Protein AF-0000000076645626 (afdb_homodimer)

Secondary structure (DSSP, 8-state):
---B---TT-EEEETT---TTSHHHHHHHHHHTTT-EEEEEE--GGGHHHHHHHHHHHHHHTSEEEEEE--TTSHHHHHHHHHHHHHHTT-S---EEEE-------SSHHHHHHHHIIIIIHHHHHHHHHGGGPPTT-EEEEE--THHHH--TT-HHHHHHHHHHHHHHHHHHHHHHHHH--EEEEEEE-SB-STTSPTT-HHHHHHHHHTT-SS-SS-B-HHHHHHHHHHHTSGGGTT--S-EEEESTTS--/---B---TT-EEEETT---TTSHHHHHHHHHHTTT-EEEEEE--GGGHHHHHHHHHHHHHTTSEEEEEE--TTSHHHHHHHHHHHHHHTT-S---EEEE-------SSHHHHHHHHIIIIIHHHHHHHHHGGGPPTT-EEEEE--THHHH--TT-HHHHHHHHHHHHHHHHHHHHHHHHH--EEEEEEE-SB-STTSPTT-HHHHHHHHHTT-SS-SS-B-HHHHHHHHHHHTSGGGTT--S-EEEESTTS--

Structure (mmCIF, N/CA/C/O backbone):
data_AF-0000000076645626-model_v1
#
loop_
_entity.id
_entity.type
_entity.pdbx_description
1 polymer 'Related to 3-oxoacyl-'
#
loop_
_atom_site.group_PDB
_atom_site.id
_atom_site.type_symbol
_atom_site.label_atom_id
_atom_site.label_alt_id
_atom_site.label_comp_id
_atom_site.label_asym_id
_atom_site.label_entity_id
_atom_site.label_seq_id
_atom_site.pdbx_PDB_ins_code
_atom_site.Cartn_x
_atom_site.Cartn_y
_atom_site.Cartn_z
_atom_site.occupancy
_atom_site.B_iso_or_equiv
_atom_site.auth_seq_id
_atom_site.auth_comp_id
_atom_site.auth_asym_id
_atom_site.auth_atom_id
_atom_site.pdbx_PDB_model_num
ATOM 1 N N . MET A 1 1 ? 6.273 -15.328 16.328 1 83.69 1 MET A N 1
ATOM 2 C CA . MET A 1 1 ? 5.227 -14.328 16.547 1 83.69 1 MET A CA 1
ATOM 3 C C . MET A 1 1 ? 5 -13.492 15.305 1 83.69 1 MET A C 1
ATOM 5 O O . MET A 1 1 ? 5.953 -13.141 14.602 1 83.69 1 MET A O 1
ATOM 9 N N . PRO A 1 2 ? 3.756 -13.273 14.969 1 90.06 2 PRO A N 1
ATOM 10 C CA . PRO A 1 2 ? 3.523 -12.492 13.75 1 90.06 2 PRO A CA 1
ATOM 11 C C . PRO A 1 2 ? 4.129 -11.094 13.828 1 90.06 2 PRO A C 1
ATOM 13 O O . PRO A 1 2 ? 4.336 -10.555 14.922 1 90.06 2 PRO A O 1
ATOM 16 N N . ASP A 1 3 ? 4.449 -10.664 12.664 1 92.62 3 ASP A N 1
ATOM 17 C CA . ASP A 1 3 ? 4.895 -9.273 12.594 1 92.62 3 ASP A CA 1
ATOM 18 C C . ASP A 1 3 ? 3.832 -8.328 13.148 1 92.62 3 ASP A C 1
ATOM 20 O O . ASP A 1 3 ? 2.639 -8.633 13.109 1 92.62 3 ASP A O 1
ATOM 24 N N . THR A 1 4 ? 4.293 -7.18 13.711 1 95.31 4 THR A N 1
ATOM 25 C CA . THR A 1 4 ? 3.367 -6.191 14.25 1 95.31 4 THR A CA 1
ATOM 26 C C . THR A 1 4 ? 3.455 -4.883 13.469 1 95.31 4 THR A C 1
ATOM 28 O O . THR A 1 4 ? 4.367 -4.695 12.664 1 95.31 4 THR A O 1
ATOM 31 N N . LEU A 1 5 ? 2.518 -4.086 13.703 1 96.94 5 LEU A N 1
ATOM 32 C CA . LEU A 1 5 ? 2.498 -2.752 13.109 1 96.94 5 LEU A CA 1
ATOM 33 C C . LEU A 1 5 ? 2.891 -1.694 14.133 1 96.94 5 LEU A C 1
ATOM 35 O O . LEU A 1 5 ? 2.4 -0.564 14.086 1 96.94 5 LEU A O 1
ATOM 39 N N . THR A 1 6 ? 3.732 -2.031 15.047 1 97.38 6 THR A N 1
ATOM 40 C CA . THR A 1 6 ? 4.102 -1.156 16.156 1 97.38 6 THR A CA 1
ATOM 41 C C . THR A 1 6 ? 4.809 0.096 15.641 1 97.38 6 THR A C 1
ATOM 43 O O . THR A 1 6 ? 5.602 0.026 14.695 1 97.38 6 THR A O 1
ATOM 46 N N . LEU A 1 7 ? 4.484 1.178 16.297 1 98 7 LEU A N 1
ATOM 47 C CA . LEU A 1 7 ? 5.137 2.461 16.047 1 98 7 LEU A CA 1
ATOM 48 C C . LEU A 1 7 ? 5.688 3.045 17.344 1 98 7 LEU A C 1
ATOM 50 O O . LEU A 1 7 ? 5.773 4.266 17.5 1 98 7 LEU A O 1
ATOM 54 N N . GLN A 1 8 ? 5.941 2.123 18.219 1 96.88 8 GLN A N 1
ATOM 55 C CA . GLN A 1 8 ? 6.527 2.559 19.484 1 96.88 8 GLN A CA 1
ATOM 56 C C . GLN A 1 8 ? 7.824 3.326 19.25 1 96.88 8 GLN A C 1
ATOM 58 O O . GLN A 1 8 ? 8.703 2.869 18.516 1 96.88 8 GLN A O 1
ATOM 63 N N . GLY A 1 9 ? 7.91 4.512 19.812 1 97.06 9 GLY A N 1
ATOM 64 C CA . GLY A 1 9 ? 9.102 5.336 19.688 1 97.06 9 GLY A CA 1
ATOM 65 C C . GLY A 1 9 ? 9.086 6.238 18.484 1 97.06 9 GLY A C 1
ATOM 66 O O . GLY A 1 9 ? 9.992 7.062 18.297 1 97.06 9 GLY A O 1
ATOM 67 N N . LYS A 1 10 ? 8.078 6.082 17.641 1 98.5 10 LYS A N 1
ATOM 68 C CA . LYS A 1 10 ? 7.992 6.918 16.438 1 98.5 10 LYS A CA 1
ATOM 69 C C . LYS A 1 10 ? 7.211 8.195 16.719 1 98.5 10 LYS A C 1
ATOM 71 O O . LYS A 1 10 ? 6.23 8.188 17.469 1 98.5 10 LYS A O 1
ATOM 76 N N . VAL A 1 11 ? 7.617 9.297 16.125 1 98.88 11 VAL A N 1
ATOM 77 C CA . VAL A 1 11 ? 6.953 10.594 16.219 1 98.88 11 VAL A CA 1
ATOM 78 C C . VAL A 1 11 ? 6.34 10.969 14.883 1 98.88 11 VAL A C 1
ATOM 80 O O . VAL A 1 11 ? 7.004 10.898 13.844 1 98.88 11 VAL A O 1
ATOM 83 N N . ALA A 1 12 ? 5.086 11.344 14.93 1 98.88 12 ALA A N 1
ATOM 84 C CA . ALA A 1 12 ? 4.359 11.664 13.703 1 98.88 12 ALA A CA 1
ATOM 85 C C . ALA A 1 12 ? 3.695 13.039 13.797 1 98.88 12 ALA A C 1
ATOM 87 O O . ALA A 1 12 ? 3.162 13.406 14.844 1 98.88 12 ALA A O 1
ATOM 88 N N . ILE A 1 13 ? 3.754 13.781 12.695 1 98.88 13 ILE A N 1
ATOM 89 C CA . ILE A 1 13 ? 2.936 14.977 12.508 1 98.88 13 ILE A CA 1
ATOM 90 C C . ILE A 1 13 ? 1.816 14.68 11.508 1 98.88 13 ILE A C 1
ATOM 92 O O . ILE A 1 13 ? 2.078 14.266 10.383 1 98.88 13 ILE A O 1
ATOM 96 N N . VAL A 1 14 ? 0.63 14.859 11.93 1 98.62 14 VAL A N 1
ATOM 97 C CA . VAL A 1 14 ? -0.523 14.805 11.039 1 98.62 14 VAL A CA 1
ATOM 98 C C . VAL A 1 14 ? -1.164 16.188 10.938 1 98.62 14 VAL A C 1
ATOM 100 O O . VAL A 1 14 ? -1.848 16.641 11.859 1 98.62 14 VAL A O 1
ATOM 103 N N . THR A 1 15 ? -0.959 16.859 9.812 1 97 15 THR A N 1
ATOM 104 C CA . THR A 1 15 ? -1.539 18.188 9.648 1 97 15 THR A CA 1
ATOM 105 C C . THR A 1 15 ? -3.041 18.094 9.398 1 97 15 THR A C 1
ATOM 107 O O . THR A 1 15 ? -3.543 17.047 8.984 1 97 15 THR A O 1
ATOM 110 N N . GLY A 1 16 ? -3.736 19.172 9.719 1 93.44 16 GLY A N 1
ATOM 111 C CA . GLY A 1 16 ? -5.172 19.188 9.492 1 93.44 16 GLY A CA 1
ATOM 112 C C . GLY A 1 16 ? -5.906 18.078 10.219 1 93.44 16 GLY A C 1
ATOM 113 O O . GLY A 1 16 ? -6.855 17.5 9.68 1 93.44 16 GLY A O 1
ATOM 114 N N . SER A 1 17 ? -5.551 17.766 11.445 1 95.81 17 SER A N 1
ATOM 115 C CA . SER A 1 17 ? -6.078 16.609 12.148 1 95.81 17 SER A CA 1
ATOM 116 C C . SER A 1 17 ? -6.875 17.016 13.383 1 95.81 17 SER A C 1
ATOM 118 O O . SER A 1 17 ? -7.109 16.203 14.273 1 95.81 17 SER A O 1
ATOM 120 N N . GLY A 1 18 ? -7.328 18.234 13.367 1 93.75 18 GLY A N 1
ATOM 121 C CA . GLY A 1 18 ? -7.934 18.781 14.57 1 93.75 18 GLY A CA 1
ATOM 122 C C . GLY A 1 18 ? -9.438 18.578 14.625 1 93.75 18 GLY A C 1
ATOM 123 O O . GLY A 1 18 ? -10.109 19.125 15.5 1 93.75 18 GLY A O 1
ATOM 124 N N . ARG A 1 19 ? -9.961 17.781 13.648 1 92.31 19 ARG A N 1
ATOM 125 C CA . ARG A 1 19 ? -11.391 17.5 13.648 1 92.31 19 ARG A CA 1
ATOM 126 C C . ARG A 1 19 ? -11.664 16.016 13.867 1 92.31 19 ARG A C 1
ATOM 128 O O . ARG A 1 19 ? -11.188 15.18 13.109 1 92.31 19 ARG A O 1
ATOM 135 N N . GLU A 1 20 ? -12.477 15.672 14.812 1 92.5 20 GLU A N 1
ATOM 136 C CA . GLU A 1 20 ? -12.695 14.305 15.281 1 92.5 20 GLU A CA 1
ATOM 137 C C . GLU A 1 20 ? -13.203 13.414 14.148 1 92.5 20 GLU A C 1
ATOM 139 O O . GLU A 1 20 ? -12.852 12.234 14.07 1 92.5 20 GLU A O 1
ATOM 144 N N . ASN A 1 21 ? -13.969 13.969 13.25 1 90.44 21 ASN A N 1
ATOM 145 C CA . ASN A 1 21 ? -14.578 13.164 12.195 1 90.44 21 ASN A CA 1
ATOM 146 C C . ASN A 1 21 ? -13.914 13.414 10.844 1 90.44 21 ASN A C 1
ATOM 148 O O . ASN A 1 21 ? -14.547 13.242 9.797 1 90.44 21 ASN A O 1
ATOM 152 N N . GLY A 1 22 ? -12.68 13.766 10.891 1 93.5 22 GLY A N 1
ATOM 153 C CA . GLY A 1 22 ? -11.953 14.023 9.656 1 93.5 22 GLY A CA 1
ATOM 154 C C . GLY A 1 22 ? -10.945 12.938 9.32 1 93.5 22 GLY A C 1
ATOM 155 O O . GLY A 1 22 ? -10.586 12.133 10.172 1 93.5 22 GLY A O 1
ATOM 156 N N . ILE A 1 23 ? -10.523 12.977 8.102 1 95.19 23 ILE A N 1
ATOM 157 C CA . ILE A 1 23 ? -9.516 12.039 7.625 1 95.19 23 ILE A CA 1
ATOM 158 C C . ILE A 1 23 ? -8.25 12.172 8.469 1 95.19 23 ILE A C 1
ATOM 160 O O . ILE A 1 23 ? -7.664 11.164 8.883 1 95.19 23 ILE A O 1
ATOM 164 N N . GLY A 1 24 ? -7.84 13.406 8.781 1 96.69 24 GLY A N 1
ATOM 165 C CA . GLY A 1 24 ? -6.648 13.633 9.586 1 96.69 24 GLY A CA 1
ATOM 166 C C . GLY A 1 24 ? -6.711 12.961 10.945 1 96.69 24 GLY A C 1
ATOM 167 O O . GLY A 1 24 ? -5.742 12.336 11.383 1 96.69 24 GLY A O 1
ATOM 168 N N . ALA A 1 25 ? -7.836 13.078 11.578 1 96.69 25 ALA A N 1
ATOM 169 C CA . ALA A 1 25 ? -8.016 12.438 12.883 1 96.69 25 ALA A CA 1
ATOM 170 C C . ALA A 1 25 ? -7.965 10.922 12.766 1 96.69 25 ALA A C 1
ATOM 172 O O . ALA A 1 25 ? -7.422 10.242 13.641 1 96.69 25 ALA A O 1
ATOM 173 N N . GLY A 1 26 ? -8.555 10.383 11.688 1 97.38 26 GLY A N 1
ATOM 174 C CA . GLY A 1 26 ? -8.492 8.953 11.445 1 97.38 26 GLY A CA 1
ATOM 175 C C . GLY A 1 26 ? -7.07 8.438 11.281 1 97.38 26 GLY A C 1
ATOM 176 O O . GLY A 1 26 ? -6.723 7.387 11.82 1 97.38 26 GLY A O 1
ATOM 177 N N . ILE A 1 27 ? -6.281 9.18 10.586 1 98.44 27 ILE A N 1
ATOM 178 C CA . ILE A 1 27 ? -4.879 8.82 10.406 1 98.44 27 ILE A CA 1
ATOM 179 C C . ILE A 1 27 ? -4.152 8.891 11.742 1 98.44 27 ILE A C 1
ATOM 181 O O . ILE A 1 27 ? -3.449 7.949 12.125 1 98.44 27 ILE A O 1
ATOM 185 N N . ALA A 1 28 ? -4.375 9.984 12.461 1 98.56 28 ALA A N 1
ATOM 186 C CA . ALA A 1 28 ? -3.736 10.172 13.758 1 98.56 28 ALA A CA 1
ATOM 187 C C . ALA A 1 28 ? -4.09 9.031 14.711 1 98.56 28 ALA A C 1
ATOM 189 O O . ALA A 1 28 ? -3.223 8.516 15.422 1 98.56 28 ALA A O 1
ATOM 190 N N . LEU A 1 29 ? -5.301 8.609 14.68 1 98.31 29 LEU A N 1
ATOM 191 C CA . LEU A 1 29 ? -5.77 7.547 15.562 1 98.31 29 LEU A CA 1
ATOM 192 C C . LEU A 1 29 ? -5.102 6.223 15.219 1 98.31 29 LEU A C 1
ATOM 194 O O . LEU A 1 29 ? -4.672 5.488 16.109 1 98.31 29 LEU A O 1
ATOM 198 N N . ALA A 1 30 ? -5.012 5.883 13.945 1 98.38 30 ALA A N 1
ATOM 199 C CA . ALA A 1 30 ? -4.379 4.641 13.516 1 98.38 30 ALA A CA 1
ATOM 200 C C . ALA A 1 30 ? -2.924 4.582 13.977 1 98.38 30 ALA A C 1
ATOM 202 O O . ALA A 1 30 ? -2.447 3.529 14.406 1 98.38 30 ALA A O 1
ATOM 203 N N . LEU A 1 31 ? -2.236 5.711 13.922 1 98.62 31 LEU A N 1
ATOM 204 C CA . LEU A 1 31 ? -0.834 5.762 14.328 1 98.62 31 LEU A CA 1
ATOM 205 C C . LEU A 1 31 ? -0.699 5.664 15.844 1 98.62 31 LEU A C 1
ATOM 207 O O . LEU A 1 31 ? 0.123 4.895 16.344 1 98.62 31 LEU A O 1
ATOM 211 N N . ALA A 1 32 ? -1.573 6.344 16.562 1 98.5 32 ALA A N 1
ATOM 212 C CA . ALA A 1 32 ? -1.502 6.387 18.016 1 98.5 32 ALA A CA 1
ATOM 213 C C . ALA A 1 32 ? -1.848 5.027 18.625 1 98.5 32 ALA A C 1
ATOM 215 O O . ALA A 1 32 ? -1.217 4.594 19.594 1 98.5 32 ALA A O 1
ATOM 216 N N . ARG A 1 33 ? -2.838 4.383 18.062 1 97.75 33 ARG A N 1
ATOM 217 C CA . ARG A 1 33 ? -3.256 3.104 18.625 1 97.75 33 ARG A CA 1
ATOM 218 C C . ARG A 1 33 ? -2.16 2.055 18.469 1 97.75 33 ARG A C 1
ATOM 220 O O . ARG A 1 33 ? -2.201 1.008 19.109 1 97.75 33 ARG A O 1
ATOM 227 N N . ASN A 1 34 ? -1.202 2.387 17.656 1 98.44 34 ASN A N 1
ATOM 228 C CA . ASN A 1 34 ? -0.073 1.478 17.484 1 98.44 34 ASN A CA 1
ATOM 229 C C . ASN A 1 34 ? 1.194 2.033 18.125 1 98.44 34 ASN A C 1
ATOM 231 O O . ASN A 1 34 ? 2.303 1.604 17.797 1 98.44 34 ASN A O 1
ATOM 235 N N . GLY A 1 35 ? 1.068 3.113 18.969 1 97.94 35 GLY A N 1
ATOM 236 C CA . GLY A 1 35 ? 2.127 3.484 19.891 1 97.94 35 GLY A CA 1
ATOM 237 C C . GLY A 1 35 ? 2.85 4.758 19.484 1 97.94 35 GLY A C 1
ATOM 238 O O . GLY A 1 35 ? 3.758 5.211 20.188 1 97.94 35 GLY A O 1
ATOM 239 N N . ALA A 1 36 ? 2.471 5.402 18.438 1 98.56 36 ALA A N 1
ATOM 240 C CA . ALA A 1 36 ? 3.17 6.602 17.984 1 98.56 36 ALA A CA 1
ATOM 241 C C . ALA A 1 36 ? 2.854 7.797 18.875 1 98.56 36 ALA A C 1
ATOM 243 O O . ALA A 1 36 ? 1.79 7.852 19.5 1 98.56 36 ALA A O 1
ATOM 244 N N . SER A 1 37 ? 3.816 8.703 18.969 1 98.81 37 SER A N 1
ATOM 245 C CA . SER A 1 37 ? 3.566 10.055 19.453 1 98.81 37 SER A CA 1
ATOM 246 C C . SER A 1 37 ? 3.1 10.969 18.312 1 98.81 37 SER A C 1
ATOM 248 O O . SER A 1 37 ? 3.857 11.25 17.391 1 98.81 37 SER A O 1
ATOM 250 N N . VAL A 1 38 ? 1.864 11.461 18.484 1 98.88 38 VAL A N 1
ATOM 251 C CA . VAL A 1 38 ? 1.26 12.117 17.328 1 98.88 38 VAL A CA 1
ATOM 252 C C . VAL A 1 38 ? 0.957 13.57 17.656 1 98.88 38 VAL A C 1
ATOM 254 O O . VAL A 1 38 ? 0.383 13.875 18.703 1 98.88 38 VAL A O 1
ATOM 257 N N . VAL A 1 39 ? 1.356 14.469 16.766 1 98.81 39 VAL A N 1
ATOM 258 C CA . VAL A 1 39 ? 0.922 15.859 16.812 1 98.81 39 VAL A CA 1
ATOM 259 C C . VAL A 1 39 ? -0.379 16.016 16.031 1 98.81 39 VAL A C 1
ATOM 261 O O . VAL A 1 39 ? -0.451 15.672 14.852 1 98.81 39 VAL A O 1
ATOM 264 N N . VAL A 1 40 ? -1.343 16.562 16.734 1 98.31 40 VAL A N 1
ATOM 265 C CA . VAL A 1 40 ? -2.594 17 16.125 1 98.31 40 VAL A CA 1
ATOM 266 C C . VAL A 1 40 ? -2.508 18.484 15.789 1 98.31 40 VAL A C 1
ATOM 268 O O . VAL A 1 40 ? -2.344 19.328 16.688 1 98.31 40 VAL A O 1
ATOM 271 N N . ASN A 1 41 ? -2.611 18.797 14.57 1 97.75 41 ASN A N 1
ATOM 272 C CA . ASN A 1 41 ? -2.471 20.172 14.117 1 97.75 41 ASN A CA 1
ATOM 273 C C . ASN A 1 41 ? -3.824 20.797 13.797 1 97.75 41 ASN A C 1
ATOM 275 O O . ASN A 1 41 ? -4.68 20.156 13.188 1 97.75 41 ASN A O 1
ATOM 279 N N . TYR A 1 42 ? -4.004 22 14.195 1 94.75 42 TYR A N 1
ATOM 280 C CA . TYR A 1 42 ? -5.191 22.797 13.898 1 94.75 42 TYR A CA 1
ATOM 281 C C . TYR A 1 42 ? -4.824 24.266 13.68 1 94.75 42 TYR A C 1
ATOM 283 O O . TYR A 1 42 ? -3.697 24.672 13.969 1 94.75 42 TYR A O 1
ATOM 291 N N . VAL A 1 43 ? -5.742 25.031 13.133 1 91.56 43 VAL A N 1
ATOM 292 C CA . VAL A 1 43 ? -5.324 26.344 12.68 1 91.56 43 VAL A CA 1
ATOM 293 C C . VAL A 1 43 ? -6.09 27.422 13.438 1 91.56 43 VAL A C 1
ATOM 295 O O . VAL A 1 43 ? -5.574 28.531 13.656 1 91.56 43 VAL A O 1
ATOM 298 N N . SER A 1 44 ? -7.273 27.188 13.836 1 90.94 44 SER A N 1
ATOM 299 C CA . SER A 1 44 ? -8.094 28.25 14.398 1 90.94 44 SER A CA 1
ATOM 300 C C . SER A 1 44 ? -8.352 28.031 15.883 1 90.94 44 SER A C 1
ATOM 302 O O . SER A 1 44 ? -8.414 26.891 16.344 1 90.94 44 SER A O 1
ATOM 304 N N . ASP A 1 45 ? -8.648 29.078 16.531 1 92.94 45 ASP A N 1
ATOM 305 C CA . ASP A 1 45 ? -8.992 29 17.953 1 92.94 45 ASP A CA 1
ATOM 306 C C . ASP A 1 45 ? -10.305 28.234 18.156 1 92.94 45 ASP A C 1
ATOM 308 O O . ASP A 1 45 ? -10.469 27.531 19.156 1 92.94 45 ASP A O 1
ATOM 312 N N . SER A 1 46 ? -11.109 28.422 17.172 1 91.19 46 SER A N 1
ATOM 313 C CA . SER A 1 46 ? -12.422 27.812 17.281 1 91.19 46 SER A CA 1
ATOM 314 C C . SER A 1 46 ? -12.328 26.281 17.203 1 91.19 46 SER A C 1
ATOM 316 O O . SER A 1 46 ? -13.266 25.578 17.594 1 91.19 46 SER A O 1
ATOM 318 N N . SER A 1 47 ? -11.172 25.828 16.75 1 91.56 47 SER A N 1
ATOM 319 C CA . SER A 1 47 ? -11.016 24.375 16.609 1 91.56 47 SER A CA 1
ATOM 320 C C . SER A 1 47 ? -10.156 23.797 17.719 1 91.56 47 SER A C 1
ATOM 322 O O . SER A 1 47 ? -9.898 22.594 17.75 1 91.56 47 SER A O 1
ATOM 324 N N . LYS A 1 48 ? -9.773 24.656 18.656 1 96 48 LYS A N 1
ATOM 325 C CA . LYS A 1 48 ? -8.867 24.219 19.719 1 96 48 LYS A CA 1
ATOM 326 C C . LYS A 1 48 ? -9.484 23.094 20.547 1 96 48 LYS A C 1
ATOM 328 O O . LYS A 1 48 ? -8.836 22.078 20.797 1 96 48 LYS A O 1
ATOM 333 N N . HIS A 1 49 ? -10.727 23.281 20.953 1 96.69 49 HIS A N 1
ATOM 334 C CA . HIS A 1 49 ? -11.375 22.281 21.781 1 96.69 49 HIS A CA 1
ATOM 335 C C . HIS A 1 49 ? -11.523 20.953 21.047 1 96.69 49 HIS A C 1
ATOM 337 O O . HIS A 1 49 ? -11.352 19.891 21.641 1 96.69 49 HIS A O 1
ATOM 343 N N . ARG A 1 50 ? -11.797 21 19.781 1 95.5 50 ARG A N 1
ATOM 344 C CA . ARG A 1 50 ? -11.922 19.797 18.969 1 95.5 50 ARG A CA 1
ATOM 345 C C . ARG A 1 50 ? -10.578 19.094 18.844 1 95.5 50 ARG A C 1
ATOM 347 O O . ARG A 1 50 ? -10.508 17.859 18.922 1 95.5 50 ARG A O 1
ATOM 354 N N . ALA A 1 51 ? -9.523 19.859 18.688 1 97.44 51 ALA A N 1
ATOM 355 C CA . ALA A 1 51 ? -8.188 19.281 18.609 1 97.44 51 ALA A CA 1
ATOM 356 C C . ALA A 1 51 ? -7.82 18.578 19.922 1 97.44 51 ALA A C 1
ATOM 358 O O . ALA A 1 51 ? -7.223 17.5 19.891 1 97.44 51 ALA A O 1
ATOM 359 N N . GLU A 1 52 ? -8.227 19.125 20.969 1 98.12 52 GLU A N 1
ATOM 360 C CA . GLU A 1 52 ? -7.973 18.5 22.266 1 98.12 52 GLU A CA 1
ATOM 361 C C . GLU A 1 52 ? -8.773 17.219 22.422 1 98.12 52 GLU A C 1
ATOM 363 O O . GLU A 1 52 ? -8.297 16.25 23.031 1 98.12 52 GLU A O 1
ATOM 368 N N . ASN A 1 53 ? -9.969 17.25 21.922 1 98.06 53 ASN A N 1
ATOM 369 C CA . ASN A 1 53 ? -10.758 16.031 21.938 1 98.06 53 ASN A CA 1
ATOM 370 C C . ASN A 1 53 ? -10.078 14.914 21.141 1 98.06 53 ASN A C 1
ATOM 372 O O . ASN A 1 53 ? -10.07 13.758 21.562 1 98.06 53 ASN A O 1
ATOM 376 N N . VAL A 1 54 ? -9.492 15.258 20.016 1 97.88 54 VAL A N 1
ATOM 377 C CA . VAL A 1 54 ? -8.758 14.281 19.219 1 97.88 54 VAL A CA 1
ATOM 378 C C . VAL A 1 54 ? -7.574 13.742 20.016 1 97.88 54 VAL A C 1
ATOM 380 O O . VAL A 1 54 ? -7.352 12.531 20.078 1 97.88 54 VAL A O 1
ATOM 383 N N . CYS A 1 55 ? -6.902 14.609 20.719 1 98.56 55 CYS A N 1
ATOM 384 C CA . CYS A 1 55 ? -5.766 14.18 21.516 1 98.56 55 CYS A CA 1
ATOM 385 C C . CYS A 1 55 ? -6.203 13.203 22.609 1 98.56 55 CYS A C 1
ATOM 387 O O . CYS A 1 55 ? -5.523 12.203 22.859 1 98.56 55 CYS A O 1
ATOM 389 N N . THR A 1 56 ? -7.27 13.492 23.203 1 98.38 56 THR A N 1
ATOM 390 C CA . THR A 1 56 ? -7.789 12.602 24.234 1 98.38 56 THR A CA 1
ATOM 391 C C . THR A 1 56 ? -8.078 11.219 23.656 1 98.38 56 THR A C 1
ATOM 393 O O . THR A 1 56 ? -7.703 10.203 24.25 1 98.38 56 THR A O 1
ATOM 396 N N . MET A 1 57 ? -8.695 11.219 22.5 1 97.69 57 MET A N 1
ATOM 397 C CA . MET A 1 57 ? -8.992 9.969 21.812 1 97.69 57 MET A CA 1
ATOM 398 C C . MET A 1 57 ? -7.707 9.195 21.516 1 97.69 57 MET A C 1
ATOM 400 O O . MET A 1 57 ? -7.656 7.977 21.703 1 97.69 57 MET A O 1
ATOM 404 N N . LEU A 1 58 ? -6.707 9.875 21.141 1 98.25 58 LEU A N 1
ATOM 405 C CA . LEU A 1 58 ? -5.441 9.25 20.781 1 98.25 58 LEU A CA 1
ATOM 406 C C . LEU A 1 58 ? -4.762 8.664 22.016 1 98.25 58 LEU A C 1
ATOM 408 O O . LEU A 1 58 ? -4.227 7.551 21.969 1 98.25 58 LEU A O 1
ATOM 412 N N . ARG A 1 59 ? -4.773 9.375 23.078 1 97.62 59 ARG A N 1
ATOM 413 C CA . ARG A 1 59 ? -4.156 8.914 24.312 1 97.62 59 ARG A CA 1
ATOM 414 C C . ARG A 1 59 ? -4.895 7.699 24.875 1 97.62 59 ARG A C 1
ATOM 416 O O . ARG A 1 59 ? -4.27 6.75 25.359 1 97.62 59 ARG A O 1
ATOM 423 N N . GLU A 1 60 ? -6.18 7.695 24.734 1 96.94 60 GLU A N 1
ATOM 424 C CA . GLU A 1 60 ? -6.984 6.562 25.188 1 96.94 60 GLU A CA 1
ATOM 425 C C . GLU A 1 60 ? -6.711 5.32 24.344 1 96.94 60 GLU A C 1
ATOM 427 O O . GLU A 1 60 ? -6.848 4.195 24.828 1 96.94 60 GLU A O 1
ATOM 432 N N . ALA A 1 61 ? -6.297 5.555 23.141 1 95.31 61 ALA A N 1
ATOM 433 C CA . ALA A 1 61 ? -6.035 4.441 22.234 1 95.31 61 ALA A CA 1
ATOM 434 C C . ALA A 1 61 ? -4.656 3.84 22.484 1 95.31 61 ALA A C 1
ATOM 436 O O . ALA A 1 61 ? -4.324 2.783 21.938 1 95.31 61 ALA A O 1
ATOM 437 N N . GLY A 1 62 ? -3.787 4.527 23.234 1 92.44 62 GLY A N 1
ATOM 438 C CA . GLY A 1 62 ? -2.525 3.914 23.625 1 92.44 62 GLY A CA 1
ATOM 439 C C . GLY A 1 62 ? -1.314 4.715 23.172 1 92.44 62 GLY A C 1
ATOM 440 O O . GLY A 1 62 ? -0.176 4.32 23.438 1 92.44 62 GLY A O 1
ATOM 441 N N . GLY A 1 63 ? -1.574 5.836 22.531 1 95.25 63 GLY A N 1
ATOM 442 C CA . GLY A 1 63 ? -0.46 6.656 22.078 1 95.25 63 GLY A CA 1
ATOM 443 C C . GLY A 1 63 ? -0.26 7.902 22.922 1 95.25 63 GLY A C 1
ATOM 444 O O . GLY A 1 63 ? -0.845 8.031 24 1 95.25 63 GLY A O 1
ATOM 445 N N . LYS A 1 64 ? 0.687 8.734 22.516 1 98 64 LYS A N 1
ATOM 446 C CA . LYS A 1 64 ? 0.861 10.102 23 1 98 64 LYS A CA 1
ATOM 447 C C . LYS A 1 64 ? 0.372 11.117 21.969 1 98 64 LYS A C 1
ATOM 449 O O . LYS A 1 64 ? 0.399 10.852 20.766 1 98 64 LYS A O 1
ATOM 454 N N . ALA A 1 65 ? -0.136 12.211 22.531 1 98.69 65 ALA A N 1
ATOM 455 C CA . ALA A 1 65 ? -0.667 13.203 21.594 1 98.69 65 ALA A CA 1
ATOM 456 C C . ALA A 1 65 ? -0.58 14.609 22.188 1 98.69 65 ALA A C 1
ATOM 458 O O . ALA A 1 65 ? -0.825 14.812 23.375 1 98.69 65 ALA A O 1
ATOM 459 N N . ILE A 1 66 ? -0.215 15.562 21.391 1 98.56 66 ILE A N 1
ATOM 460 C CA . ILE A 1 66 ? -0.293 16.969 21.734 1 98.56 66 ILE A CA 1
ATOM 461 C C . ILE A 1 66 ? -0.933 17.75 20.578 1 98.56 66 ILE A C 1
ATOM 463 O O . ILE A 1 66 ? -0.797 17.375 19.422 1 98.56 66 ILE A O 1
ATOM 467 N N . ALA A 1 67 ? -1.646 18.75 20.938 1 98.56 67 ALA A N 1
ATOM 468 C CA . ALA A 1 67 ? -2.26 19.625 19.953 1 98.56 67 ALA A CA 1
ATOM 469 C C . ALA A 1 67 ? -1.413 20.891 19.75 1 98.56 67 ALA A C 1
ATOM 471 O O . ALA A 1 67 ? -0.995 21.531 20.703 1 98.56 67 ALA A O 1
ATOM 472 N N . ILE A 1 68 ? -1.111 21.203 18.484 1 98.38 68 ILE A N 1
ATOM 473 C CA . ILE A 1 68 ? -0.341 22.406 18.172 1 98.38 68 ILE A CA 1
ATOM 474 C C . ILE A 1 68 ? -1.094 23.25 17.156 1 98.38 68 ILE A C 1
ATOM 476 O O . ILE A 1 68 ? -1.486 22.766 16.094 1 98.38 68 ILE A O 1
ATOM 480 N N . GLN A 1 69 ? -1.305 24.469 17.484 1 97.69 69 GLN A N 1
ATOM 481 C CA . GLN A 1 69 ? -1.915 25.438 16.578 1 97.69 69 GLN A CA 1
ATOM 482 C C . GLN A 1 69 ? -0.869 26.078 15.656 1 97.69 69 GLN A C 1
ATOM 484 O O . GLN A 1 69 ? 0.049 26.75 16.141 1 97.69 69 GLN A O 1
ATOM 489 N N . ALA A 1 70 ? -1.006 25.828 14.391 1 96.19 70 ALA A N 1
ATOM 490 C CA . ALA A 1 70 ? -0.095 26.422 13.406 1 96.19 70 ALA A CA 1
ATOM 491 C C . ALA A 1 70 ? -0.706 26.391 12.008 1 96.19 70 ALA A C 1
ATOM 493 O O . ALA A 1 70 ? -1.391 25.438 11.641 1 96.19 70 ALA A O 1
ATOM 494 N N . SER A 1 71 ? -0.479 27.406 11.281 1 92.44 71 SER A N 1
ATOM 495 C CA . SER A 1 71 ? -0.821 27.422 9.867 1 92.44 71 SER A CA 1
ATOM 496 C C . SER A 1 71 ? 0.357 26.969 9.008 1 92.44 71 SER A C 1
ATOM 498 O O . SER A 1 71 ? 1.382 27.656 8.945 1 92.44 71 SER A O 1
ATOM 500 N N . VAL A 1 72 ? 0.183 25.953 8.289 1 91.44 72 VAL A N 1
ATOM 501 C CA . VAL A 1 72 ? 1.322 25.375 7.586 1 91.44 72 VAL A CA 1
ATOM 502 C C . VAL A 1 72 ? 1.512 26.062 6.242 1 91.44 72 VAL A C 1
ATOM 504 O O . VAL A 1 72 ? 2.467 25.781 5.516 1 91.44 72 VAL A O 1
ATOM 507 N N . ASP A 1 73 ? 0.59 26.984 5.906 1 88.5 73 ASP A N 1
ATOM 508 C CA . ASP A 1 73 ? 0.686 27.672 4.617 1 88.5 73 ASP A CA 1
ATOM 509 C C . ASP A 1 73 ? 1.655 28.844 4.688 1 88.5 73 ASP A C 1
ATOM 511 O O . ASP A 1 73 ? 1.723 29.656 3.762 1 88.5 73 ASP A O 1
ATOM 515 N N . THR A 1 74 ? 2.381 29 5.824 1 91.25 74 THR A N 1
ATOM 516 C CA . THR A 1 74 ? 3.479 29.953 5.961 1 91.25 74 THR A CA 1
ATOM 517 C C . THR A 1 74 ? 4.746 29.25 6.441 1 91.25 74 THR A C 1
ATOM 519 O O . THR A 1 74 ? 4.672 28.219 7.121 1 91.25 74 THR A O 1
ATOM 522 N N . THR A 1 75 ? 5.887 29.859 6.102 1 93.94 75 THR A N 1
ATOM 523 C CA . THR A 1 75 ? 7.16 29.297 6.543 1 93.94 75 THR A CA 1
ATOM 524 C C . THR A 1 75 ? 7.27 29.328 8.062 1 93.94 75 THR A C 1
ATOM 526 O O . THR A 1 75 ? 7.742 28.375 8.688 1 93.94 75 THR A O 1
ATOM 529 N N . GLU A 1 76 ? 6.77 30.391 8.609 1 96.5 76 GLU A N 1
ATOM 530 C CA . GLU A 1 76 ? 6.82 30.531 10.062 1 96.5 76 GLU A CA 1
ATOM 531 C C . GLU A 1 76 ? 5.961 29.484 10.758 1 96.5 76 GLU A C 1
ATOM 533 O O . GLU A 1 76 ? 6.379 28.906 11.766 1 96.5 76 GLU A O 1
ATOM 538 N N . GLY A 1 77 ? 4.77 29.328 10.258 1 96.81 77 GLY A N 1
ATOM 539 C CA . GLY A 1 77 ? 3.875 28.344 10.844 1 96.81 77 GLY A CA 1
ATOM 540 C C . GLY A 1 77 ? 4.398 26.922 10.75 1 96.81 77 GLY A C 1
ATOM 541 O O . GLY A 1 77 ? 4.316 26.156 11.703 1 96.81 77 GLY A O 1
ATOM 542 N N . ALA A 1 78 ? 4.957 26.594 9.609 1 96.19 78 ALA A N 1
ATOM 543 C CA . ALA A 1 78 ? 5.527 25.266 9.406 1 96.19 78 ALA A CA 1
ATOM 544 C C . ALA A 1 78 ? 6.711 25.031 10.344 1 96.19 78 ALA A C 1
ATOM 546 O O . ALA A 1 78 ? 6.801 23.984 10.984 1 96.19 78 ALA A O 1
ATOM 547 N N . LYS A 1 79 ? 7.57 26.016 10.398 1 97.62 79 LYS A N 1
ATOM 548 C CA . LYS A 1 79 ? 8.727 25.906 11.289 1 97.62 79 LYS A CA 1
ATOM 549 C C . LYS A 1 79 ? 8.281 25.766 12.742 1 97.62 79 LYS A C 1
ATOM 551 O O . LYS A 1 79 ? 8.844 24.969 13.5 1 97.62 79 LYS A O 1
ATOM 556 N N . TYR A 1 80 ? 7.34 26.547 13.078 1 98.5 80 TYR A N 1
ATOM 557 C CA . TYR A 1 80 ? 6.812 26.531 14.438 1 98.5 80 TYR A CA 1
ATOM 558 C C . TYR A 1 80 ? 6.258 25.156 14.781 1 98.5 80 TYR A C 1
ATOM 560 O O . TYR A 1 80 ? 6.523 24.625 15.859 1 98.5 80 TYR A O 1
ATOM 568 N N . LEU A 1 81 ? 5.48 24.562 13.891 1 98.31 81 LEU A N 1
ATOM 569 C CA . LEU A 1 81 ? 4.898 23.25 14.102 1 98.31 81 LEU A CA 1
ATOM 570 C C . LEU A 1 81 ? 5.984 22.203 14.352 1 98.31 81 LEU A C 1
ATOM 572 O O . LEU A 1 81 ? 5.879 21.406 15.281 1 98.31 81 LEU A O 1
ATOM 576 N N . VAL A 1 82 ? 7.078 22.25 13.586 1 98.5 82 VAL A N 1
ATOM 577 C CA . VAL A 1 82 ? 8.18 21.297 13.711 1 98.5 82 VAL A CA 1
ATOM 578 C C . VAL A 1 82 ? 8.898 21.5 15.039 1 98.5 82 VAL A C 1
ATOM 580 O O . VAL A 1 82 ? 9.125 20.562 15.789 1 98.5 82 VAL A O 1
ATOM 583 N N . ASP A 1 83 ? 9.172 22.75 15.359 1 98.62 83 ASP A N 1
ATOM 584 C CA . ASP A 1 83 ? 9.883 23.062 16.594 1 98.62 83 ASP A CA 1
ATOM 585 C C . ASP A 1 83 ? 9.086 22.625 17.812 1 98.62 83 ASP A C 1
ATOM 587 O O . ASP A 1 83 ? 9.641 22.016 18.734 1 98.62 83 ASP A O 1
ATOM 591 N N . LYS A 1 84 ? 7.832 22.906 17.797 1 98.69 84 LYS A N 1
ATOM 592 C CA . LYS A 1 84 ? 6.992 22.578 18.938 1 98.69 84 LYS A CA 1
ATOM 593 C C . LYS A 1 84 ? 6.797 21.062 19.062 1 98.69 84 LYS A C 1
ATOM 595 O O . LYS A 1 84 ? 6.633 20.547 20.172 1 98.69 84 LYS A O 1
ATOM 600 N N . THR A 1 85 ? 6.785 20.375 17.922 1 98.69 85 THR A N 1
ATOM 601 C CA . THR A 1 85 ? 6.746 18.922 17.953 1 98.69 85 THR A CA 1
ATOM 602 C C . THR A 1 85 ? 7.957 18.375 18.703 1 98.69 85 THR A C 1
ATOM 604 O O . THR A 1 85 ? 7.809 17.562 19.625 1 98.69 85 THR A O 1
ATOM 607 N N . LEU A 1 86 ? 9.141 18.812 18.328 1 98.69 86 LEU A N 1
ATOM 608 C CA . LEU A 1 86 ? 10.375 18.328 18.938 1 98.69 86 LEU A CA 1
ATOM 609 C C . LEU A 1 86 ? 10.406 18.672 20.422 1 98.69 86 LEU A C 1
ATOM 611 O O . LEU A 1 86 ? 10.758 17.812 21.25 1 98.69 86 LEU A O 1
ATOM 615 N N . GLU A 1 87 ? 9.984 19.875 20.75 1 98.56 87 GLU A N 1
ATOM 616 C CA . GLU A 1 87 ? 9.93 20.312 22.141 1 98.56 87 GLU A CA 1
ATOM 617 C C . GLU A 1 87 ? 8.906 19.5 22.938 1 98.56 87 GLU A C 1
ATOM 619 O O . GLU A 1 87 ? 9.195 19.016 24.031 1 98.56 87 GLU A O 1
ATOM 624 N N . GLY A 1 88 ? 7.77 19.328 22.391 1 98.44 88 GLY A N 1
ATOM 625 C CA . GLY A 1 88 ? 6.648 18.703 23.078 1 98.44 88 GLY A CA 1
ATOM 626 C C . GLY A 1 88 ? 6.891 17.25 23.422 1 98.44 88 GLY A C 1
ATOM 627 O O . GLY A 1 88 ? 6.449 16.781 24.484 1 98.44 88 GLY A O 1
ATOM 628 N N . PHE A 1 89 ? 7.539 16.562 22.578 1 98.38 89 PHE A N 1
ATOM 629 C CA . PHE A 1 89 ? 7.801 15.156 22.828 1 98.38 89 PHE A CA 1
ATOM 630 C C . PHE A 1 89 ? 9.227 14.945 23.312 1 98.38 89 PHE A C 1
ATOM 632 O O . PHE A 1 89 ? 9.672 13.805 23.484 1 98.38 89 PHE A O 1
ATOM 639 N N . ALA A 1 90 ? 9.953 16.031 23.516 1 98.06 90 ALA A N 1
ATOM 640 C CA . ALA A 1 90 ? 11.336 15.977 23.984 1 98.06 90 ALA A CA 1
ATOM 641 C C . ALA A 1 90 ? 12.164 15.008 23.156 1 98.06 90 ALA A C 1
ATOM 643 O O . ALA A 1 90 ? 12.812 14.109 23.703 1 98.06 90 ALA A O 1
ATOM 644 N N . THR A 1 91 ? 12.141 15.227 21.891 1 98 91 THR A N 1
ATOM 645 C CA . THR A 1 91 ? 12.852 14.375 20.953 1 98 91 THR A CA 1
ATOM 646 C C . THR A 1 91 ? 13.555 15.219 19.891 1 98 91 THR A C 1
ATOM 648 O O . THR A 1 91 ? 13.359 16.438 19.828 1 98 91 THR A O 1
ATOM 651 N N . ASP A 1 92 ? 14.414 14.594 19.094 1 98.06 92 ASP A N 1
ATOM 652 C CA . ASP A 1 92 ? 15.133 15.305 18.031 1 98.06 92 ASP A CA 1
ATOM 653 C C . ASP A 1 92 ? 14.742 14.781 16.656 1 98.06 92 ASP A C 1
ATOM 655 O O . ASP A 1 92 ? 15.344 15.156 15.648 1 98.06 92 ASP A O 1
ATOM 659 N N . HIS A 1 93 ? 13.773 13.852 16.672 1 98.44 93 HIS A N 1
ATOM 660 C CA . HIS A 1 93 ? 13.445 13.258 15.383 1 98.44 93 HIS A CA 1
ATOM 661 C C . HIS A 1 93 ? 11.938 13.289 15.141 1 98.44 93 HIS A C 1
ATOM 663 O O . HIS A 1 93 ? 11.148 13.383 16.078 1 98.44 93 HIS A O 1
ATOM 669 N N . ILE A 1 94 ? 11.555 13.305 13.945 1 98.75 94 ILE A N 1
ATOM 670 C CA . ILE A 1 94 ? 10.211 13.109 13.406 1 98.75 94 ILE A CA 1
ATOM 671 C C . ILE A 1 94 ? 10.234 11.992 12.367 1 98.75 94 ILE A C 1
ATOM 673 O O . ILE A 1 94 ? 10.922 12.102 11.344 1 98.75 94 ILE A O 1
ATOM 677 N N . ASP A 1 95 ? 9.492 10.961 12.531 1 98.88 95 ASP A N 1
ATOM 678 C CA . ASP A 1 95 ? 9.594 9.75 11.719 1 98.88 95 ASP A CA 1
ATOM 679 C C . ASP A 1 95 ? 8.578 9.758 10.586 1 98.88 95 ASP A C 1
ATOM 681 O O . ASP A 1 95 ? 8.812 9.172 9.523 1 98.88 95 ASP A O 1
ATOM 685 N N . ILE A 1 96 ? 7.438 10.414 10.875 1 98.94 96 ILE A N 1
ATOM 686 C CA . ILE A 1 96 ? 6.312 10.336 9.945 1 98.94 96 ILE A CA 1
ATOM 687 C C . ILE A 1 96 ? 5.703 11.719 9.758 1 98.94 96 ILE A C 1
ATOM 689 O O . ILE A 1 96 ? 5.453 12.438 10.734 1 98.94 96 ILE A O 1
ATOM 693 N N . LEU A 1 97 ? 5.516 12.133 8.539 1 98.81 97 LEU A N 1
ATOM 694 C CA . LEU A 1 97 ? 4.703 13.281 8.164 1 98.81 97 LEU A CA 1
ATOM 695 C C . LEU A 1 97 ? 3.527 12.859 7.293 1 98.81 97 LEU A C 1
ATOM 697 O O . LEU A 1 97 ? 3.721 12.352 6.188 1 98.81 97 LEU A O 1
ATOM 701 N N . ALA A 1 98 ? 2.371 12.938 7.805 1 98.5 98 ALA A N 1
ATOM 702 C CA . ALA A 1 98 ? 1.157 12.859 6.996 1 98.5 98 ALA A CA 1
ATOM 703 C C . ALA A 1 98 ? 0.595 14.242 6.707 1 98.5 98 ALA A C 1
ATOM 705 O O . ALA A 1 98 ? 0.018 14.883 7.59 1 98.5 98 ALA A O 1
ATOM 706 N N . PHE A 1 99 ? 0.7 14.672 5.508 1 91.69 99 PHE A N 1
ATOM 707 C CA . PHE A 1 99 ? 0.287 16.016 5.121 1 91.69 99 PHE A CA 1
ATOM 708 C C . PHE A 1 99 ? -1.126 16 4.551 1 91.69 99 PHE A C 1
ATOM 710 O O . PHE A 1 99 ? -1.377 15.391 3.514 1 91.69 99 PHE A O 1
ATOM 717 N N . PHE A 1 100 ? -1.891 16.625 5.219 1 84.69 100 PHE A N 1
ATOM 718 C CA . PHE A 1 100 ? -3.307 16.719 4.887 1 84.69 100 PHE A CA 1
ATOM 719 C C . PHE A 1 100 ? -3.838 18.125 5.152 1 84.69 100 PHE A C 1
ATOM 721 O O . PHE A 1 100 ? -3.619 18.688 6.227 1 84.69 100 PHE A O 1
ATOM 728 N N . CYS A 1 101 ? -4.461 18.781 4.09 1 76.38 101 CYS A N 1
ATOM 729 C CA . CYS A 1 101 ? -5.105 20.078 4.27 1 76.38 101 CYS A CA 1
ATOM 730 C C . CYS A 1 101 ? -6.523 20.062 3.713 1 76.38 101 CYS A C 1
ATOM 732 O O . CYS A 1 101 ? -6.719 19.984 2.5 1 76.38 101 CYS A O 1
ATOM 734 N N . PRO A 1 102 ? -7.57 20.031 4.48 1 64.81 102 PRO A N 1
ATOM 735 C CA . PRO A 1 102 ? -8.969 19.875 4.066 1 64.81 102 PRO A CA 1
ATOM 736 C C . PRO A 1 102 ? -9.539 21.125 3.426 1 64.81 102 PRO A C 1
ATOM 738 O O . PRO A 1 102 ? -10.734 21.406 3.547 1 64.81 102 PRO A O 1
ATOM 741 N N . ILE A 1 103 ? -8.945 21.859 2.533 1 65.06 103 ILE A N 1
ATOM 742 C CA . ILE A 1 103 ? -9.609 23.047 2.021 1 65.06 103 ILE A CA 1
ATOM 743 C C . ILE A 1 103 ? -10.195 22.766 0.643 1 65.06 103 ILE A C 1
ATOM 745 O O . ILE A 1 103 ? -9.508 22.25 -0.239 1 65.06 103 ILE A O 1
ATOM 749 N N . THR A 1 104 ? -11.586 22.797 0.49 1 58.25 104 THR A N 1
ATOM 750 C CA . THR A 1 104 ? -12.219 22.578 -0.804 1 58.25 104 THR A CA 1
ATOM 751 C C . THR A 1 104 ? -12.844 23.875 -1.326 1 58.25 104 THR A C 1
ATOM 753 O O . THR A 1 104 ? -13.492 23.875 -2.377 1 58.25 104 THR A O 1
ATOM 756 N N . ASP A 1 105 ? -12.461 25.078 -0.876 1 55.72 105 ASP A N 1
ATOM 757 C CA . ASP A 1 105 ? -13.328 26.203 -1.246 1 55.72 105 ASP A CA 1
ATOM 758 C C . ASP A 1 105 ? -13.031 26.672 -2.666 1 55.72 105 ASP A C 1
ATOM 760 O O . ASP A 1 105 ? -11.875 26.734 -3.082 1 55.72 105 ASP A O 1
ATOM 764 N N . GLU A 1 106 ? -13.891 26.422 -3.77 1 52.97 106 GLU A N 1
ATOM 765 C CA . GLU A 1 106 ? -13.688 26.797 -5.164 1 52.97 106 GLU A CA 1
ATOM 766 C C . GLU A 1 106 ? -13.711 28.312 -5.328 1 52.97 106 GLU A C 1
ATOM 768 O O . GLU A 1 106 ? -13.32 28.828 -6.375 1 52.97 106 GLU A O 1
ATOM 773 N N . LEU A 1 107 ? -14.664 29.156 -4.855 1 55.31 107 LEU A N 1
ATOM 774 C CA . LEU A 1 107 ? -15.492 30 -5.715 1 55.31 107 LEU A CA 1
ATOM 775 C C . LEU A 1 107 ? -14.703 31.203 -6.23 1 55.31 107 LEU A C 1
ATOM 777 O O . LEU A 1 107 ? -14.984 31.719 -7.316 1 55.31 107 LEU A O 1
ATOM 781 N N . ASN A 1 108 ? -13.945 31.875 -5.516 1 57.62 108 ASN A N 1
ATOM 782 C CA . ASN A 1 108 ? -13.406 33.125 -6.043 1 57.62 108 ASN A CA 1
ATOM 783 C C . ASN A 1 108 ? -11.883 33.062 -6.184 1 57.62 108 ASN A C 1
ATOM 785 O O . ASN A 1 108 ? -11.25 32.156 -5.656 1 57.62 108 ASN A O 1
ATOM 789 N N . VAL A 1 109 ? -11.336 33.75 -7.207 1 57.66 109 VAL A N 1
ATOM 790 C CA . VAL A 1 109 ? -9.922 33.781 -7.57 1 57.66 109 VAL A CA 1
ATOM 791 C C . VAL A 1 109 ? -9.062 33.812 -6.309 1 57.66 109 VAL A C 1
ATOM 793 O O . VAL A 1 109 ? -8.008 33.156 -6.27 1 57.66 109 VAL A O 1
ATOM 796 N N . LYS A 1 110 ? -9.508 34.594 -5.469 1 66.12 110 LYS A N 1
ATOM 797 C CA . LYS A 1 110 ? -8.766 34.625 -4.211 1 66.12 110 LYS A CA 1
ATOM 798 C C . LYS A 1 110 ? -8.758 33.281 -3.521 1 66.12 110 LYS A C 1
ATOM 800 O O . LYS A 1 110 ? -7.762 32.906 -2.912 1 66.12 110 LYS A O 1
ATOM 805 N N . GLN A 1 111 ? -9.633 32.5 -3.85 1 71.69 111 GLN A N 1
ATOM 806 C CA . GLN A 1 111 ? -9.75 31.172 -3.232 1 71.69 111 GLN A CA 1
ATOM 807 C C . GLN A 1 111 ? -8.844 30.156 -3.924 1 71.69 111 GLN A C 1
ATOM 809 O O . GLN A 1 111 ? -8.312 29.25 -3.279 1 71.69 111 GLN A O 1
ATOM 814 N N . LEU A 1 112 ? -8.555 30.609 -5.152 1 70.06 112 LEU A N 1
ATOM 815 C CA . LEU A 1 112 ? -7.66 29.734 -5.91 1 70.06 112 LEU A CA 1
ATOM 816 C C . LEU A 1 112 ? -6.25 29.781 -5.34 1 70.06 112 LEU A C 1
ATOM 818 O O . LEU A 1 112 ? -5.621 28.734 -5.148 1 70.06 112 LEU A O 1
ATOM 822 N N . THR A 1 113 ? -5.805 30.906 -5.09 1 75.75 113 THR A N 1
ATOM 823 C CA . THR A 1 113 ? -4.461 31.094 -4.555 1 75.75 113 THR A CA 1
ATOM 824 C C . THR A 1 113 ? -4.336 30.438 -3.18 1 75.75 113 THR A C 1
ATOM 826 O O . THR A 1 113 ? -3.311 29.828 -2.871 1 75.75 113 THR A O 1
ATOM 829 N N . LYS A 1 114 ? -5.332 30.484 -2.512 1 82.44 114 LYS A N 1
ATOM 830 C CA . LYS A 1 114 ? -5.305 29.938 -1.157 1 82.44 114 LYS A CA 1
ATOM 831 C C . LYS A 1 114 ? -5.227 28.406 -1.179 1 82.44 114 LYS A C 1
ATOM 833 O O . LYS A 1 114 ? -4.52 27.812 -0.37 1 82.44 114 LYS A O 1
ATOM 838 N N . VAL A 1 115 ? -5.918 27.859 -2.133 1 82.56 115 VAL A N 1
ATOM 839 C CA . VAL A 1 115 ? -5.934 26.406 -2.26 1 82.56 115 VAL A CA 1
ATOM 840 C C . VAL A 1 115 ? -4.527 25.891 -2.576 1 82.56 115 VAL A C 1
ATOM 842 O O . VAL A 1 115 ? -4.043 24.953 -1.944 1 82.56 115 VAL A O 1
ATOM 845 N N . PHE A 1 116 ? -3.834 26.594 -3.457 1 83.31 116 PHE A N 1
ATOM 846 C CA . PHE A 1 116 ? -2.486 26.172 -3.836 1 83.31 116 PHE A CA 1
ATOM 847 C C . PHE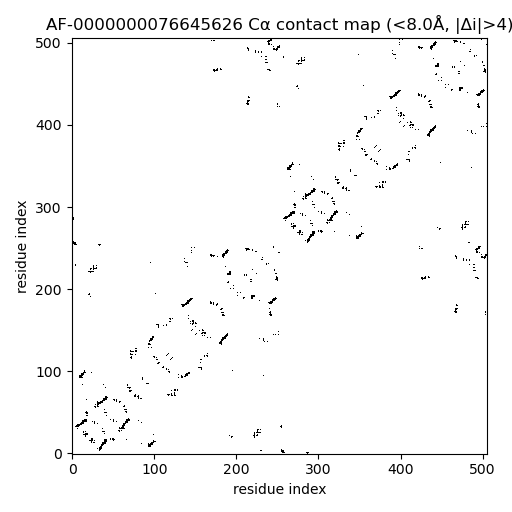 A 1 116 ? -1.492 26.484 -2.725 1 83.31 116 PHE A C 1
ATOM 849 O O . PHE A 1 116 ? -0.544 25.734 -2.5 1 83.31 116 PHE A O 1
ATOM 856 N N . GLN A 1 117 ? -1.725 27.578 -2.125 1 84.94 117 GLN A N 1
ATOM 857 C CA . GLN A 1 117 ? -0.867 27.938 -1.002 1 84.94 117 GLN A CA 1
ATOM 858 C C . GLN A 1 117 ? -0.927 26.891 0.098 1 84.94 117 GLN A C 1
ATOM 860 O O . GLN A 1 117 ? 0.106 26.484 0.636 1 84.94 117 GLN A O 1
ATOM 865 N N . LEU A 1 118 ? -2.031 26.438 0.357 1 86.38 118 LEU A N 1
ATOM 866 C CA . LEU A 1 118 ? -2.227 25.484 1.444 1 86.38 118 LEU A CA 1
ATOM 867 C C . LEU A 1 118 ? -1.798 24.078 1.022 1 86.38 118 LEU A C 1
ATOM 869 O O . LEU A 1 118 ? -0.964 23.453 1.683 1 86.38 118 LEU A O 1
ATOM 873 N N . ASN A 1 119 ? -2.234 23.656 -0.159 1 87.06 119 ASN A N 1
ATOM 874 C CA . ASN A 1 119 ? -2.037 22.25 -0.539 1 87.06 119 ASN A CA 1
ATOM 875 C C . ASN A 1 119 ? -0.645 22.016 -1.117 1 87.06 119 ASN A C 1
ATOM 877 O O . ASN A 1 119 ? -0.082 20.938 -0.975 1 87.06 119 ASN A O 1
ATOM 881 N N . VAL A 1 120 ? -0.13 23.031 -1.727 1 88.06 120 VAL A N 1
ATOM 882 C CA . VAL A 1 120 ? 1.125 22.812 -2.438 1 88.06 120 VAL A CA 1
ATOM 883 C C . VAL A 1 120 ? 2.271 23.469 -1.679 1 88.06 120 VAL A C 1
ATOM 885 O O . VAL A 1 120 ? 3.205 22.797 -1.238 1 88.06 120 VAL A O 1
ATOM 888 N N . LEU A 1 121 ? 2.15 24.75 -1.441 1 87.94 121 LEU A N 1
ATOM 889 C CA . LEU A 1 121 ? 3.232 25.438 -0.75 1 87.94 121 LEU A CA 1
ATOM 890 C C . LEU A 1 121 ? 3.354 24.953 0.691 1 87.94 121 LEU A C 1
ATOM 892 O O . LEU A 1 121 ? 4.461 24.844 1.221 1 87.94 121 LEU A O 1
ATOM 896 N N . GLY A 1 122 ? 2.217 24.734 1.28 1 92.88 122 GLY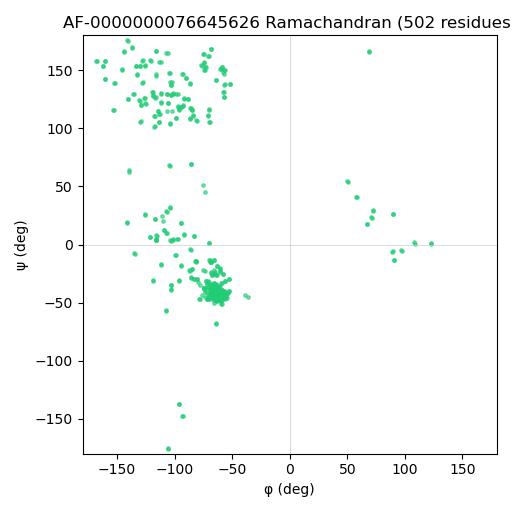 A N 1
ATOM 897 C CA . GLY A 1 122 ? 2.252 24.172 2.621 1 92.88 122 GLY A CA 1
ATOM 898 C C . GLY A 1 122 ? 3.02 22.859 2.701 1 92.88 122 GLY A C 1
ATOM 899 O O . GLY A 1 122 ? 3.771 22.641 3.65 1 92.88 122 GLY A O 1
ATOM 900 N N . ALA A 1 123 ? 2.83 22.062 1.717 1 93.56 123 ALA A N 1
ATOM 901 C CA . ALA A 1 123 ? 3.564 20.812 1.66 1 93.56 123 ALA A CA 1
ATOM 902 C C . ALA A 1 123 ? 5.066 21.047 1.543 1 93.56 123 ALA A C 1
ATOM 904 O O . ALA A 1 123 ? 5.863 20.391 2.217 1 93.56 123 ALA A O 1
ATOM 905 N N . PHE A 1 124 ? 5.477 22 0.747 1 90.38 124 PHE A N 1
ATOM 906 C CA . PHE A 1 124 ? 6.883 22.344 0.591 1 90.38 124 PHE A CA 1
ATOM 907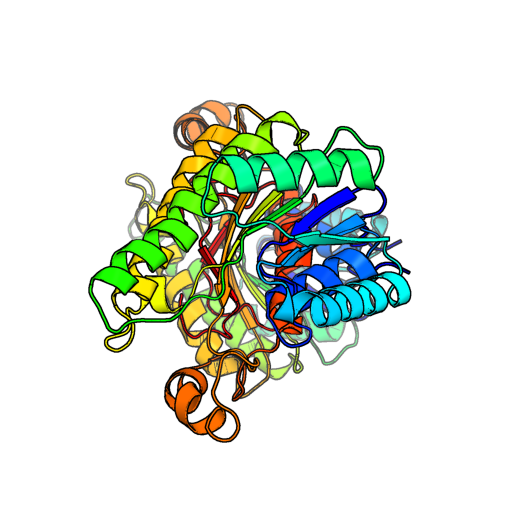 C C . PHE A 1 124 ? 7.48 22.781 1.923 1 90.38 124 PHE A C 1
ATOM 909 O O . PHE A 1 124 ? 8.57 22.344 2.297 1 90.38 124 PHE A O 1
ATOM 916 N N . TYR A 1 125 ? 6.762 23.672 2.549 1 94.19 125 TYR A N 1
ATOM 917 C CA . TYR A 1 125 ? 7.273 24.188 3.811 1 94.19 125 TYR A CA 1
ATOM 918 C C . TYR A 1 125 ? 7.43 23.078 4.84 1 94.19 125 TYR A C 1
ATOM 920 O O . TYR A 1 125 ? 8.469 22.969 5.492 1 94.19 125 TYR A O 1
ATOM 928 N N . MET A 1 126 ? 6.43 22.234 4.938 1 96.44 126 MET A N 1
ATOM 929 C CA . MET A 1 126 ? 6.48 21.156 5.926 1 96.44 126 MET A CA 1
ATOM 930 C C . MET A 1 126 ? 7.625 20.188 5.625 1 96.44 126 MET A C 1
ATOM 932 O O . MET A 1 126 ? 8.406 19.859 6.516 1 96.44 126 MET A O 1
ATOM 936 N N . VAL A 1 127 ? 7.719 19.766 4.391 1 95.38 127 VAL A N 1
ATOM 937 C CA . VAL A 1 127 ? 8.773 18.828 4.016 1 95.38 127 VAL A CA 1
ATOM 938 C C . VAL A 1 127 ? 10.141 19.469 4.262 1 95.38 127 VAL A C 1
ATOM 940 O O . VAL A 1 127 ? 11.039 18.844 4.82 1 95.38 127 VAL A O 1
ATOM 943 N N . HIS A 1 128 ? 10.281 20.719 3.914 1 94.06 128 HIS A N 1
ATOM 944 C CA . HIS A 1 128 ? 11.531 21.422 4.098 1 94.06 128 HIS A CA 1
ATOM 945 C C . HIS A 1 128 ? 11.992 21.375 5.551 1 94.06 128 HIS A C 1
ATOM 947 O O . HIS A 1 128 ? 13.156 21.062 5.828 1 94.06 128 HIS A O 1
ATOM 953 N N . TYR A 1 129 ? 11.109 21.594 6.457 1 95.81 129 TYR A N 1
ATOM 954 C CA . TYR A 1 129 ? 11.508 21.734 7.852 1 95.81 129 TYR A CA 1
ATOM 955 C C . TYR A 1 129 ? 11.586 20.359 8.523 1 95.81 129 TYR A C 1
ATOM 957 O O . TYR A 1 129 ? 12.391 20.156 9.438 1 95.81 129 TYR A O 1
ATOM 965 N N . VAL A 1 130 ? 10.789 19.375 8.055 1 97.81 130 VAL A N 1
ATOM 966 C CA . VAL A 1 130 ? 10.719 18.094 8.734 1 97.81 130 VAL A CA 1
ATOM 967 C C . VAL A 1 130 ? 11.93 17.234 8.352 1 97.81 130 VAL A C 1
ATOM 969 O O . VAL A 1 130 ? 12.445 16.484 9.18 1 97.81 130 VAL A O 1
ATOM 972 N N . ILE A 1 131 ? 12.453 17.344 7.145 1 96.62 131 ILE A N 1
ATOM 973 C CA . ILE A 1 131 ? 13.438 16.406 6.625 1 96.62 131 ILE A CA 1
ATOM 974 C C . ILE A 1 131 ? 14.758 16.562 7.387 1 96.62 131 ILE A C 1
ATOM 976 O O . ILE A 1 131 ? 15.547 15.633 7.48 1 96.62 131 ILE A O 1
ATOM 980 N N . GLY A 1 132 ? 15.008 17.75 7.984 1 96.56 132 GLY A N 1
ATOM 981 C CA . GLY A 1 132 ? 16.203 17.953 8.789 1 96.56 132 GLY A CA 1
ATOM 982 C C . GLY A 1 132 ? 16.188 17.156 10.078 1 96.56 132 GLY A C 1
ATOM 983 O O . GLY A 1 132 ? 17.234 16.984 10.719 1 96.56 132 GLY A O 1
ATOM 984 N N . HIS A 1 133 ? 15.023 16.672 10.414 1 98.38 133 HIS A N 1
ATOM 985 C CA . HIS A 1 133 ? 14.867 15.938 11.664 1 98.38 133 HIS A CA 1
ATOM 986 C C . HIS A 1 133 ? 14.359 14.523 11.414 1 98.38 133 HIS A C 1
ATOM 988 O O . HIS A 1 133 ? 14.008 13.812 12.359 1 98.38 133 HIS A O 1
ATOM 994 N N . MET A 1 134 ? 14.258 14.102 10.211 1 98.56 134 MET A N 1
ATOM 995 C CA . MET A 1 134 ? 13.727 12.789 9.867 1 98.56 134 MET A CA 1
ATOM 996 C C . MET A 1 134 ? 14.852 11.781 9.648 1 98.56 134 MET A C 1
ATOM 998 O O . MET A 1 134 ? 15.711 11.984 8.789 1 98.56 134 MET A O 1
ATOM 1002 N N . PRO A 1 135 ? 14.891 10.766 10.406 1 98.25 135 PRO A N 1
ATOM 1003 C CA . PRO A 1 135 ? 15.938 9.75 10.219 1 98.25 135 PRO A CA 1
ATOM 1004 C C . PRO A 1 135 ? 15.688 8.859 9.008 1 98.25 135 PRO A C 1
ATOM 1006 O O . PRO A 1 135 ? 14.586 8.852 8.453 1 98.25 135 PRO A O 1
ATOM 1009 N N . PRO A 1 136 ? 16.812 8.133 8.609 1 97.44 136 PRO A N 1
ATOM 1010 C CA . PRO A 1 136 ? 16.531 7.082 7.621 1 97.44 136 PRO A CA 1
ATOM 1011 C C . PRO A 1 136 ? 15.406 6.148 8.055 1 97.44 136 PRO A C 1
ATOM 1013 O O . PRO A 1 136 ? 15.336 5.766 9.227 1 97.44 136 PRO A O 1
ATOM 1016 N N . GLY A 1 137 ? 14.586 5.844 7.094 1 97.38 137 GLY A N 1
ATOM 1017 C CA . GLY A 1 137 ? 13.375 5.102 7.418 1 97.38 137 GLY A CA 1
ATOM 1018 C C . GLY A 1 137 ? 12.156 5.992 7.582 1 97.38 137 GLY A C 1
ATOM 1019 O O . GLY A 1 137 ? 11.047 5.5 7.758 1 97.38 137 GLY A O 1
ATOM 1020 N N . GLY A 1 138 ? 12.367 7.332 7.52 1 98.5 138 GLY A N 1
ATOM 1021 C CA . GLY A 1 138 ? 11.258 8.273 7.586 1 98.5 138 GLY A CA 1
ATOM 1022 C C . GLY A 1 138 ? 10.242 8.078 6.484 1 98.5 138 GLY A C 1
ATOM 1023 O O . GLY A 1 138 ? 10.57 7.578 5.406 1 98.5 138 GLY A O 1
ATOM 1024 N N . ARG A 1 139 ? 9.016 8.438 6.738 1 98.81 139 ARG A N 1
ATOM 1025 C CA . ARG A 1 139 ? 7.887 8.25 5.832 1 98.81 139 ARG A CA 1
ATOM 1026 C C . ARG A 1 139 ? 7.094 9.547 5.672 1 98.81 139 ARG A C 1
ATOM 1028 O O . ARG A 1 139 ? 6.68 10.148 6.664 1 98.81 139 ARG A O 1
ATOM 1035 N N . ILE A 1 140 ? 6.945 9.977 4.473 1 98.62 140 ILE A N 1
ATOM 1036 C CA . ILE A 1 140 ? 6.074 11.102 4.152 1 98.62 140 ILE A CA 1
ATOM 1037 C C . ILE A 1 140 ? 4.871 10.609 3.35 1 98.62 140 ILE A C 1
ATOM 1039 O O . ILE A 1 140 ? 5.031 9.945 2.32 1 98.62 140 ILE A O 1
ATOM 1043 N N . ILE A 1 141 ? 3.701 10.852 3.836 1 98.81 141 ILE A N 1
ATOM 1044 C CA . ILE A 1 141 ? 2.449 10.523 3.16 1 98.81 141 ILE A CA 1
ATOM 1045 C C . ILE A 1 141 ? 1.703 11.805 2.809 1 98.81 141 ILE A C 1
ATOM 1047 O O . ILE A 1 141 ? 1.274 12.547 3.699 1 98.81 141 ILE A O 1
ATOM 1051 N N . ASN A 1 142 ? 1.52 12.125 1.551 1 97.31 142 ASN A N 1
ATOM 1052 C CA . ASN A 1 142 ? 0.675 13.219 1.086 1 97.31 142 ASN A CA 1
ATOM 1053 C C . ASN A 1 142 ? -0.749 12.75 0.803 1 97.31 142 ASN A C 1
ATOM 1055 O O . ASN A 1 142 ? -0.955 11.812 0.03 1 97.31 142 ASN A O 1
ATOM 1059 N N . ILE A 1 143 ? -1.688 13.375 1.394 1 96.5 143 ILE A N 1
ATOM 1060 C CA . ILE A 1 143 ? -3.074 12.992 1.154 1 96.5 143 ILE A CA 1
ATOM 1061 C C . ILE A 1 143 ? -3.607 13.727 -0.075 1 96.5 143 ILE A C 1
ATOM 1063 O O . ILE A 1 143 ? -3.852 14.93 -0.029 1 96.5 143 ILE A O 1
ATOM 1067 N N . SER A 1 144 ? -3.773 12.992 -1.087 1 94.88 144 SER A N 1
ATOM 1068 C CA . SER A 1 144 ? -4.285 13.461 -2.373 1 94.88 144 SER A CA 1
ATOM 1069 C C . SER A 1 144 ? -5.793 13.266 -2.469 1 94.88 144 SER A C 1
ATOM 1071 O O . SER A 1 144 ? -6.516 13.508 -1.499 1 94.88 144 SER A O 1
ATOM 1073 N N . SER A 1 145 ? -6.27 13.008 -3.637 1 91.62 145 SER A N 1
ATOM 1074 C CA . SER A 1 145 ? -7.688 12.836 -3.918 1 91.62 145 SER A CA 1
ATOM 1075 C C . SER A 1 145 ? -7.91 12.125 -5.25 1 91.62 145 SER A C 1
ATOM 1077 O O . SER A 1 145 ? -7.051 12.18 -6.137 1 91.62 145 SER A O 1
ATOM 1079 N N . THR A 1 146 ? -9.07 11.453 -5.324 1 93.25 146 THR A N 1
ATOM 1080 C CA . THR A 1 146 ? -9.469 10.938 -6.629 1 93.25 146 THR A CA 1
ATOM 1081 C C . THR A 1 146 ? -9.578 12.07 -7.645 1 93.25 146 THR A C 1
ATOM 1083 O O . THR A 1 146 ? -9.406 11.859 -8.844 1 93.25 146 THR A O 1
ATOM 1086 N N . ASN A 1 147 ? -9.812 13.234 -7.188 1 88 147 ASN A N 1
ATOM 1087 C CA . ASN A 1 147 ? -9.961 14.391 -8.062 1 88 147 ASN A CA 1
ATOM 1088 C C . ASN A 1 147 ? -8.656 14.711 -8.789 1 88 147 ASN A C 1
ATOM 1090 O O . ASN A 1 147 ? -8.672 15.359 -9.844 1 88 147 ASN A O 1
ATOM 1094 N N . ALA A 1 148 ? -7.555 14.328 -8.227 1 88.75 148 ALA A N 1
ATOM 1095 C CA . ALA A 1 148 ? -6.27 14.594 -8.867 1 88.75 148 ALA A CA 1
ATOM 1096 C C . ALA A 1 148 ? -6.164 13.859 -10.203 1 88.75 148 ALA A C 1
ATOM 1098 O O . ALA A 1 148 ? -5.43 14.289 -11.094 1 88.75 148 ALA A O 1
ATOM 1099 N N . LYS A 1 149 ? -6.898 12.727 -10.344 1 86.94 149 LYS A N 1
ATOM 1100 C CA . LYS A 1 149 ? -6.852 11.914 -11.555 1 86.94 149 LYS A CA 1
ATOM 1101 C C . LYS A 1 149 ? -8.078 12.148 -12.422 1 86.94 149 LYS A C 1
ATOM 1103 O O . LYS A 1 149 ? -7.98 12.188 -13.648 1 86.94 149 LYS A O 1
ATOM 1108 N N . ARG A 1 150 ? -9.211 12.375 -11.797 1 85.12 150 ARG A N 1
ATOM 1109 C CA . ARG A 1 150 ? -10.469 12.43 -12.531 1 85.12 150 ARG A CA 1
ATOM 1110 C C . ARG A 1 150 ? -10.82 13.867 -12.898 1 85.12 150 ARG A C 1
ATOM 1112 O O . ARG A 1 150 ? -11.656 14.109 -13.766 1 85.12 150 ARG A O 1
ATOM 1119 N N . GLY A 1 151 ? -10.211 14.797 -12.234 1 75.44 151 GLY A N 1
ATOM 1120 C CA . GLY A 1 151 ? -10.719 16.156 -12.297 1 75.44 151 GLY A CA 1
ATOM 1121 C C . GLY A 1 151 ? -12.055 16.328 -11.594 1 75.44 151 GLY A C 1
ATOM 1122 O O . GLY A 1 151 ? -12.602 15.367 -11.047 1 75.44 151 GLY A O 1
ATOM 1123 N N . ASN A 1 152 ? -12.484 17.469 -11.336 1 72.06 152 ASN A N 1
ATOM 1124 C CA . ASN A 1 152 ? -13.789 17.828 -10.781 1 72.06 152 ASN A CA 1
ATOM 1125 C C . ASN A 1 152 ? -14.211 19.234 -11.211 1 72.06 152 ASN A C 1
ATOM 1127 O O . ASN A 1 152 ? -13.547 20.219 -10.867 1 72.06 152 ASN A O 1
ATOM 1131 N N . VAL A 1 153 ? -15.273 19.25 -11.961 1 71 153 VAL A N 1
ATOM 1132 C CA . VAL A 1 153 ? -15.711 20.484 -12.578 1 71 153 VAL A CA 1
ATOM 1133 C C . VAL A 1 153 ? -16.125 21.484 -11.5 1 71 153 VAL A C 1
ATOM 1135 O O . VAL A 1 153 ? -16.016 22.703 -11.688 1 71 153 VAL A O 1
ATOM 1138 N N . ALA A 1 154 ? -16.484 20.984 -10.32 1 70.62 154 ALA A N 1
ATOM 1139 C CA . ALA A 1 154 ? -16.953 21.859 -9.25 1 70.62 154 ALA A CA 1
ATOM 1140 C C . ALA A 1 154 ? -15.781 22.406 -8.43 1 70.62 154 ALA A C 1
ATOM 1142 O O . ALA A 1 154 ? -15.906 23.422 -7.762 1 70.62 154 ALA A O 1
ATOM 1143 N N . VAL A 1 155 ? -14.703 21.719 -8.477 1 76.12 155 VAL A N 1
ATOM 1144 C CA . VAL A 1 155 ? -13.57 22.094 -7.629 1 76.12 155 VAL A CA 1
ATOM 1145 C C . VAL A 1 155 ? -12.273 21.953 -8.414 1 76.12 155 VAL A C 1
ATOM 1147 O O . VAL A 1 155 ? -11.344 21.266 -7.977 1 76.12 155 VAL A O 1
ATOM 1150 N N . SER A 1 156 ? -12.164 22.766 -9.5 1 75.5 156 SER A N 1
ATOM 1151 C CA . SER A 1 156 ? -11.055 22.609 -10.43 1 75.5 156 SER A CA 1
ATOM 1152 C C . SER A 1 156 ? -9.727 22.938 -9.773 1 75.5 156 SER A C 1
ATOM 1154 O O . SER A 1 156 ? -8.734 22.234 -9.984 1 75.5 156 SER A O 1
ATOM 1156 N N . ALA A 1 157 ? -9.766 23.969 -8.961 1 77 157 ALA A N 1
ATOM 1157 C CA . ALA A 1 157 ? -8.516 24.359 -8.312 1 77 157 ALA A CA 1
ATOM 1158 C C . ALA A 1 157 ? -8.062 23.312 -7.305 1 77 157 ALA A C 1
ATOM 1160 O O . ALA A 1 157 ? -6.867 23.016 -7.211 1 77 157 ALA A O 1
ATOM 1161 N N . TYR A 1 158 ? -8.93 22.812 -6.66 1 83.81 158 TYR A N 1
ATOM 1162 C CA . TYR A 1 158 ? -8.625 21.75 -5.703 1 83.81 158 TYR A CA 1
ATOM 1163 C C . TYR A 1 158 ? -8.039 20.531 -6.406 1 83.81 158 TYR A C 1
ATOM 1165 O O . TYR A 1 158 ? -6.984 20.031 -6.02 1 83.81 158 TYR A O 1
ATOM 1173 N N . ALA A 1 159 ? -8.68 20.172 -7.441 1 84.44 159 ALA A N 1
ATOM 1174 C CA . ALA A 1 159 ? -8.219 19.016 -8.211 1 84.44 159 ALA A CA 1
ATOM 1175 C C . ALA A 1 159 ? -6.812 19.234 -8.75 1 84.44 159 ALA A C 1
ATOM 1177 O O . ALA A 1 159 ? -5.953 18.359 -8.633 1 84.44 159 ALA A O 1
ATOM 1178 N N . ALA A 1 160 ? -6.641 20.406 -9.25 1 81.25 160 ALA A N 1
ATOM 1179 C CA . ALA A 1 160 ? -5.328 20.734 -9.797 1 81.25 160 ALA A CA 1
ATOM 1180 C C . ALA A 1 160 ? -4.266 20.75 -8.711 1 81.25 160 ALA A C 1
ATOM 1182 O O . ALA A 1 160 ? -3.131 20.328 -8.93 1 81.25 160 ALA A O 1
ATOM 1183 N N . SER A 1 161 ? -4.59 21.234 -7.578 1 86.56 161 SER A N 1
ATOM 1184 C CA . SER A 1 161 ? -3.633 21.312 -6.48 1 86.56 161 SER A CA 1
ATOM 1185 C C . SER A 1 161 ? -3.234 19.922 -6.008 1 86.56 161 SER A C 1
ATOM 1187 O O . SER A 1 161 ? -2.072 19.672 -5.68 1 86.56 161 SER A O 1
ATOM 1189 N N . LYS A 1 162 ? -4.188 19.016 -5.992 1 90.5 162 LYS A N 1
ATOM 1190 C CA . LYS A 1 162 ? -3.883 17.656 -5.574 1 90.5 162 LYS A CA 1
ATOM 1191 C C . LYS A 1 162 ? -3.055 16.922 -6.633 1 90.5 162 LYS A C 1
ATOM 1193 O O . LYS A 1 162 ? -2.193 16.109 -6.301 1 90.5 162 LYS A O 1
ATOM 1198 N N . ALA A 1 163 ? -3.322 17.266 -7.844 1 88.25 163 ALA A N 1
ATOM 1199 C CA . ALA A 1 163 ? -2.479 16.719 -8.898 1 88.25 163 ALA A CA 1
ATOM 1200 C C . ALA A 1 163 ? -1.042 17.219 -8.773 1 88.25 163 ALA A C 1
ATOM 1202 O O . ALA A 1 163 ? -0.092 16.469 -8.969 1 88.25 163 ALA A O 1
ATOM 1203 N N . ALA A 1 164 ? -0.915 18.484 -8.461 1 88.56 164 ALA A N 1
ATOM 1204 C CA . ALA A 1 164 ? 0.409 19.047 -8.219 1 88.56 164 ALA A CA 1
ATOM 1205 C C . ALA A 1 164 ? 1.102 18.344 -7.051 1 88.56 164 ALA A C 1
ATOM 1207 O O . ALA A 1 164 ? 2.299 18.062 -7.117 1 88.56 164 ALA A O 1
ATOM 1208 N N . LEU A 1 165 ? 0.368 18.062 -6.066 1 91.81 165 LEU A N 1
ATOM 1209 C CA . LEU A 1 165 ? 0.899 17.375 -4.902 1 91.81 165 LEU A CA 1
ATOM 1210 C C . LEU A 1 165 ? 1.388 15.977 -5.277 1 91.81 165 LEU A C 1
ATOM 1212 O O . LEU A 1 165 ? 2.432 15.523 -4.797 1 91.81 165 LEU A O 1
ATOM 1216 N N . ASP A 1 166 ? 0.663 15.273 -6.137 1 93.56 166 ASP A N 1
ATOM 1217 C CA . ASP A 1 166 ? 1.074 13.953 -6.605 1 93.56 166 ASP A CA 1
ATOM 1218 C C . ASP A 1 166 ? 2.391 14.023 -7.375 1 93.56 166 ASP A C 1
ATOM 1220 O O . ASP A 1 166 ? 3.25 13.148 -7.23 1 93.56 166 ASP A O 1
ATOM 1224 N N . ASN A 1 167 ? 2.496 15.062 -8.18 1 90.44 167 ASN A N 1
ATOM 1225 C CA . ASN A 1 167 ? 3.754 15.242 -8.898 1 90.44 167 ASN A CA 1
ATOM 1226 C C . ASN A 1 167 ? 4.914 15.492 -7.941 1 90.44 167 ASN A C 1
ATOM 1228 O O . ASN A 1 167 ? 6 14.938 -8.117 1 90.44 167 ASN A O 1
ATOM 1232 N N . LEU A 1 168 ? 4.676 16.281 -6.914 1 91 168 LEU A N 1
ATOM 1233 C CA . LEU A 1 168 ? 5.695 16.562 -5.906 1 91 168 LEU A CA 1
ATOM 1234 C C . LEU A 1 168 ? 6.086 15.273 -5.176 1 91 168 LEU A C 1
ATOM 1236 O O . LEU A 1 168 ? 7.254 15.086 -4.832 1 91 168 LEU A O 1
ATOM 1240 N N . THR A 1 169 ? 5.105 14.438 -4.949 1 95.44 169 THR A N 1
ATOM 1241 C CA . THR A 1 169 ? 5.367 13.156 -4.312 1 95.44 169 THR A CA 1
ATOM 1242 C C . THR A 1 169 ? 6.41 12.367 -5.098 1 95.44 169 THR A C 1
ATOM 1244 O O . THR A 1 169 ? 7.387 11.875 -4.523 1 95.44 169 THR A O 1
ATOM 1247 N N . TRP A 1 170 ? 6.234 12.328 -6.371 1 94.25 170 TRP A N 1
ATOM 1248 C CA . TRP A 1 170 ? 7.16 11.633 -7.258 1 94.25 170 TRP A CA 1
ATOM 1249 C C . TRP A 1 170 ? 8.547 12.266 -7.199 1 94.25 170 TRP A C 1
ATOM 1251 O O . TRP A 1 170 ? 9.555 11.562 -7.07 1 94.25 170 TRP A O 1
ATOM 1261 N N . THR A 1 171 ? 8.625 13.555 -7.219 1 91.31 171 THR A N 1
ATOM 1262 C CA . THR A 1 171 ? 9.875 14.305 -7.223 1 91.31 171 THR A CA 1
ATOM 1263 C C . THR A 1 171 ? 10.609 14.133 -5.895 1 91.31 171 THR A C 1
ATOM 1265 O O . THR A 1 171 ? 11.797 13.789 -5.879 1 91.31 171 THR A O 1
ATOM 1268 N N . TRP A 1 172 ? 9.898 14.25 -4.82 1 95 172 TRP A N 1
ATOM 1269 C CA . TRP A 1 172 ? 10.516 14.172 -3.502 1 95 172 TRP A CA 1
ATOM 1270 C C . TRP A 1 172 ? 10.992 12.75 -3.211 1 95 172 TRP A C 1
ATOM 1272 O O . TRP A 1 172 ? 12 12.547 -2.533 1 95 172 TRP A O 1
ATOM 1282 N N . ALA A 1 173 ? 10.227 11.742 -3.701 1 97 173 ALA A N 1
ATOM 1283 C CA . ALA A 1 173 ? 10.695 10.367 -3.568 1 97 173 ALA A CA 1
ATOM 1284 C C . ALA A 1 173 ? 12.109 10.211 -4.125 1 97 173 ALA A C 1
ATOM 1286 O O . ALA A 1 173 ? 12.938 9.508 -3.549 1 97 173 ALA A O 1
ATOM 1287 N N . GLY A 1 174 ? 12.398 10.844 -5.203 1 94.81 174 GLY A N 1
ATOM 1288 C CA . GLY A 1 174 ? 13.719 10.789 -5.812 1 94.81 174 GLY A CA 1
ATOM 1289 C C . GLY A 1 174 ? 14.758 11.602 -5.059 1 94.81 174 GLY A C 1
ATOM 1290 O O . GLY A 1 174 ? 15.898 11.172 -4.914 1 94.81 174 GLY A O 1
ATOM 1291 N N . GLU A 1 175 ? 14.344 12.75 -4.535 1 93.94 175 GLU A N 1
ATOM 1292 C CA . GLU A 1 175 ? 15.266 13.648 -3.852 1 93.94 175 GLU A CA 1
ATOM 1293 C C . GLU A 1 175 ? 15.68 13.086 -2.492 1 93.94 175 GLU A C 1
ATOM 1295 O O . GLU A 1 175 ? 16.828 13.258 -2.062 1 93.94 175 GLU A O 1
ATOM 1300 N N . LEU A 1 176 ? 14.758 12.359 -1.911 1 95.94 176 LEU A N 1
ATOM 1301 C CA . LEU A 1 176 ? 14.953 12.055 -0.499 1 95.94 176 LEU A CA 1
ATOM 1302 C C . LEU A 1 176 ? 15.242 10.57 -0.299 1 95.94 176 LEU A C 1
ATOM 1304 O O . LEU A 1 176 ? 15.711 10.156 0.767 1 95.94 176 LEU A O 1
ATOM 1308 N N . GLY A 1 177 ? 14.938 9.789 -1.266 1 97.25 177 GLY A N 1
ATOM 1309 C CA . GLY A 1 177 ? 15.133 8.359 -1.129 1 97.25 177 GLY A CA 1
ATOM 1310 C C . GLY A 1 177 ? 16.594 7.965 -0.961 1 97.25 177 GLY A C 1
ATOM 1311 O O . GLY A 1 177 ? 17.031 7.641 0.145 1 97.25 177 GLY A O 1
ATOM 1312 N N . ARG A 1 178 ? 17.375 8.133 -1.946 1 94.88 178 ARG A N 1
ATOM 1313 C CA . ARG A 1 178 ? 18.766 7.715 -1.932 1 94.88 178 ARG A CA 1
ATOM 1314 C C . ARG A 1 178 ? 19.578 8.555 -0.952 1 94.88 178 ARG A C 1
ATOM 1316 O O . ARG A 1 178 ? 20.469 8.039 -0.271 1 94.88 178 ARG A O 1
ATOM 1323 N N . SER A 1 179 ? 19.25 9.812 -0.819 1 94.94 179 SER A N 1
ATOM 1324 C CA . SER A 1 179 ? 20.062 10.734 -0.041 1 94.94 179 SER A CA 1
ATOM 1325 C C . SER A 1 179 ? 19.781 10.594 1.452 1 94.94 179 SER A C 1
ATOM 1327 O O . SER A 1 179 ? 20.688 10.758 2.275 1 94.94 179 SER A O 1
ATOM 1329 N N . LYS A 1 180 ? 18.547 10.195 1.797 1 96.56 180 LYS A N 1
ATOM 1330 C CA . LYS A 1 180 ? 18.203 10.258 3.217 1 96.56 180 LYS A CA 1
ATOM 1331 C C . LYS A 1 180 ? 17.5 8.984 3.672 1 96.56 180 LYS A C 1
ATOM 1333 O O . LYS A 1 180 ? 17.266 8.797 4.867 1 96.56 180 LYS A O 1
ATOM 1338 N N . GLY A 1 181 ? 17.156 8.094 2.721 1 97.62 181 GLY A N 1
ATOM 1339 C CA . GLY A 1 181 ? 16.438 6.883 3.082 1 97.62 181 GLY A CA 1
ATOM 1340 C C . GLY A 1 181 ? 15 7.133 3.461 1 97.62 181 GLY A C 1
ATOM 1341 O O . GLY A 1 181 ? 14.453 6.453 4.332 1 97.62 181 GLY A O 1
ATOM 1342 N N . ILE A 1 182 ? 14.367 8.172 2.896 1 98.12 182 ILE A N 1
ATOM 1343 C CA . ILE A 1 182 ? 12.984 8.555 3.189 1 98.12 182 ILE A CA 1
ATOM 1344 C C . ILE A 1 182 ? 12.086 8.188 2.014 1 98.12 182 ILE A C 1
ATOM 1346 O O . ILE A 1 182 ? 12.445 8.406 0.854 1 98.12 182 ILE A O 1
ATOM 1350 N N . THR A 1 183 ? 10.953 7.473 2.281 1 98.56 183 THR A N 1
ATOM 1351 C CA . THR A 1 183 ? 9.984 7.25 1.213 1 98.56 183 THR A CA 1
ATOM 1352 C C . THR A 1 183 ? 8.906 8.328 1.224 1 98.56 183 THR A C 1
ATOM 1354 O O . THR A 1 183 ? 8.602 8.898 2.273 1 98.56 183 THR A O 1
ATOM 1357 N N . VAL A 1 184 ? 8.391 8.695 0.048 1 98.38 184 VAL A N 1
ATOM 1358 C CA . VAL A 1 184 ? 7.309 9.664 -0.143 1 98.38 184 VAL A CA 1
ATOM 1359 C C . VAL A 1 184 ? 6.227 9.055 -1.031 1 98.38 184 VAL A C 1
ATOM 1361 O O . VAL A 1 184 ? 6.5 8.625 -2.156 1 98.38 184 VAL A O 1
ATOM 1364 N N . ASN A 1 185 ? 4.98 8.93 -0.517 1 98.5 185 ASN A N 1
ATOM 1365 C CA . ASN A 1 185 ? 3.861 8.398 -1.286 1 98.5 185 ASN A CA 1
ATOM 1366 C C . ASN A 1 185 ? 2.615 9.266 -1.134 1 98.5 185 ASN A C 1
ATOM 1368 O O . ASN A 1 185 ? 2.477 9.992 -0.146 1 98.5 185 ASN A O 1
ATOM 1372 N N . SER A 1 186 ? 1.769 9.203 -2.148 1 97.25 186 SER A N 1
ATOM 1373 C CA . SER A 1 186 ? 0.45 9.828 -2.092 1 97.25 186 SER A CA 1
ATOM 1374 C C . SER A 1 186 ? -0.637 8.797 -1.809 1 97.25 186 SER A C 1
ATOM 1376 O O . SER A 1 186 ? -0.639 7.715 -2.393 1 97.25 186 SER A O 1
ATOM 1378 N N . VAL A 1 187 ? -1.464 9.07 -0.863 1 97.88 187 VAL A N 1
ATOM 1379 C CA . VAL A 1 187 ? -2.707 8.344 -0.632 1 97.88 187 VAL A CA 1
ATOM 1380 C C . VAL A 1 187 ? -3.891 9.164 -1.14 1 97.88 187 VAL A C 1
ATOM 1382 O O . VAL A 1 187 ? -4.023 10.344 -0.802 1 97.88 187 VAL A O 1
ATOM 1385 N N . ALA A 1 188 ? -4.75 8.555 -1.959 1 96.94 188 ALA A N 1
ATOM 1386 C CA . ALA A 1 188 ? -5.828 9.305 -2.598 1 96.94 188 ALA A CA 1
ATOM 1387 C C . ALA A 1 188 ? -7.191 8.789 -2.156 1 96.94 188 ALA A C 1
ATOM 1389 O O . ALA A 1 188 ? -7.711 7.824 -2.721 1 96.94 188 ALA A O 1
ATOM 1390 N N . PRO A 1 189 ? -7.812 9.508 -1.252 1 96.06 189 PRO A N 1
ATOM 1391 C CA . PRO A 1 189 ? -9.18 9.148 -0.866 1 96.06 189 PRO A CA 1
ATOM 1392 C C . PRO A 1 189 ? -10.211 9.5 -1.939 1 96.06 189 PRO A C 1
ATOM 1394 O O . PRO A 1 189 ? -9.938 10.328 -2.807 1 96.06 189 PRO A O 1
ATOM 1397 N N . GLY A 1 190 ? -11.266 8.758 -1.939 1 93.62 190 GLY A N 1
ATOM 1398 C CA . GLY A 1 190 ? -12.484 9.133 -2.643 1 93.62 190 GLY A CA 1
ATOM 1399 C C . GLY A 1 190 ? -13.508 9.812 -1.75 1 93.62 190 GLY A C 1
ATOM 1400 O O . GLY A 1 190 ? -13.164 10.719 -0.984 1 93.62 190 GLY A O 1
ATOM 1401 N N . PRO A 1 191 ? -14.719 9.438 -1.911 1 90.81 191 PRO A N 1
ATOM 1402 C CA . PRO A 1 191 ? -15.703 9.969 -0.968 1 90.81 191 PRO A CA 1
ATOM 1403 C C . PRO A 1 191 ? -15.547 9.398 0.437 1 90.81 191 PRO A C 1
ATOM 1405 O O . PRO A 1 191 ? -15.625 8.18 0.621 1 90.81 191 PRO A O 1
ATOM 1408 N N . VAL A 1 192 ? -15.242 10.219 1.331 1 92.88 192 VAL A N 1
ATOM 1409 C CA . VAL A 1 192 ? -15.141 9.82 2.73 1 92.88 192 VAL A CA 1
ATOM 1410 C C . VAL A 1 192 ? -16.156 10.594 3.564 1 92.88 192 VAL A C 1
ATOM 1412 O O . VAL A 1 192 ? -16.281 11.812 3.443 1 92.88 192 VAL A O 1
ATOM 1415 N N . ARG A 1 193 ? -16.875 9.852 4.285 1 90.62 193 ARG A N 1
ATOM 1416 C CA . ARG A 1 193 ? -17.875 10.508 5.133 1 90.62 193 ARG A CA 1
ATOM 1417 C C . ARG A 1 193 ? -17.203 11.281 6.262 1 90.62 193 ARG A C 1
ATOM 1419 O O . ARG A 1 193 ? -16.641 10.68 7.184 1 90.62 193 ARG A O 1
ATOM 1426 N N . THR A 1 194 ? -17.172 12.57 6.145 1 87.81 194 THR A N 1
ATOM 1427 C CA . THR A 1 194 ? -16.594 13.477 7.125 1 87.81 194 THR A CA 1
ATOM 1428 C C . THR A 1 194 ? -17.453 14.734 7.273 1 87.81 194 THR A C 1
ATOM 1430 O O . THR A 1 194 ? -18.438 14.906 6.562 1 87.81 194 THR A O 1
ATOM 1433 N N . ASP A 1 195 ? -17.078 15.578 8.195 1 79.44 195 ASP A N 1
ATOM 1434 C CA . ASP A 1 195 ? -17.75 16.859 8.406 1 79.44 195 ASP A CA 1
ATOM 1435 C C . ASP A 1 195 ? -17.469 17.812 7.25 1 79.44 195 ASP A C 1
ATOM 1437 O O . ASP A 1 195 ? -17.969 18.953 7.242 1 79.44 195 ASP A O 1
ATOM 1441 N N . PHE A 1 196 ? -16.734 17.312 6.309 1 75.31 196 PHE A N 1
ATOM 1442 C CA . PHE A 1 196 ? -16.469 18.094 5.113 1 75.31 196 PHE A CA 1
ATOM 1443 C C . PHE A 1 196 ? -17.766 18.359 4.344 1 75.31 196 PHE A C 1
ATOM 1445 O O . PHE A 1 196 ? -17.922 19.422 3.748 1 75.31 196 PHE A O 1
ATOM 1452 N N . TYR A 1 197 ? -18.609 17.375 4.371 1 78.56 197 TYR A N 1
ATOM 1453 C CA . TYR A 1 197 ? -19.875 17.484 3.66 1 78.56 197 TYR A CA 1
ATOM 1454 C C . TYR A 1 197 ? -20.938 18.156 4.527 1 78.56 197 TYR A C 1
ATOM 1456 O O . TYR A 1 197 ? -21 17.906 5.734 1 78.56 197 TYR A O 1
ATOM 1464 N N . PRO A 1 198 ? -21.688 19.047 3.871 1 80.31 198 PRO A N 1
ATOM 1465 C CA . PRO A 1 198 ? -22.781 19.641 4.641 1 80.31 198 PRO A CA 1
ATOM 1466 C C . PRO A 1 198 ? -23.734 18.594 5.215 1 80.31 198 PRO A C 1
ATOM 1468 O O . PRO A 1 198 ? -24.109 17.641 4.52 1 80.31 198 PRO A O 1
ATOM 1471 N N . LYS A 1 199 ? -24.094 18.875 6.469 1 85.5 199 LYS A N 1
ATOM 1472 C CA . LYS A 1 199 ? -24.953 17.938 7.176 1 85.5 199 LYS A CA 1
ATOM 1473 C C . LYS A 1 199 ? -26.266 17.719 6.43 1 85.5 199 LYS A C 1
ATOM 1475 O O . LYS A 1 199 ? -26.922 18.688 6.023 1 85.5 199 LYS A O 1
ATOM 1480 N N . GLY A 1 200 ? -26.578 16.5 6.277 1 85.81 200 GLY A N 1
ATOM 1481 C CA . GLY A 1 200 ? -27.844 16.156 5.637 1 85.81 200 GLY A CA 1
ATOM 1482 C C . GLY A 1 200 ? -27.719 16 4.133 1 85.81 200 GLY A C 1
ATOM 1483 O O . GLY A 1 200 ? -28.641 15.492 3.48 1 85.81 200 GLY A O 1
ATOM 1484 N N . GLN A 1 201 ? -26.578 16.469 3.582 1 87.25 201 GLN A N 1
ATOM 1485 C CA . GLN A 1 201 ? -26.422 16.406 2.133 1 87.25 201 GLN A CA 1
ATOM 1486 C C . GLN A 1 201 ? -25.281 15.461 1.747 1 87.25 201 GLN A C 1
ATOM 1488 O O . GLN A 1 201 ? -24.891 15.406 0.583 1 87.25 201 GLN A O 1
ATOM 1493 N N . GLU A 1 202 ? -24.766 14.781 2.693 1 87.5 202 GLU A N 1
ATOM 1494 C CA . GLU A 1 202 ? -23.562 13.969 2.488 1 87.5 202 GLU A CA 1
ATOM 1495 C C . GLU A 1 202 ? -23.797 12.906 1.42 1 87.5 202 GLU A C 1
ATOM 1497 O O . GLU A 1 202 ? -23.031 12.797 0.464 1 87.5 202 GLU A O 1
ATOM 1502 N N . ASP A 1 203 ? -24.891 12.188 1.504 1 90.19 203 ASP A N 1
ATOM 1503 C CA . ASP A 1 203 ? -25.172 11.062 0.615 1 90.19 203 ASP A CA 1
ATOM 1504 C C . ASP A 1 203 ? -25.344 11.531 -0.827 1 90.19 203 ASP A C 1
ATOM 1506 O O . ASP A 1 203 ? -24.828 10.906 -1.758 1 90.19 203 ASP A O 1
ATOM 1510 N N . GLU A 1 204 ? -26.094 12.594 -0.921 1 89.31 204 GLU A N 1
ATOM 1511 C CA . GLU A 1 204 ? -26.344 13.125 -2.256 1 89.31 204 GLU A CA 1
ATOM 1512 C C . GLU A 1 204 ? -25.047 13.594 -2.924 1 89.31 204 GLU A C 1
ATOM 1514 O O . GLU A 1 204 ? -24.812 13.305 -4.098 1 89.31 204 GLU A O 1
ATOM 1519 N N . LEU A 1 205 ? -24.219 14.258 -2.174 1 85.31 205 LEU A N 1
ATOM 1520 C CA . LEU A 1 205 ? -23 14.844 -2.719 1 85.31 205 LEU A CA 1
ATOM 1521 C C . LEU A 1 205 ? -21.969 13.766 -3.004 1 85.31 205 LEU A C 1
ATOM 1523 O O . LEU A 1 205 ? -21.094 13.945 -3.863 1 85.31 205 LEU A O 1
ATOM 1527 N N . MET A 1 206 ? -22.094 12.68 -2.346 1 91 206 MET A N 1
ATOM 1528 C CA . MET A 1 206 ? -21.109 11.617 -2.523 1 91 206 MET A CA 1
ATOM 1529 C C . MET A 1 206 ? -21.625 10.555 -3.49 1 91 206 MET A C 1
ATOM 1531 O O . MET A 1 206 ? -20.891 9.648 -3.879 1 91 206 MET A O 1
ATOM 1535 N N . LYS A 1 207 ? -22.922 10.68 -3.842 1 92.12 207 LYS A N 1
ATOM 1536 C CA . LYS A 1 207 ? -23.609 9.609 -4.559 1 92.12 207 LYS A CA 1
ATOM 1537 C C . LYS A 1 207 ? -22.859 9.242 -5.84 1 92.12 207 LYS A C 1
ATOM 1539 O O . LYS A 1 207 ? -22.641 8.062 -6.125 1 92.12 207 LYS A O 1
ATOM 1544 N N . PHE A 1 208 ? -22.422 10.203 -6.586 1 88.75 208 PHE A N 1
ATOM 1545 C CA . PHE A 1 208 ? -21.781 9.953 -7.871 1 88.75 208 PHE A CA 1
ATOM 1546 C C . PHE A 1 208 ? -20.547 9.094 -7.699 1 88.75 208 PHE A C 1
ATOM 1548 O O . PHE A 1 208 ? -20.344 8.133 -8.453 1 88.75 208 PHE A O 1
ATOM 1555 N N . GLU A 1 209 ? -19.734 9.398 -6.754 1 90.44 209 GLU A N 1
ATOM 1556 C CA . GLU A 1 209 ? -18.5 8.648 -6.547 1 90.44 209 GLU A CA 1
ATOM 1557 C C . GLU A 1 209 ? -18.781 7.285 -5.914 1 90.44 209 GLU A C 1
ATOM 1559 O O . GLU A 1 209 ? -18.125 6.293 -6.242 1 90.44 209 GLU A O 1
ATOM 1564 N N . VAL A 1 210 ? -19.734 7.305 -5.012 1 94.25 210 VAL A N 1
ATOM 1565 C CA . VAL A 1 210 ? -20.094 6.039 -4.371 1 94.25 210 VAL A CA 1
ATOM 1566 C C . VAL A 1 210 ? -20.578 5.047 -5.426 1 94.25 210 VAL A C 1
ATOM 1568 O O . VAL A 1 210 ? -20.266 3.857 -5.359 1 94.25 210 VAL A O 1
ATOM 1571 N N . ASP A 1 211 ? -21.281 5.559 -6.41 1 93.88 211 ASP A N 1
ATOM 1572 C CA . ASP A 1 211 ? -21.859 4.707 -7.445 1 93.88 211 ASP A CA 1
ATOM 1573 C C . ASP A 1 211 ? -20.766 3.992 -8.234 1 93.88 211 ASP A C 1
ATOM 1575 O O . ASP A 1 211 ? -21.016 2.941 -8.836 1 93.88 211 ASP A O 1
ATOM 1579 N N . ILE A 1 212 ? -19.547 4.52 -8.148 1 92.75 212 ILE A N 1
ATOM 1580 C CA . ILE A 1 212 ? -18.516 3.912 -8.992 1 92.75 212 ILE A CA 1
ATOM 1581 C C . ILE A 1 212 ? -17.438 3.295 -8.125 1 92.75 212 ILE A C 1
ATOM 1583 O O . ILE A 1 212 ? -16.391 2.865 -8.625 1 92.75 212 ILE A O 1
ATOM 1587 N N . THR A 1 213 ? -17.641 3.332 -6.848 1 94.69 213 THR A N 1
ATOM 1588 C CA . THR A 1 213 ? -16.719 2.537 -6.035 1 94.69 213 THR A CA 1
ATOM 1589 C C . THR A 1 213 ? -16.766 1.072 -6.461 1 94.69 213 THR A C 1
ATOM 1591 O O . THR A 1 213 ? -17.828 0.54 -6.781 1 94.69 213 THR A O 1
ATOM 1594 N N . ARG A 1 214 ? -15.68 0.38 -6.355 1 94.19 214 ARG A N 1
ATOM 1595 C CA . ARG A 1 214 ? -15.562 -1.015 -6.77 1 94.19 214 ARG A CA 1
ATOM 1596 C C . ARG A 1 214 ? -15.586 -1.946 -5.559 1 94.19 214 ARG A C 1
ATOM 1598 O O . ARG A 1 214 ? -16.203 -3.01 -5.602 1 94.19 214 ARG A O 1
ATOM 1605 N N . ALA A 1 215 ? -14.977 -1.575 -4.512 1 95.25 215 ALA A N 1
ATOM 1606 C CA . ALA A 1 215 ? -14.789 -2.428 -3.342 1 95.25 215 ALA A CA 1
ATOM 1607 C C . ALA A 1 215 ? -16.109 -2.727 -2.658 1 95.25 215 ALA A C 1
ATOM 1609 O O . ALA A 1 215 ? -16.359 -3.859 -2.234 1 95.25 215 ALA A O 1
ATOM 1610 N N . ALA A 1 216 ? -16.984 -1.736 -2.523 1 95.5 216 ALA A N 1
ATOM 1611 C CA . ALA A 1 216 ? -18.266 -1.834 -1.824 1 95.5 216 ALA A CA 1
ATOM 1612 C C . ALA A 1 216 ? -19.141 -0.62 -2.115 1 95.5 216 ALA A C 1
ATOM 1614 O O . ALA A 1 216 ? -18.641 0.458 -2.434 1 95.5 216 ALA A O 1
ATOM 1615 N N . ASP A 1 217 ? -20.438 -0.794 -1.925 1 95.25 217 ASP A N 1
ATOM 1616 C CA . ASP A 1 217 ? -21.391 0.281 -2.156 1 95.25 217 ASP A CA 1
ATOM 1617 C C . ASP A 1 217 ? -21.531 1.168 -0.921 1 95.25 217 ASP A C 1
ATOM 1619 O O . ASP A 1 217 ? -22.578 1.174 -0.268 1 95.25 217 ASP A O 1
ATOM 1623 N N . ARG A 1 218 ? -20.453 1.893 -0.673 1 95.75 218 ARG A N 1
ATOM 1624 C CA . ARG A 1 218 ? -20.406 2.82 0.453 1 95.75 218 ARG A CA 1
ATOM 1625 C C . ARG A 1 218 ? -19.297 3.854 0.259 1 95.75 218 ARG A C 1
ATOM 1627 O O . ARG A 1 218 ? -18.375 3.643 -0.532 1 95.75 218 ARG A O 1
ATOM 1634 N N . PRO A 1 219 ? -19.438 5.012 0.97 1 96.12 219 PRO A N 1
ATOM 1635 C CA . PRO A 1 219 ? -18.266 5.871 1.055 1 96.12 219 PRO A CA 1
ATOM 1636 C C . PRO A 1 219 ? -17.156 5.277 1.938 1 96.12 219 PRO A C 1
ATOM 1638 O O . PRO A 1 219 ? -17.406 4.328 2.682 1 96.12 219 PRO A O 1
ATOM 1641 N N . GLY A 1 220 ? -15.992 5.785 1.773 1 96.62 220 GLY A N 1
ATOM 1642 C CA . GLY A 1 220 ? -14.938 5.461 2.729 1 96.62 220 GLY A CA 1
ATOM 1643 C C . GLY A 1 220 ? -15.18 6.055 4.102 1 96.62 220 GLY A C 1
ATOM 1644 O O . GLY A 1 220 ? -16.078 6.883 4.277 1 96.62 220 GLY A O 1
ATOM 1645 N N . THR A 1 221 ? -14.359 5.574 5.09 1 96.62 221 THR A N 1
ATOM 1646 C CA . THR A 1 221 ? -14.352 6.125 6.438 1 96.62 221 THR A CA 1
ATOM 1647 C C . THR A 1 221 ? -12.961 6.645 6.797 1 96.62 221 THR A C 1
ATOM 1649 O O . THR A 1 221 ? -11.969 6.246 6.184 1 96.62 221 THR A O 1
ATOM 1652 N N . PRO A 1 222 ? -12.898 7.523 7.75 1 96.38 222 PRO A N 1
ATOM 1653 C CA . PRO A 1 222 ? -11.57 7.93 8.234 1 96.38 222 PRO A CA 1
ATOM 1654 C C . PRO A 1 222 ? -10.703 6.742 8.633 1 96.38 222 PRO A C 1
ATOM 1656 O O . PRO A 1 222 ? -9.484 6.766 8.422 1 96.38 222 PRO A O 1
ATOM 1659 N N . GLU A 1 223 ? -11.32 5.691 9.078 1 97.44 223 GLU A N 1
ATOM 1660 C CA . GLU A 1 223 ? -10.602 4.484 9.469 1 97.44 223 GLU A CA 1
ATOM 1661 C C . GLU A 1 223 ? -9.992 3.783 8.258 1 97.44 223 GLU A C 1
ATOM 1663 O O . GLU A 1 223 ? -8.883 3.258 8.328 1 97.44 223 GLU A O 1
ATOM 1668 N N . ASP A 1 224 ? -10.719 3.793 7.16 1 98.25 224 ASP A N 1
ATOM 1669 C CA . ASP A 1 224 ? -10.18 3.203 5.938 1 98.25 224 ASP A CA 1
ATOM 1670 C C . ASP A 1 224 ? -8.875 3.885 5.527 1 98.25 224 ASP A C 1
ATOM 1672 O O . ASP A 1 224 ? -7.906 3.215 5.168 1 98.25 224 ASP A O 1
ATOM 1676 N N . ILE A 1 225 ? -8.898 5.199 5.625 1 98.12 225 ILE A N 1
ATOM 1677 C CA . ILE A 1 225 ? -7.73 5.977 5.223 1 98.12 225 ILE A CA 1
ATOM 1678 C C . ILE A 1 225 ? -6.609 5.789 6.238 1 98.12 225 ILE A C 1
ATOM 1680 O O . ILE A 1 225 ? -5.461 5.531 5.863 1 98.12 225 ILE A O 1
ATOM 1684 N N . GLY A 1 226 ? -6.98 5.902 7.52 1 98.5 226 GLY A N 1
ATOM 1685 C CA . GLY A 1 226 ? -5.992 5.742 8.57 1 98.5 226 GLY A CA 1
ATOM 1686 C C . GLY A 1 226 ? -5.289 4.395 8.531 1 98.5 226 GLY A C 1
ATOM 1687 O O . GLY A 1 226 ? -4.07 4.32 8.703 1 98.5 226 GLY A O 1
ATOM 1688 N N . ASP A 1 227 ? -6.035 3.34 8.266 1 98.5 227 ASP A N 1
ATOM 1689 C CA . ASP A 1 227 ? -5.473 1.993 8.203 1 98.5 227 ASP A CA 1
ATOM 1690 C C . ASP A 1 227 ? -4.504 1.854 7.031 1 98.5 227 ASP A C 1
ATOM 1692 O O . ASP A 1 227 ? -3.453 1.221 7.16 1 98.5 227 ASP A O 1
ATOM 1696 N N . ALA A 1 228 ? -4.855 2.402 5.926 1 98.5 228 ALA A N 1
ATOM 1697 C CA . ALA A 1 228 ? -3.971 2.357 4.766 1 98.5 228 ALA A CA 1
ATOM 1698 C C . ALA A 1 228 ? -2.668 3.104 5.043 1 98.5 228 ALA A C 1
ATOM 1700 O O . ALA A 1 228 ? -1.584 2.613 4.711 1 98.5 228 ALA A O 1
ATOM 1701 N N . VAL A 1 229 ? -2.797 4.273 5.641 1 98.69 229 VAL A N 1
ATOM 1702 C CA . VAL A 1 229 ? -1.612 5.062 5.969 1 98.69 229 VAL A CA 1
ATOM 1703 C C . VAL A 1 229 ? -0.736 4.289 6.953 1 98.69 229 VAL A C 1
ATOM 1705 O O . VAL A 1 229 ? 0.489 4.262 6.812 1 98.69 229 VAL A O 1
ATOM 1708 N N . LEU A 1 230 ? -1.362 3.664 7.953 1 98.75 230 LEU A N 1
ATOM 1709 C CA . LEU A 1 230 ? -0.634 2.85 8.922 1 98.75 230 LEU A CA 1
ATOM 1710 C C . LEU A 1 230 ? 0.208 1.791 8.219 1 98.75 230 LEU A C 1
ATOM 1712 O O . LEU A 1 230 ? 1.368 1.577 8.578 1 98.75 230 LEU A O 1
ATOM 1716 N N . LEU A 1 231 ? -0.292 1.144 7.195 1 98.5 231 LEU A N 1
ATOM 1717 C CA . LEU A 1 231 ? 0.446 0.137 6.441 1 98.5 231 LEU A CA 1
ATOM 1718 C C . LEU A 1 231 ? 1.616 0.769 5.695 1 98.5 231 LEU A C 1
ATOM 1720 O O . LEU A 1 231 ? 2.721 0.222 5.688 1 98.5 231 LEU A O 1
ATOM 1724 N N . LEU A 1 232 ? 1.424 1.935 5.176 1 98.44 232 LEU A N 1
ATOM 1725 C CA . LEU A 1 232 ? 2.393 2.549 4.273 1 98.44 232 LEU A CA 1
ATOM 1726 C C . LEU A 1 232 ? 3.531 3.195 5.059 1 98.44 232 LEU A C 1
ATOM 1728 O O . LEU A 1 232 ? 4.57 3.529 4.484 1 98.44 232 LEU A O 1
ATOM 1732 N N . VAL A 1 233 ? 3.35 3.385 6.391 1 98.56 233 VAL A N 1
ATOM 1733 C CA . VAL A 1 233 ? 4.422 4.023 7.141 1 98.56 233 VAL A CA 1
ATOM 1734 C C . VAL A 1 233 ? 5.273 2.959 7.836 1 98.56 233 VAL A C 1
ATOM 1736 O O . VAL A 1 233 ? 6.195 3.283 8.586 1 98.56 233 VAL A O 1
ATOM 1739 N N . GLN A 1 234 ? 4.98 1.68 7.57 1 98.19 234 GLN A N 1
ATOM 1740 C CA . GLN A 1 234 ? 5.75 0.581 8.148 1 98.19 234 GLN A CA 1
ATOM 1741 C C . GLN A 1 234 ? 7.086 0.406 7.426 1 98.19 234 GLN A C 1
ATOM 1743 O O . GLN A 1 234 ? 7.203 0.729 6.242 1 98.19 234 GLN A O 1
ATOM 1748 N N . GLU A 1 235 ? 8.016 -0.145 8.156 1 97.06 235 GLU A N 1
ATOM 1749 C CA . GLU A 1 235 ? 9.297 -0.518 7.559 1 97.06 235 GLU A CA 1
ATOM 1750 C C . GLU A 1 235 ? 9.102 -1.464 6.375 1 97.06 235 GLU A C 1
ATOM 1752 O O . GLU A 1 235 ? 9.844 -1.402 5.395 1 97.06 235 GLU A O 1
ATOM 1757 N N . LYS A 1 236 ? 8.125 -2.26 6.383 1 97.25 236 LYS A N 1
ATOM 1758 C CA . LYS A 1 236 ? 7.852 -3.266 5.359 1 97.25 236 LYS A CA 1
ATOM 1759 C C . LYS A 1 236 ? 7.41 -2.611 4.051 1 97.25 236 LYS A C 1
ATOM 1761 O O . LYS A 1 236 ? 7.383 -3.262 3.004 1 97.25 236 LYS A O 1
ATOM 1766 N N . SER A 1 237 ? 7.086 -1.351 4.094 1 97.94 237 SER A N 1
ATOM 1767 C CA . SER A 1 237 ? 6.746 -0.619 2.875 1 97.94 237 SER A CA 1
ATOM 1768 C C . SER A 1 237 ? 7.961 0.107 2.311 1 97.94 237 SER A C 1
ATOM 1770 O O . SER A 1 237 ? 7.828 0.975 1.445 1 97.94 237 SER A O 1
ATOM 1772 N N . ARG A 1 238 ? 9.172 -0.228 2.65 1 97.44 238 ARG A N 1
ATOM 1773 C CA . ARG A 1 238 ? 10.414 0.485 2.385 1 97.44 238 ARG A CA 1
ATOM 1774 C C . ARG A 1 238 ? 10.656 0.625 0.885 1 97.44 238 ARG A C 1
ATOM 1776 O O . ARG A 1 238 ? 11.359 1.54 0.448 1 97.44 238 ARG A O 1
ATOM 1783 N N . TRP A 1 239 ? 10.078 -0.233 0.09 1 98 239 TRP A N 1
ATOM 1784 C CA . TRP A 1 239 ? 10.383 -0.254 -1.336 1 98 239 TRP A CA 1
ATOM 1785 C C . TRP A 1 239 ? 9.227 0.312 -2.154 1 98 239 TRP A C 1
ATOM 1787 O O . TRP A 1 239 ? 9.203 0.176 -3.379 1 98 239 TRP A O 1
ATOM 1797 N N . ILE A 1 240 ? 8.242 0.919 -1.401 1 98.25 240 ILE A N 1
ATOM 1798 C CA . ILE A 1 240 ? 7.133 1.657 -1.997 1 98.25 240 ILE A CA 1
ATOM 1799 C C . ILE A 1 240 ? 7.371 3.158 -1.847 1 98.25 240 ILE A C 1
ATOM 1801 O O . ILE A 1 240 ? 7.242 3.707 -0.75 1 98.25 240 ILE A O 1
ATOM 1805 N N . THR A 1 241 ? 7.77 3.818 -2.943 1 98.31 241 THR A N 1
ATOM 1806 C CA . THR A 1 241 ? 7.977 5.262 -2.91 1 98.31 241 THR A CA 1
ATOM 1807 C C . THR A 1 241 ? 7.59 5.895 -4.242 1 98.31 241 THR A C 1
ATOM 1809 O O . THR A 1 241 ? 7.574 5.223 -5.273 1 98.31 241 THR A O 1
ATOM 1812 N N . GLY A 1 242 ? 7.156 7.102 -4.199 1 97.12 242 GLY A N 1
ATOM 1813 C CA . GLY A 1 242 ? 6.758 7.836 -5.387 1 97.12 242 GLY A CA 1
ATOM 1814 C C . GLY A 1 242 ? 5.453 7.34 -5.984 1 97.12 242 GLY A C 1
ATOM 1815 O O . GLY A 1 242 ? 5.211 7.5 -7.184 1 97.12 242 GLY A O 1
ATOM 1816 N N . GLN A 1 243 ? 4.602 6.664 -5.16 1 97.19 243 GLN A N 1
ATOM 1817 C CA . GLN A 1 243 ? 3.391 6.047 -5.691 1 97.19 243 GLN A CA 1
ATOM 1818 C C . GLN A 1 243 ? 2.16 6.895 -5.383 1 97.19 243 GLN A C 1
ATOM 1820 O O . GLN A 1 243 ? 2.074 7.512 -4.32 1 97.19 243 GLN A O 1
ATOM 1825 N N . TYR A 1 244 ? 1.256 7 -6.359 1 95.88 244 TYR A N 1
ATOM 1826 C CA . TYR A 1 244 ? -0.145 7.324 -6.117 1 95.88 244 TYR A CA 1
ATOM 1827 C C . TYR A 1 244 ? -0.941 6.078 -5.75 1 95.88 244 TYR A C 1
ATOM 1829 O O . TYR A 1 244 ? -1.109 5.176 -6.574 1 95.88 244 TYR A O 1
ATOM 1837 N N . ILE A 1 245 ? -1.389 5.984 -4.539 1 97.06 245 ILE A N 1
ATOM 1838 C CA . ILE A 1 245 ? -2.16 4.832 -4.086 1 97.06 245 ILE A CA 1
ATOM 1839 C C . ILE A 1 245 ? -3.592 5.262 -3.771 1 97.06 245 ILE A C 1
ATOM 1841 O O . ILE A 1 245 ? -3.832 5.973 -2.793 1 97.06 245 ILE A O 1
ATOM 1845 N N . GLY A 1 246 ? -4.531 4.777 -4.594 1 97.31 246 GLY A N 1
ATOM 1846 C CA . GLY A 1 246 ? -5.938 5.035 -4.328 1 97.31 246 GLY A CA 1
ATOM 1847 C C . GLY A 1 246 ? -6.469 4.281 -3.123 1 97.31 246 GLY A C 1
ATOM 1848 O O . GLY A 1 246 ? -6.477 3.049 -3.113 1 97.31 246 GLY A O 1
ATOM 1849 N N . VAL A 1 247 ? -6.77 4.977 -2.096 1 97.94 247 VAL A N 1
ATOM 1850 C CA . VAL A 1 247 ? -7.566 4.461 -0.986 1 97.94 247 VAL A CA 1
ATOM 1851 C C . VAL A 1 247 ? -8.984 5.02 -1.062 1 97.94 247 VAL A C 1
ATOM 1853 O O . VAL A 1 247 ? -9.359 5.883 -0.27 1 97.94 247 VAL A O 1
ATOM 1856 N N . ASN A 1 248 ? -9.648 4.543 -2.113 1 97.62 248 ASN A N 1
ATOM 1857 C CA . ASN A 1 248 ? -10.906 5.164 -2.523 1 97.62 248 ASN A CA 1
ATOM 1858 C C . ASN A 1 248 ? -11.922 4.125 -2.984 1 97.62 248 ASN A C 1
ATOM 1860 O O . ASN A 1 248 ? -12.789 4.418 -3.805 1 97.62 248 ASN A O 1
ATOM 1864 N N . GLY A 1 249 ? -11.664 2.895 -2.559 1 96.88 249 GLY A N 1
ATOM 1865 C CA . GLY A 1 249 ? -12.57 1.814 -2.916 1 96.88 249 GLY A CA 1
ATOM 1866 C C . GLY A 1 249 ? -12.57 1.504 -4.402 1 96.88 249 GLY A C 1
ATOM 1867 O O . GLY A 1 249 ? -13.547 0.953 -4.922 1 96.88 249 GLY A O 1
ATOM 1868 N N . GLY A 1 250 ? -11.609 1.913 -5.094 1 96.06 250 GLY A N 1
ATOM 1869 C CA . GLY A 1 250 ? -11.492 1.591 -6.508 1 96.06 250 GLY A CA 1
ATOM 1870 C C . GLY A 1 250 ? -12.164 2.609 -7.41 1 96.06 250 GLY A C 1
ATOM 1871 O O . GLY A 1 250 ? -12.586 2.279 -8.516 1 96.06 250 GLY A O 1
ATOM 1872 N N . VAL A 1 251 ? -12.297 3.848 -6.965 1 94 251 VAL A N 1
ATOM 1873 C CA . VAL A 1 251 ? -12.875 4.914 -7.781 1 94 251 VAL A CA 1
ATOM 1874 C C . VAL A 1 251 ? -11.906 5.277 -8.906 1 94 251 VAL A C 1
ATOM 1876 O O . VAL A 1 251 ? -12.328 5.539 -10.031 1 94 251 VAL A O 1
ATOM 1879 N N . THR A 1 252 ? -10.625 5.371 -8.531 1 90.38 252 THR A N 1
ATOM 1880 C CA . THR A 1 252 ? -9.594 5.648 -9.523 1 90.38 252 THR A CA 1
ATOM 1881 C C . THR A 1 252 ? -8.477 4.609 -9.445 1 90.38 252 THR A C 1
ATOM 1883 O O . THR A 1 252 ? -8.328 3.918 -8.438 1 90.38 252 THR A O 1
ATOM 1886 N N . TYR A 1 253 ? -7.773 4.531 -10.547 1 84.38 253 TYR A N 1
ATOM 1887 C CA . TYR A 1 253 ? -6.621 3.646 -10.688 1 84.38 253 TYR A CA 1
ATOM 1888 C C . TYR A 1 253 ? -5.324 4.445 -10.742 1 84.38 253 TYR A C 1
ATOM 1890 O O . TYR A 1 253 ? -5.312 5.594 -11.195 1 84.38 253 TYR A O 1
ATOM 1898 N N . MET B 1 1 ? -2.334 -3.467 22.719 1 83.94 1 MET B N 1
ATOM 1899 C CA . MET B 1 1 ? -1.348 -4.199 21.938 1 83.94 1 MET B CA 1
ATOM 1900 C C . MET B 1 1 ? -1.39 -3.768 20.469 1 83.94 1 MET B C 1
ATOM 1902 O O . MET B 1 1 ? -2.465 -3.523 19.922 1 83.94 1 MET B O 1
ATOM 1906 N N . PRO B 1 2 ? -0.234 -3.572 19.906 1 90.06 2 PRO B N 1
ATOM 1907 C CA . PRO B 1 2 ? -0.261 -3.123 18.516 1 90.06 2 PRO B CA 1
ATOM 1908 C C . PRO B 1 2 ? -0.951 -4.121 17.578 1 90.06 2 PRO B C 1
ATOM 1910 O O . PRO B 1 2 ? -1.019 -5.312 17.891 1 90.06 2 PRO B O 1
ATOM 1913 N N . ASP B 1 3 ? -1.485 -3.529 16.578 1 92.69 3 ASP B N 1
ATOM 1914 C CA . ASP B 1 3 ? -2.035 -4.398 15.539 1 92.69 3 ASP B CA 1
ATOM 1915 C C . ASP B 1 3 ? -0.972 -5.352 15 1 92.69 3 ASP B C 1
ATOM 1917 O O . ASP B 1 3 ? 0.221 -5.039 15.031 1 92.69 3 ASP B O 1
ATOM 1921 N N . THR B 1 4 ? -1.423 -6.551 14.547 1 95.25 4 THR B N 1
ATOM 1922 C CA . THR B 1 4 ? -0.495 -7.527 13.992 1 95.25 4 THR B CA 1
ATOM 1923 C C . THR B 1 4 ? -0.797 -7.781 12.516 1 95.25 4 THR B C 1
ATOM 1925 O O . THR B 1 4 ? -1.834 -7.352 12.008 1 95.25 4 THR B O 1
ATOM 1928 N N . LEU B 1 5 ? 0.104 -8.398 11.906 1 96.94 5 LEU B N 1
ATOM 1929 C CA . LEU B 1 5 ? -0.066 -8.797 10.516 1 96.94 5 LEU B CA 1
ATOM 1930 C C . LEU B 1 5 ? -0.369 -10.289 10.414 1 96.94 5 LEU B C 1
ATOM 1932 O O . LEU B 1 5 ? 0.027 -10.945 9.445 1 96.94 5 LEU B O 1
ATOM 1936 N N . THR B 1 6 ? -1.031 -10.836 11.375 1 97.38 6 THR B N 1
ATOM 1937 C CA . THR B 1 6 ? -1.286 -12.266 11.461 1 97.38 6 THR B CA 1
ATOM 1938 C C . THR B 1 6 ? -2.154 -12.734 10.297 1 97.38 6 THR B C 1
ATOM 1940 O O . THR B 1 6 ? -3.078 -12.023 9.883 1 97.38 6 THR B O 1
ATOM 1943 N N . LEU B 1 7 ? -1.814 -13.906 9.828 1 98 7 LEU B N 1
ATOM 1944 C CA . LEU B 1 7 ? -2.59 -14.586 8.805 1 98 7 LEU B CA 1
ATOM 1945 C C . LEU B 1 7 ? -2.977 -15.992 9.258 1 98 7 LEU B C 1
ATOM 1947 O O . LEU B 1 7 ? -3.127 -16.891 8.43 1 98 7 LEU B O 1
ATOM 1951 N N . GLN B 1 8 ? -3.031 -16.094 10.555 1 96.88 8 GLN B N 1
ATOM 1952 C CA . GLN B 1 8 ? -3.451 -17.375 11.102 1 96.88 8 GLN B CA 1
ATOM 1953 C C . GLN B 1 8 ? -4.82 -17.781 10.57 1 96.88 8 GLN B C 1
ATOM 1955 O O . GLN B 1 8 ? -5.762 -16.984 10.586 1 96.88 8 GLN B O 1
ATOM 1960 N N . GLY B 1 9 ? -4.898 -18.969 10.031 1 97.12 9 GLY B N 1
ATOM 1961 C CA . GLY B 1 9 ? -6.148 -19.5 9.516 1 97.12 9 GLY B CA 1
ATOM 1962 C C . GLY B 1 9 ? -6.383 -19.156 8.055 1 97.12 9 GLY B C 1
ATOM 1963 O O . GLY B 1 9 ? -7.355 -19.625 7.453 1 97.12 9 GLY B O 1
ATOM 1964 N N . LYS B 1 10 ? -5.508 -18.344 7.488 1 98.5 10 LYS B N 1
ATOM 1965 C CA . LYS B 1 10 ? -5.668 -17.953 6.09 1 98.5 10 LYS B CA 1
ATOM 1966 C C . LYS B 1 10 ? -4.949 -18.938 5.168 1 98.5 10 LYS B C 1
ATOM 1968 O O . LYS B 1 10 ? -3.867 -19.422 5.496 1 98.5 10 LYS B O 1
ATOM 1973 N N . VAL B 1 11 ? -5.523 -19.219 4.02 1 98.88 11 VAL B N 1
ATOM 1974 C CA . VAL B 1 11 ? -4.949 -20.078 2.994 1 98.88 11 VAL B CA 1
ATOM 1975 C C . VAL B 1 11 ? -4.578 -19.25 1.767 1 98.88 11 VAL B C 1
ATOM 1977 O O . VAL B 1 11 ? -5.387 -18.469 1.277 1 98.88 11 VAL B O 1
ATOM 1980 N N . ALA B 1 12 ? -3.365 -19.438 1.313 1 98.88 12 ALA B N 1
ATOM 1981 C CA . ALA B 1 12 ? -2.863 -18.656 0.188 1 98.88 12 ALA B CA 1
ATOM 1982 C C . ALA B 1 12 ? -2.293 -19.562 -0.901 1 98.88 12 ALA B C 1
ATOM 1984 O O . ALA B 1 12 ? -1.629 -20.562 -0.604 1 98.88 12 ALA B O 1
ATOM 1985 N N . ILE B 1 13 ? -2.574 -19.219 -2.152 1 98.88 13 ILE B N 1
ATOM 1986 C CA . ILE B 1 13 ? -1.882 -19.781 -3.305 1 98.88 13 ILE B CA 1
ATOM 1987 C C . ILE B 1 13 ? -0.914 -18.75 -3.881 1 98.88 13 ILE B C 1
ATOM 1989 O O . ILE B 1 13 ? -1.315 -17.641 -4.23 1 98.88 13 ILE B O 1
ATOM 1993 N N . VAL B 1 14 ? 0.3 -19.094 -3.934 1 98.62 14 VAL B N 1
ATOM 1994 C CA . VAL B 1 14 ? 1.303 -18.297 -4.633 1 98.62 14 VAL B CA 1
ATOM 1995 C C . VAL B 1 14 ? 1.818 -19.062 -5.848 1 98.62 14 VAL B C 1
ATOM 1997 O O . VAL B 1 14 ? 2.6 -20.016 -5.711 1 98.62 14 VAL B O 1
ATOM 2000 N N . THR B 1 15 ? 1.403 -18.656 -7.031 1 97 15 THR B N 1
ATOM 2001 C CA . THR B 1 15 ? 1.855 -19.344 -8.234 1 97 15 THR B CA 1
ATOM 2002 C C . THR B 1 15 ? 3.305 -18.984 -8.555 1 97 15 THR B C 1
ATOM 2004 O O . THR B 1 15 ? 3.811 -17.953 -8.086 1 97 15 THR B O 1
ATOM 2007 N N . GLY B 1 16 ? 3.961 -19.859 -9.289 1 93.5 16 GLY B N 1
ATOM 2008 C CA . GLY B 1 16 ? 5.34 -19.594 -9.664 1 93.5 16 GLY B CA 1
ATOM 2009 C C . GLY B 1 16 ? 6.254 -19.375 -8.477 1 93.5 16 GLY B C 1
ATOM 2010 O O . GLY B 1 16 ? 7.148 -18.531 -8.523 1 93.5 16 GLY B O 1
ATOM 2011 N N . SER B 1 17 ? 6.117 -20.141 -7.426 1 95.88 17 SER B N 1
ATOM 2012 C CA . SER B 1 17 ? 6.828 -19.891 -6.176 1 95.88 17 SER B CA 1
ATOM 2013 C C . SER B 1 17 ? 7.777 -21.047 -5.844 1 95.88 17 SER B C 1
ATOM 2015 O O . SER B 1 17 ? 8.203 -21.188 -4.695 1 95.88 17 SER B O 1
ATOM 2017 N N . GLY B 1 18 ? 8.125 -21.781 -6.852 1 93.75 18 GLY B N 1
ATOM 2018 C CA . GLY B 1 18 ? 8.867 -23 -6.605 1 93.75 18 GLY B CA 1
ATOM 2019 C C . GLY B 1 18 ? 10.375 -22.812 -6.656 1 93.75 18 GLY B C 1
ATOM 2020 O O . GLY B 1 18 ? 11.133 -23.781 -6.652 1 93.75 18 GLY B O 1
ATOM 2021 N N . ARG B 1 19 ? 10.805 -21.516 -6.738 1 92.5 19 ARG B N 1
ATOM 2022 C CA . ARG B 1 19 ? 12.234 -21.234 -6.75 1 92.5 19 ARG B CA 1
ATOM 2023 C C . ARG B 1 19 ? 12.641 -20.422 -5.527 1 92.5 19 ARG B C 1
ATOM 2025 O O . ARG B 1 19 ? 12.117 -19.328 -5.289 1 92.5 19 ARG B O 1
ATOM 2032 N N . GLU B 1 20 ? 13.609 -20.875 -4.777 1 92.75 20 GLU B N 1
ATOM 2033 C CA . GLU B 1 20 ? 13.992 -20.344 -3.477 1 92.75 20 GLU B CA 1
ATOM 2034 C C . GLU B 1 20 ? 14.375 -18.859 -3.58 1 92.75 20 GLU B C 1
ATOM 2036 O O . GLU B 1 20 ? 14.109 -18.078 -2.668 1 92.75 20 GLU B O 1
ATOM 2041 N N . ASN B 1 21 ? 14.953 -18.484 -4.695 1 90.5 21 ASN B N 1
ATOM 2042 C CA . ASN B 1 21 ? 15.445 -17.109 -4.828 1 90.5 21 ASN B CA 1
ATOM 2043 C C . ASN B 1 21 ? 14.562 -16.281 -5.758 1 90.5 21 ASN B C 1
ATOM 2045 O O . ASN B 1 21 ? 15.031 -15.32 -6.363 1 90.5 21 ASN B O 1
ATOM 2049 N N . GLY B 1 22 ? 13.336 -16.641 -5.82 1 93.56 22 GLY B N 1
ATOM 2050 C CA . GLY B 1 22 ? 12.406 -15.914 -6.676 1 93.56 22 GLY B CA 1
ATOM 2051 C C . GLY B 1 22 ? 11.445 -15.031 -5.906 1 93.56 22 GLY B C 1
ATOM 2052 O O . GLY B 1 22 ? 11.289 -15.188 -4.691 1 93.56 22 GLY B O 1
ATOM 2053 N N . ILE B 1 23 ? 10.844 -14.164 -6.641 1 95.19 23 ILE B N 1
ATOM 2054 C CA . ILE B 1 23 ? 9.852 -13.266 -6.066 1 95.19 23 ILE B CA 1
ATOM 2055 C C . ILE B 1 23 ? 8.719 -14.078 -5.441 1 95.19 23 ILE B C 1
ATOM 2057 O O . ILE B 1 23 ? 8.289 -13.797 -4.324 1 95.19 23 ILE B O 1
ATOM 2061 N N . GLY B 1 24 ? 8.266 -15.141 -6.121 1 96.69 24 GLY B N 1
ATOM 2062 C CA . GLY B 1 24 ? 7.203 -15.984 -5.602 1 96.69 24 GLY B CA 1
ATOM 2063 C C . GLY B 1 24 ? 7.523 -16.594 -4.25 1 96.69 24 GLY B C 1
ATOM 2064 O O . GLY B 1 24 ? 6.684 -16.594 -3.348 1 96.69 24 GLY B O 1
ATOM 2065 N N . ALA B 1 25 ? 8.727 -17.062 -4.109 1 96.69 25 ALA B N 1
ATOM 2066 C CA . ALA B 1 25 ? 9.156 -17.641 -2.836 1 96.69 25 ALA B CA 1
ATOM 2067 C C . ALA B 1 25 ? 9.188 -16.578 -1.742 1 96.69 25 ALA B C 1
ATOM 2069 O O . ALA B 1 25 ? 8.836 -16.844 -0.592 1 96.69 25 ALA B O 1
ATOM 2070 N N . GLY B 1 26 ? 9.648 -15.367 -2.1 1 97.38 26 GLY B N 1
ATOM 2071 C CA . GLY B 1 26 ? 9.648 -14.266 -1.149 1 97.38 26 GLY B CA 1
ATOM 2072 C C . GLY B 1 26 ? 8.266 -13.914 -0.639 1 97.38 26 GLY B C 1
ATOM 2073 O O . GLY B 1 26 ? 8.078 -13.672 0.557 1 97.38 26 GLY B O 1
ATOM 2074 N N . ILE B 1 27 ? 7.328 -13.914 -1.522 1 98.44 27 ILE B N 1
ATOM 2075 C CA . ILE B 1 27 ? 5.945 -13.648 -1.148 1 98.44 27 ILE B CA 1
ATOM 2076 C C . ILE B 1 27 ? 5.43 -14.766 -0.246 1 98.44 27 ILE B C 1
ATOM 2078 O O . ILE B 1 27 ? 4.867 -14.5 0.819 1 98.44 27 ILE B O 1
ATOM 2082 N N . ALA B 1 28 ? 5.672 -16 -0.665 1 98.56 28 ALA B N 1
ATOM 2083 C CA . ALA B 1 28 ? 5.23 -17.156 0.11 1 98.56 28 ALA B CA 1
ATOM 2084 C C . ALA B 1 28 ? 5.809 -17.125 1.522 1 98.56 28 ALA B C 1
ATOM 2086 O O . ALA B 1 28 ? 5.102 -17.406 2.494 1 98.56 28 ALA B O 1
ATOM 2087 N N . LEU B 1 29 ? 7.031 -16.75 1.634 1 98.31 29 LEU B N 1
ATOM 2088 C CA . LEU B 1 29 ? 7.703 -16.703 2.926 1 98.31 29 LEU B CA 1
ATOM 2089 C C . LEU B 1 29 ? 7.09 -15.633 3.822 1 98.31 29 LEU B C 1
ATOM 2091 O O . LEU B 1 29 ? 6.859 -15.867 5.012 1 98.31 29 LEU B O 1
ATOM 2095 N N . ALA B 1 30 ? 6.832 -14.453 3.291 1 98.38 30 ALA B N 1
ATOM 2096 C CA . ALA B 1 30 ? 6.227 -13.367 4.062 1 98.38 30 ALA B CA 1
ATOM 2097 C C . ALA B 1 30 ? 4.871 -13.789 4.625 1 98.38 30 ALA B C 1
ATOM 2099 O O . ALA B 1 30 ? 4.543 -13.477 5.77 1 98.38 30 ALA B O 1
ATOM 2100 N N . LEU B 1 31 ? 4.105 -14.531 3.844 1 98.62 31 LEU B N 1
ATOM 2101 C CA . LEU B 1 31 ? 2.785 -14.969 4.273 1 98.62 31 LEU B CA 1
ATOM 2102 C C . LEU B 1 31 ? 2.895 -16.078 5.324 1 98.62 31 LEU B C 1
ATOM 2104 O O . LEU B 1 31 ? 2.219 -16.031 6.355 1 98.62 31 LEU B O 1
ATOM 2108 N N . ALA B 1 32 ? 3.812 -16.984 5.121 1 98.5 32 ALA B N 1
ATOM 2109 C CA . ALA B 1 32 ? 3.967 -18.141 6.016 1 98.5 32 ALA B CA 1
ATOM 2110 C C . ALA B 1 32 ? 4.5 -17.703 7.379 1 98.5 32 ALA B C 1
ATOM 2112 O O . ALA B 1 32 ? 4.059 -18.203 8.414 1 98.5 32 ALA B O 1
ATOM 2113 N N . ARG B 1 33 ? 5.438 -16.781 7.359 1 97.75 33 ARG B N 1
ATOM 2114 C CA . ARG B 1 33 ? 6.031 -16.359 8.625 1 97.75 33 ARG B CA 1
ATOM 2115 C C . ARG B 1 33 ? 5.004 -15.648 9.5 1 97.75 33 ARG B C 1
ATOM 2117 O O . ARG B 1 33 ? 5.223 -15.469 10.695 1 97.75 33 ARG B O 1
ATOM 2124 N N . ASN B 1 34 ? 3.908 -15.312 8.883 1 98.44 34 ASN B N 1
ATOM 2125 C CA . ASN B 1 34 ? 2.836 -14.688 9.648 1 98.44 34 ASN B CA 1
ATOM 2126 C C . ASN B 1 34 ? 1.648 -15.625 9.828 1 98.44 34 ASN B C 1
ATOM 2128 O O . ASN B 1 34 ? 0.535 -15.18 10.109 1 98.44 34 ASN B O 1
ATOM 2132 N N . GLY B 1 35 ? 1.821 -16.938 9.516 1 97.94 35 GLY B N 1
ATOM 2133 C CA . GLY B 1 35 ? 0.894 -17.953 9.969 1 97.94 35 GLY B CA 1
ATOM 2134 C C . GLY B 1 35 ? 0.031 -18.531 8.859 1 97.94 35 GLY B C 1
ATOM 2135 O O . GLY B 1 35 ? -0.788 -19.422 9.094 1 97.94 35 GLY B O 1
ATOM 2136 N N . ALA B 1 36 ? 0.19 -18.109 7.648 1 98.56 36 ALA B N 1
ATOM 2137 C CA . ALA B 1 36 ? -0.654 -18.578 6.551 1 98.56 36 ALA B CA 1
ATOM 2138 C C . ALA B 1 36 ? -0.292 -20.016 6.156 1 98.56 36 ALA B C 1
ATOM 2140 O O . ALA B 1 36 ? 0.846 -20.453 6.348 1 98.56 36 ALA B O 1
ATOM 2141 N N . SER B 1 37 ? -1.289 -20.734 5.668 1 98.81 37 SER B N 1
ATOM 2142 C CA . SER B 1 37 ? -1.066 -21.953 4.902 1 98.81 37 SER B CA 1
ATOM 2143 C C . SER B 1 37 ? -0.851 -21.641 3.424 1 98.81 37 SER B C 1
ATOM 2145 O O . SER B 1 37 ? -1.762 -21.172 2.744 1 98.81 37 SER B O 1
ATOM 2147 N N . VAL B 1 38 ? 0.353 -22 2.957 1 98.88 38 VAL B N 1
ATOM 2148 C CA . VAL B 1 38 ? 0.721 -21.5 1.641 1 98.88 38 VAL B CA 1
ATOM 2149 C C . VAL B 1 38 ? 0.965 -22.656 0.685 1 98.88 38 VAL B C 1
ATOM 2151 O O . VAL B 1 38 ? 1.67 -23.609 1.024 1 98.88 38 VAL B O 1
ATOM 2154 N N . VAL B 1 39 ? 0.37 -22.578 -0.492 1 98.81 39 VAL B N 1
ATOM 2155 C CA . VAL B 1 39 ? 0.706 -23.484 -1.592 1 98.81 39 VAL B CA 1
ATOM 2156 C C . VAL B 1 39 ? 1.857 -22.891 -2.404 1 98.81 39 VAL B C 1
ATOM 2158 O O . VAL B 1 39 ? 1.774 -21.766 -2.883 1 98.81 39 VAL B O 1
ATOM 2161 N N . VAL B 1 40 ? 2.873 -23.703 -2.521 1 98.38 40 VAL B N 1
ATOM 2162 C CA . VAL B 1 40 ? 3.98 -23.438 -3.434 1 98.38 40 VAL B CA 1
ATOM 2163 C C . VAL B 1 40 ? 3.734 -24.141 -4.766 1 98.38 40 VAL B C 1
ATOM 2165 O O . VAL B 1 40 ? 3.65 -25.375 -4.816 1 98.38 40 VAL B O 1
ATOM 2168 N N . ASN B 1 41 ? 3.627 -23.406 -5.785 1 97.81 41 ASN B N 1
ATOM 2169 C CA . ASN B 1 41 ? 3.318 -23.953 -7.102 1 97.81 41 ASN B CA 1
ATOM 2170 C C . ASN B 1 41 ? 4.559 -24.016 -7.988 1 97.81 41 ASN B C 1
ATOM 2172 O O . ASN B 1 41 ? 5.355 -23.078 -8.008 1 97.81 41 ASN B O 1
ATOM 2176 N N . TYR B 1 42 ? 4.707 -25.078 -8.68 1 94.81 42 TYR B N 1
ATOM 2177 C CA . TYR B 1 42 ? 5.77 -25.266 -9.656 1 94.81 42 TYR B CA 1
ATOM 2178 C C . TYR B 1 42 ? 5.27 -26.078 -10.859 1 94.81 42 TYR B C 1
ATOM 2180 O O . TYR B 1 42 ? 4.176 -26.641 -10.82 1 94.81 42 TYR B O 1
ATOM 2188 N N . VAL B 1 43 ? 6.039 -26.094 -11.93 1 91.69 43 VAL B N 1
ATOM 2189 C CA . VAL B 1 43 ? 5.457 -26.609 -13.164 1 91.69 43 VAL B CA 1
ATOM 2190 C C . VAL B 1 43 ? 6.25 -27.828 -13.625 1 91.69 43 VAL B C 1
ATOM 2192 O O . VAL B 1 43 ? 5.695 -28.734 -14.258 1 91.69 43 VAL B O 1
ATOM 2195 N N . SER B 1 44 ? 7.488 -27.906 -13.367 1 91.06 44 SER B N 1
ATOM 2196 C CA . SER B 1 44 ? 8.305 -28.969 -13.953 1 91.06 44 SER B CA 1
ATOM 2197 C C . SER B 1 44 ? 8.805 -29.938 -12.891 1 91.06 44 SER B C 1
ATOM 2199 O O . SER B 1 44 ? 9.008 -29.562 -11.742 1 91.06 44 SER B O 1
ATOM 2201 N N . ASP B 1 45 ? 9.117 -31.094 -13.328 1 93.06 45 ASP B N 1
ATOM 2202 C CA . ASP B 1 45 ? 9.68 -32.094 -12.43 1 93.06 45 ASP B CA 1
ATOM 2203 C C . ASP B 1 45 ? 11.055 -31.656 -11.922 1 93.06 45 ASP B C 1
ATOM 2205 O O . ASP B 1 45 ? 11.422 -31.953 -10.781 1 93.06 45 ASP B O 1
ATOM 2209 N N . SER B 1 46 ? 11.688 -30.969 -12.812 1 91.31 46 SER B N 1
ATOM 2210 C CA . SER B 1 46 ? 13.055 -30.578 -12.477 1 91.31 46 SER B CA 1
ATOM 2211 C C . SER B 1 46 ? 13.062 -29.531 -11.352 1 91.31 46 SER B C 1
ATOM 2213 O O . SER B 1 46 ? 14.094 -29.312 -10.711 1 91.31 46 SER B O 1
ATOM 2215 N N . SER B 1 47 ? 11.891 -28.953 -11.109 1 91.62 47 SER B N 1
ATOM 2216 C CA . SER B 1 47 ? 11.82 -27.938 -10.078 1 91.62 47 SER B CA 1
ATOM 2217 C C . SER B 1 47 ? 11.195 -28.469 -8.797 1 91.62 47 SER B C 1
ATOM 2219 O O . SER B 1 47 ? 11.039 -27.734 -7.82 1 91.62 47 SER B O 1
ATOM 2221 N N . LYS B 1 48 ? 10.875 -29.766 -8.789 1 96 48 LYS B N 1
ATOM 2222 C CA . LYS B 1 48 ? 10.18 -30.359 -7.648 1 96 48 LYS B CA 1
ATOM 2223 C C . LYS B 1 48 ? 11 -30.219 -6.371 1 96 48 LYS B C 1
ATOM 2225 O O . LYS B 1 48 ? 10.477 -29.797 -5.336 1 96 48 LYS B O 1
ATOM 2230 N N . HIS B 1 49 ? 12.266 -30.562 -6.445 1 96.69 49 HIS B N 1
ATOM 2231 C CA . HIS B 1 49 ? 13.109 -30.5 -5.258 1 96.69 49 HIS B CA 1
ATOM 2232 C C . HIS B 1 49 ? 13.242 -29.078 -4.742 1 96.69 49 HIS B C 1
ATOM 2234 O O . HIS B 1 49 ? 13.242 -28.844 -3.529 1 96.69 49 HIS B O 1
ATOM 2240 N N . ARG B 1 50 ? 13.312 -28.141 -5.613 1 95.56 50 ARG B N 1
ATOM 2241 C CA . ARG B 1 50 ? 13.398 -26.734 -5.223 1 95.56 50 ARG B CA 1
ATOM 2242 C C . ARG B 1 50 ? 12.109 -26.266 -4.559 1 95.56 50 ARG B C 1
ATOM 2244 O O . ARG B 1 50 ? 12.148 -25.531 -3.562 1 95.56 50 ARG B O 1
ATOM 2251 N N . ALA B 1 51 ? 10.992 -26.734 -5.078 1 97.5 51 ALA B N 1
ATOM 2252 C CA . ALA B 1 51 ? 9.703 -26.391 -4.477 1 97.5 51 ALA B CA 1
ATOM 2253 C C . ALA B 1 51 ? 9.594 -26.953 -3.062 1 97.5 51 ALA B C 1
ATOM 2255 O O . ALA B 1 51 ? 9.086 -26.297 -2.16 1 97.5 51 ALA B O 1
ATOM 2256 N N . GLU B 1 52 ? 10.117 -28.094 -2.883 1 98.12 52 GLU B N 1
ATOM 2257 C CA . GLU B 1 52 ? 10.109 -28.688 -1.554 1 98.12 52 GLU B CA 1
ATOM 2258 C C . GLU B 1 52 ? 11.016 -27.922 -0.595 1 98.12 52 GLU B C 1
ATOM 2260 O O . GLU B 1 52 ? 10.711 -27.797 0.592 1 98.12 52 GLU B O 1
ATOM 2265 N N . ASN B 1 53 ? 12.125 -27.484 -1.127 1 98.06 53 ASN B N 1
ATOM 2266 C CA . ASN B 1 53 ? 12.992 -26.641 -0.312 1 98.06 53 ASN B CA 1
ATOM 2267 C C . ASN B 1 53 ? 12.273 -25.375 0.146 1 98.06 53 ASN B C 1
ATOM 2269 O O . ASN B 1 53 ? 12.422 -24.953 1.296 1 98.06 53 ASN B O 1
ATOM 2273 N N . VAL B 1 54 ? 11.5 -24.781 -0.734 1 97.88 54 VAL B N 1
ATOM 2274 C CA . VAL B 1 54 ? 10.727 -23.594 -0.373 1 97.88 54 VAL B CA 1
ATOM 2275 C C . VAL B 1 54 ? 9.727 -23.953 0.724 1 97.88 54 VAL B C 1
ATOM 2277 O O . VAL B 1 54 ? 9.602 -23.219 1.716 1 97.88 54 VAL B O 1
ATOM 2280 N N . CYS B 1 55 ? 9.109 -25.078 0.608 1 98.56 55 CYS B N 1
ATOM 2281 C CA . CYS B 1 55 ? 8.141 -25.5 1.615 1 98.56 55 CYS B CA 1
ATOM 2282 C C . CYS B 1 55 ? 8.812 -25.672 2.975 1 98.56 55 CYS B C 1
ATOM 2284 O O . CYS B 1 55 ? 8.258 -25.281 4 1 98.56 55 CYS B O 1
ATOM 2286 N N . THR B 1 56 ? 9.93 -26.25 2.965 1 98.38 56 THR B N 1
ATOM 2287 C CA . THR B 1 56 ? 10.664 -26.422 4.211 1 98.38 56 THR B CA 1
ATOM 2288 C C . THR B 1 56 ? 10.961 -25.078 4.863 1 98.38 56 THR B C 1
ATOM 2290 O O . THR B 1 56 ? 10.758 -24.906 6.066 1 98.38 56 THR B O 1
ATOM 2293 N N . MET B 1 57 ? 11.391 -24.156 4.039 1 97.69 57 MET B N 1
ATOM 2294 C CA . MET B 1 57 ? 11.664 -22.797 4.52 1 97.69 57 MET B CA 1
ATOM 2295 C C . MET B 1 57 ? 10.414 -22.172 5.121 1 97.69 57 MET B C 1
ATOM 2297 O O . MET B 1 57 ? 10.477 -21.531 6.172 1 97.69 57 MET B O 1
ATOM 2301 N N . LEU B 1 58 ? 9.32 -22.391 4.508 1 98.25 58 LEU B N 1
ATOM 2302 C CA . LEU B 1 58 ? 8.062 -21.812 4.961 1 98.25 58 LEU B CA 1
ATOM 2303 C C . LEU B 1 58 ? 7.625 -22.422 6.289 1 98.25 58 LEU B C 1
ATOM 2305 O O . LEU B 1 58 ? 7.176 -21.703 7.188 1 98.25 58 LEU B O 1
ATOM 2309 N N . ARG B 1 59 ? 7.75 -23.688 6.418 1 97.69 59 ARG B N 1
ATOM 2310 C CA . ARG B 1 59 ? 7.367 -24.375 7.645 1 97.69 59 ARG B CA 1
ATOM 2311 C C . ARG B 1 59 ? 8.266 -23.969 8.805 1 97.69 59 ARG B C 1
ATOM 2313 O O . ARG B 1 59 ? 7.793 -23.75 9.93 1 97.69 59 ARG B O 1
ATOM 2320 N N . GLU B 1 60 ? 9.5 -23.766 8.516 1 96.94 60 GLU B N 1
ATOM 2321 C CA . GLU B 1 60 ? 10.445 -23.312 9.539 1 96.94 60 GLU B CA 1
ATOM 2322 C C . GLU B 1 60 ? 10.141 -21.891 10 1 96.94 60 GLU B C 1
ATOM 2324 O O . GLU B 1 60 ? 10.422 -21.531 11.141 1 96.94 60 GLU B O 1
ATOM 2329 N N . ALA B 1 61 ? 9.531 -21.156 9.133 1 95.31 61 ALA B N 1
ATOM 2330 C CA . ALA B 1 61 ? 9.219 -19.766 9.445 1 95.31 61 ALA B CA 1
ATOM 2331 C C . ALA B 1 61 ? 7.941 -19.672 10.281 1 95.31 61 ALA B C 1
ATOM 2333 O O . ALA B 1 61 ? 7.605 -18.594 10.789 1 95.31 61 ALA B O 1
ATOM 2334 N N . GLY B 1 62 ? 7.156 -20.75 10.367 1 92.44 62 GLY B N 1
ATOM 2335 C CA . GLY B 1 62 ? 6.016 -20.734 11.273 1 92.44 62 GLY B CA 1
ATOM 2336 C C . GLY B 1 62 ? 4.695 -21 10.578 1 92.44 62 GLY B C 1
ATOM 2337 O O . GLY B 1 62 ? 3.643 -21.031 11.219 1 92.44 62 GLY B O 1
ATOM 2338 N N . GLY B 1 63 ? 4.77 -21.219 9.266 1 95.31 63 GLY B N 1
ATOM 2339 C CA . GLY B 1 63 ? 3.541 -21.484 8.539 1 95.31 63 GLY B CA 1
ATOM 2340 C C . GLY B 1 63 ? 3.385 -22.938 8.141 1 95.31 63 GLY B C 1
ATOM 2341 O O . GLY B 1 63 ? 4.117 -23.812 8.633 1 95.31 63 GLY B O 1
ATOM 2342 N N . LYS B 1 64 ? 2.336 -23.234 7.395 1 98 64 LYS B N 1
ATOM 2343 C CA . LYS B 1 64 ? 2.141 -24.5 6.688 1 98 64 LYS B CA 1
ATOM 2344 C C . LYS B 1 64 ? 2.389 -24.328 5.191 1 98 64 LYS B C 1
ATOM 2346 O O . LYS B 1 64 ? 2.199 -23.25 4.641 1 98 64 LYS B O 1
ATOM 2351 N N . ALA B 1 65 ? 2.889 -25.422 4.625 1 98.69 65 ALA B N 1
ATOM 2352 C CA . ALA B 1 65 ? 3.195 -25.312 3.203 1 98.69 65 ALA B CA 1
ATOM 2353 C C . ALA B 1 65 ? 3.096 -26.672 2.512 1 98.69 65 ALA B C 1
ATOM 2355 O O . ALA B 1 65 ? 3.504 -27.688 3.07 1 98.69 65 ALA B O 1
ATOM 2356 N N . ILE B 1 66 ? 2.549 -26.703 1.341 1 98.56 66 ILE B N 1
ATOM 2357 C CA . ILE B 1 66 ? 2.574 -27.859 0.466 1 98.56 66 ILE B CA 1
ATOM 2358 C C . ILE B 1 66 ? 2.973 -27.438 -0.947 1 98.56 66 ILE B C 1
ATOM 2360 O O . ILE B 1 66 ? 2.684 -26.312 -1.37 1 98.56 66 ILE B O 1
ATOM 2364 N N . ALA B 1 67 ? 3.662 -28.297 -1.592 1 98.62 67 ALA B N 1
ATOM 2365 C CA . ALA B 1 67 ? 4.051 -28.078 -2.982 1 98.62 67 ALA B CA 1
ATOM 2366 C C . ALA B 1 67 ? 3.096 -28.781 -3.941 1 98.62 67 ALA B C 1
ATOM 2368 O O . ALA B 1 67 ? 2.785 -29.953 -3.762 1 98.62 67 ALA B O 1
ATOM 2369 N N . ILE B 1 68 ? 2.586 -28.047 -4.938 1 98.38 68 ILE B N 1
ATOM 2370 C CA . ILE B 1 68 ? 1.692 -28.641 -5.926 1 98.38 68 ILE B CA 1
ATOM 2371 C C . ILE B 1 68 ? 2.217 -28.359 -7.332 1 98.38 68 ILE B C 1
ATOM 2373 O O . ILE B 1 68 ? 2.473 -27.203 -7.684 1 98.38 68 ILE B O 1
ATOM 2377 N N . GLN B 1 69 ? 2.381 -29.375 -8.094 1 97.75 69 GLN B N 1
ATOM 2378 C CA . GLN B 1 69 ? 2.77 -29.266 -9.492 1 97.75 69 GLN B CA 1
ATOM 2379 C C . GLN B 1 69 ? 1.552 -29.047 -10.383 1 97.75 69 GLN B C 1
ATOM 2381 O O . GLN B 1 69 ?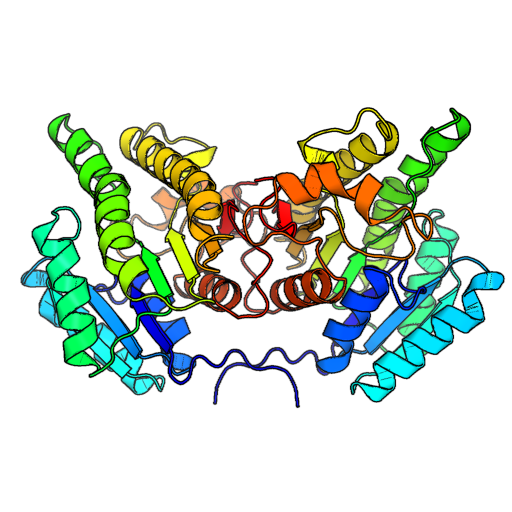 0.673 -29.906 -10.461 1 97.75 69 GLN B O 1
ATOM 2386 N N . ALA B 1 70 ? 1.507 -27.906 -11.023 1 96.31 70 ALA B N 1
ATOM 2387 C CA . ALA B 1 70 ? 0.416 -27.609 -11.945 1 96.31 70 ALA B CA 1
ATOM 2388 C C . ALA B 1 70 ? 0.806 -26.484 -12.898 1 96.31 70 ALA B C 1
ATOM 2390 O O . ALA B 1 70 ? 1.488 -25.531 -12.508 1 96.31 70 ALA B O 1
ATOM 2391 N N . SER B 1 71 ? 0.406 -26.578 -14.102 1 92.5 71 SER B N 1
ATOM 2392 C CA . SER B 1 71 ? 0.522 -25.484 -15.055 1 92.5 71 SER B CA 1
ATOM 2393 C C . SER B 1 71 ? -0.742 -24.625 -15.07 1 92.5 71 SER B C 1
ATOM 2395 O O . SER B 1 71 ? -1.811 -25.109 -15.461 1 92.5 71 SER B O 1
ATOM 2397 N N . VAL B 1 72 ? -0.606 -23.422 -14.766 1 91.5 72 VAL B N 1
ATOM 2398 C CA . VAL B 1 72 ? -1.798 -22.594 -14.586 1 91.5 72 VAL B CA 1
ATOM 2399 C C . VAL B 1 72 ? -2.246 -22.031 -15.93 1 91.5 72 VAL B C 1
ATOM 2401 O O . VAL B 1 72 ? -3.281 -21.375 -16.016 1 91.5 72 VAL B O 1
ATOM 2404 N N . ASP B 1 73 ? -1.454 -22.297 -16.984 1 88.62 73 ASP B N 1
ATOM 2405 C CA . ASP B 1 73 ? -1.799 -21.75 -18.297 1 88.62 73 ASP B CA 1
ATOM 2406 C C . ASP B 1 73 ? -2.832 -22.625 -19 1 88.62 73 ASP B C 1
ATOM 2408 O O . ASP B 1 73 ? -3.104 -22.453 -20.188 1 88.62 73 ASP B O 1
ATOM 2412 N N . THR B 1 74 ? -3.383 -23.656 -18.297 1 91.31 74 THR B N 1
ATOM 2413 C CA . THR B 1 74 ? -4.512 -24.453 -18.766 1 91.31 74 THR B CA 1
ATOM 2414 C C . THR B 1 74 ? -5.633 -24.453 -17.734 1 91.31 74 THR B C 1
ATOM 2416 O O . THR B 1 74 ? -5.383 -24.297 -16.531 1 91.31 74 THR B O 1
ATOM 2419 N N . THR B 1 75 ? -6.859 -24.656 -18.219 1 94.06 75 THR B N 1
ATOM 2420 C CA . THR B 1 75 ? -8 -24.734 -17.328 1 94.06 75 THR B CA 1
ATOM 2421 C C . THR B 1 75 ? -7.879 -25.922 -16.391 1 94.06 75 THR B C 1
ATOM 2423 O O . THR B 1 75 ? -8.18 -25.828 -15.195 1 94.06 75 THR B O 1
ATOM 2426 N N . GLU B 1 76 ? -7.383 -26.984 -16.922 1 96.56 76 GLU B N 1
ATOM 2427 C CA . GLU B 1 76 ? -7.219 -28.188 -16.125 1 96.56 76 GLU B CA 1
ATOM 2428 C C . GLU B 1 76 ? -6.188 -27.984 -15.016 1 96.56 76 GLU B C 1
ATOM 2430 O O . GLU B 1 76 ? -6.402 -28.406 -13.875 1 96.56 76 GLU B O 1
ATOM 2435 N N . GLY B 1 77 ? -5.074 -27.422 -15.391 1 96.81 77 GLY B N 1
ATOM 2436 C CA . GLY B 1 77 ? -4.031 -27.172 -14.406 1 96.81 77 GLY B CA 1
ATOM 2437 C C . GLY B 1 77 ? -4.465 -26.219 -13.305 1 96.81 77 GLY B C 1
ATOM 2438 O O . GLY B 1 77 ? -4.176 -26.453 -12.133 1 96.81 77 GLY B O 1
ATOM 2439 N N . ALA B 1 78 ? -5.164 -25.188 -13.68 1 96.25 78 ALA B N 1
ATOM 2440 C CA . ALA B 1 78 ? -5.656 -24.219 -12.711 1 96.25 78 ALA B CA 1
ATOM 2441 C C . ALA B 1 78 ? -6.664 -24.859 -11.758 1 96.25 78 ALA B C 1
ATOM 2443 O O . ALA B 1 78 ? -6.578 -24.688 -10.539 1 96.25 78 ALA B O 1
ATOM 2444 N N . LYS B 1 79 ? -7.578 -25.594 -12.336 1 97.69 79 LYS B N 1
ATOM 2445 C CA . LYS B 1 79 ? -8.562 -26.281 -11.516 1 97.69 79 LYS B CA 1
ATOM 2446 C C . LYS B 1 79 ? -7.895 -27.281 -10.57 1 97.69 79 LYS B C 1
ATOM 2448 O O . LYS B 1 79 ? -8.266 -27.375 -9.398 1 97.69 79 LYS B O 1
ATOM 2453 N N . TYR B 1 80 ? -6.98 -27.969 -11.109 1 98.5 80 TYR B N 1
ATOM 2454 C CA . TYR B 1 80 ? -6.246 -28.953 -10.32 1 98.5 80 TYR B CA 1
ATOM 2455 C C . TYR B 1 80 ? -5.547 -28.297 -9.141 1 98.5 80 TYR B C 1
ATOM 2457 O O . TYR B 1 80 ? -5.602 -28.797 -8.016 1 98.5 80 TYR B O 1
ATOM 2465 N N . LEU B 1 81 ? -4.871 -27.188 -9.375 1 98.31 81 LEU B N 1
ATOM 2466 C CA . LEU B 1 81 ? -4.164 -26.453 -8.328 1 98.31 81 LEU B CA 1
ATOM 2467 C C . LEU B 1 81 ? -5.121 -26.062 -7.203 1 98.31 81 LEU B C 1
ATOM 2469 O O . LEU B 1 81 ? -4.812 -26.25 -6.023 1 98.31 81 LEU B O 1
ATOM 2473 N N . VAL B 1 82 ? -6.32 -25.578 -7.543 1 98.56 82 VAL B N 1
ATOM 2474 C CA . VAL B 1 82 ? -7.316 -25.141 -6.57 1 98.56 82 VAL B CA 1
ATOM 2475 C C . VAL B 1 82 ? -7.836 -26.344 -5.789 1 98.56 82 VAL B C 1
ATOM 2477 O O . VAL B 1 82 ? -7.875 -26.312 -4.555 1 98.56 82 VAL B O 1
ATOM 2480 N N . ASP B 1 83 ? -8.141 -27.391 -6.484 1 98.69 83 ASP B N 1
ATOM 2481 C CA . ASP B 1 83 ? -8.68 -28.594 -5.844 1 98.69 83 ASP B CA 1
ATOM 2482 C C . ASP B 1 83 ? -7.672 -29.188 -4.859 1 98.69 83 ASP B C 1
ATOM 2484 O O . ASP B 1 83 ? -8.031 -29.531 -3.732 1 98.69 83 ASP B O 1
ATOM 2488 N N . LYS B 1 84 ? -6.457 -29.25 -5.293 1 98.69 84 LYS B N 1
ATOM 2489 C CA . LYS B 1 84 ? -5.43 -29.859 -4.449 1 98.69 84 LYS B CA 1
ATOM 2490 C C . LYS B 1 84 ? -5.109 -28.969 -3.252 1 98.69 84 LYS B C 1
ATOM 2492 O O . LYS B 1 84 ? -4.742 -29.469 -2.184 1 98.69 84 LYS B O 1
ATOM 2497 N N . THR B 1 85 ? -5.227 -27.656 -3.441 1 98.69 85 THR B N 1
ATOM 2498 C CA . THR B 1 85 ? -5.078 -26.75 -2.311 1 98.69 85 THR B CA 1
ATOM 2499 C C . THR B 1 85 ? -6.117 -27.047 -1.232 1 98.69 85 THR B C 1
ATOM 2501 O O . THR B 1 85 ? -5.77 -27.219 -0.062 1 98.69 85 THR B O 1
ATOM 2504 N N . LEU B 1 86 ? -7.375 -27.125 -1.626 1 98.69 86 LEU B N 1
ATOM 2505 C CA . LEU B 1 86 ? -8.469 -27.375 -0.693 1 98.69 86 LEU B CA 1
ATOM 2506 C C . LEU B 1 86 ? -8.289 -28.734 -0.005 1 98.69 86 LEU B C 1
ATOM 2508 O O . LEU B 1 86 ? -8.445 -28.828 1.214 1 98.69 86 LEU B O 1
ATOM 2512 N N . GLU B 1 87 ? -7.91 -29.719 -0.787 1 98.56 87 GLU B N 1
ATOM 2513 C CA . GLU B 1 87 ? -7.676 -31.062 -0.244 1 98.56 87 GLU B CA 1
ATOM 2514 C C . GLU B 1 87 ? -6.484 -31.062 0.712 1 98.56 87 GLU B C 1
ATOM 2516 O O . GLU B 1 87 ? -6.57 -31.609 1.813 1 98.56 87 GLU B O 1
ATOM 2521 N N . GLY B 1 88 ? -5.426 -30.453 0.318 1 98.44 88 GLY B N 1
ATOM 2522 C CA . GLY B 1 88 ? -4.168 -30.5 1.052 1 98.44 88 GLY B CA 1
ATOM 2523 C C . GLY B 1 88 ? -4.254 -29.859 2.42 1 98.44 88 GLY B C 1
ATOM 2524 O O . GLY B 1 88 ? -3.621 -30.312 3.373 1 98.44 88 GLY B O 1
ATOM 2525 N N . PHE B 1 89 ? -4.977 -28.812 2.502 1 98.38 89 PHE B N 1
ATOM 2526 C CA . PHE B 1 89 ? -5.098 -28.109 3.775 1 98.38 89 PHE B CA 1
ATOM 2527 C C . PHE B 1 89 ? -6.414 -28.453 4.461 1 98.38 89 PHE B C 1
ATOM 2529 O O . PHE B 1 89 ? -6.742 -27.891 5.508 1 98.38 89 PHE B O 1
ATOM 2536 N N . ALA B 1 90 ? -7.184 -29.359 3.879 1 98.12 90 ALA B N 1
ATOM 2537 C CA . ALA B 1 90 ? -8.469 -29.797 4.426 1 98.12 90 ALA B CA 1
ATOM 2538 C C . ALA B 1 90 ? -9.344 -28.594 4.77 1 98.12 90 ALA B C 1
ATOM 2540 O O . ALA B 1 90 ? -9.836 -28.469 5.895 1 98.12 90 ALA B O 1
ATOM 2541 N N . THR B 1 91 ? -9.523 -27.766 3.811 1 98.06 91 THR B N 1
ATOM 2542 C CA . THR B 1 91 ? -10.312 -26.547 3.975 1 98.06 91 THR B CA 1
ATOM 2543 C C . THR B 1 91 ? -11.227 -26.328 2.771 1 98.06 91 THR B C 1
ATOM 2545 O O . THR B 1 91 ? -11.133 -27.047 1.773 1 98.06 91 THR B O 1
ATOM 2548 N N . ASP B 1 92 ? -12.164 -25.375 2.875 1 98.06 92 ASP B N 1
ATOM 2549 C CA . ASP B 1 92 ? -13.078 -25.078 1.776 1 98.06 92 ASP B CA 1
ATOM 2550 C C . ASP B 1 92 ? -12.875 -23.656 1.256 1 98.06 92 ASP B C 1
ATOM 2552 O O . ASP B 1 92 ? -13.648 -23.172 0.43 1 98.06 92 ASP B O 1
ATOM 2556 N N . HIS B 1 93 ? -11.852 -23.016 1.833 1 98.44 93 HIS B N 1
ATOM 2557 C CA . HIS B 1 93 ? -11.68 -21.625 1.423 1 98.44 93 HIS B CA 1
ATOM 2558 C C . HIS B 1 93 ? -10.242 -21.344 1.018 1 98.44 93 HIS B C 1
ATOM 2560 O O . HIS B 1 93 ? -9.328 -22.078 1.419 1 98.44 93 HIS B O 1
ATOM 2566 N N . ILE B 1 94 ? -10.031 -20.422 0.197 1 98.75 94 ILE B N 1
ATOM 2567 C CA . ILE B 1 94 ? -8.781 -19.797 -0.195 1 98.75 94 ILE B CA 1
ATOM 2568 C C . ILE B 1 94 ? -8.883 -18.281 0.007 1 98.75 94 ILE B C 1
ATOM 2570 O O . ILE B 1 94 ? -9.719 -17.625 -0.614 1 98.75 94 ILE B O 1
ATOM 2574 N N . ASP B 1 95 ? -8.055 -17.688 0.787 1 98.88 95 ASP B N 1
ATOM 2575 C CA . ASP B 1 95 ? -8.195 -16.297 1.214 1 98.88 95 ASP B CA 1
ATOM 2576 C C . ASP B 1 95 ? -7.367 -15.367 0.337 1 98.88 95 ASP B C 1
ATOM 2578 O O . ASP B 1 95 ? -7.719 -14.195 0.154 1 98.88 95 ASP B O 1
ATOM 2582 N N . ILE B 1 96 ? -6.246 -15.914 -0.15 1 98.94 96 ILE B N 1
ATOM 2583 C CA . ILE B 1 96 ? -5.277 -15.078 -0.847 1 98.94 96 ILE B CA 1
ATOM 2584 C C . ILE B 1 96 ? -4.805 -15.781 -2.115 1 98.94 96 ILE B C 1
ATOM 2586 O O . ILE B 1 96 ? -4.469 -16.969 -2.086 1 98.94 96 ILE B O 1
ATOM 2590 N N . LEU B 1 97 ? -4.832 -15.109 -3.234 1 98.81 97 LEU B N 1
ATOM 2591 C CA . LEU B 1 97 ? -4.168 -15.508 -4.469 1 98.81 97 LEU B CA 1
ATOM 2592 C C . LEU B 1 97 ? -3.113 -14.492 -4.879 1 98.81 97 LEU B C 1
ATOM 2594 O O . LEU B 1 97 ? -3.436 -13.328 -5.152 1 98.81 97 LEU B O 1
ATOM 2598 N N . ALA B 1 98 ? -1.901 -14.836 -4.797 1 98.5 98 ALA B N 1
ATOM 2599 C CA . ALA B 1 98 ? -0.823 -14.078 -5.43 1 98.5 98 ALA B CA 1
ATOM 2600 C C . ALA B 1 98 ? -0.409 -14.719 -6.754 1 98.5 98 ALA B C 1
ATOM 2602 O O . ALA B 1 98 ? 0.245 -15.758 -6.773 1 98.5 98 ALA B O 1
ATOM 2603 N N . PHE B 1 99 ? -0.732 -14.078 -7.828 1 91.94 99 PHE B N 1
ATOM 2604 C CA . PHE B 1 99 ? -0.482 -14.617 -9.156 1 91.94 99 PHE B CA 1
ATOM 2605 C C . PHE B 1 99 ? 0.823 -14.07 -9.727 1 91.94 99 PHE B C 1
ATOM 2607 O O . PHE B 1 99 ? 0.953 -12.867 -9.953 1 91.94 99 PHE B O 1
ATOM 2614 N N . PHE B 1 100 ? 1.631 -14.93 -9.891 1 85 100 PHE B N 1
ATOM 2615 C CA . PHE B 1 100 ? 2.969 -14.625 -10.383 1 85 100 PHE B CA 1
ATOM 2616 C C . PHE B 1 100 ? 3.43 -15.688 -11.375 1 85 100 PHE B C 1
ATOM 2618 O O . PHE B 1 100 ? 3.34 -16.891 -11.102 1 85 100 PHE B O 1
ATOM 2625 N N . CYS B 1 101 ? 3.842 -15.258 -12.641 1 76.81 101 CYS B N 1
ATOM 2626 C CA . CYS B 1 101 ? 4.406 -16.172 -13.625 1 76.81 101 CYS B CA 1
ATOM 2627 C C . CYS B 1 101 ? 5.715 -15.633 -14.188 1 76.81 101 CYS B C 1
ATOM 2629 O O . CYS B 1 101 ? 5.719 -14.648 -14.922 1 76.81 101 CYS B O 1
ATOM 2631 N N . PRO B 1 102 ? 6.871 -16.125 -13.836 1 65.62 102 PRO B N 1
ATOM 2632 C CA . PRO B 1 102 ? 8.188 -15.602 -14.203 1 65.62 102 PRO B CA 1
ATOM 2633 C C . PRO B 1 102 ? 8.562 -15.914 -15.648 1 65.62 102 PRO B C 1
ATOM 2635 O O . PRO B 1 102 ? 9.695 -16.312 -15.93 1 65.62 102 PRO B O 1
ATOM 2638 N N . ILE B 1 103 ? 7.812 -15.672 -16.688 1 65.31 103 ILE B N 1
ATOM 2639 C CA . ILE B 1 103 ? 8.281 -16 -18.016 1 65.31 103 ILE B CA 1
ATOM 2640 C C . ILE B 1 103 ? 8.664 -14.719 -18.766 1 65.31 103 ILE B C 1
ATOM 2642 O O . ILE B 1 103 ? 7.871 -13.781 -18.828 1 65.31 103 ILE B O 1
ATOM 2646 N N . THR B 1 104 ? 9.992 -14.523 -19.109 1 58.84 104 THR B N 1
ATOM 2647 C CA . THR B 1 104 ? 10.422 -13.352 -19.859 1 58.84 104 THR B CA 1
ATOM 2648 C C . THR B 1 104 ? 10.875 -13.734 -21.266 1 58.84 104 THR B C 1
ATOM 2650 O O . THR B 1 104 ? 11.375 -12.891 -22.016 1 58.84 104 THR B O 1
ATOM 2653 N N . ASP B 1 105 ? 10.414 -14.859 -21.859 1 56.91 105 ASP B N 1
ATOM 2654 C CA . ASP B 1 105 ? 11.102 -15.258 -23.094 1 56.91 105 ASP B CA 1
ATOM 2655 C C . ASP B 1 105 ? 10.586 -14.469 -24.281 1 56.91 105 ASP B C 1
ATOM 2657 O O . ASP B 1 105 ? 9.383 -14.219 -24.406 1 56.91 105 ASP B O 1
ATOM 2661 N N . GLU B 1 106 ? 11.305 -13.422 -24.953 1 53.75 106 GLU B N 1
ATOM 2662 C CA . GLU B 1 106 ? 10.867 -12.625 -26.094 1 53.75 106 GLU B CA 1
ATOM 2663 C C . GLU B 1 106 ? 10.797 -13.469 -27.359 1 53.75 106 GLU B C 1
ATOM 2665 O O . GLU B 1 106 ? 10.297 -13.008 -28.391 1 53.75 106 GLU B O 1
ATOM 2670 N N . LEU B 1 107 ? 11.758 -14.328 -27.781 1 55.31 107 LEU B N 1
ATOM 2671 C CA . LEU B 1 107 ? 12.398 -14.219 -29.078 1 55.31 107 LEU B CA 1
ATOM 2672 C C . LEU B 1 107 ? 11.461 -14.656 -30.188 1 55.31 107 LEU B C 1
ATOM 2674 O O . LEU B 1 107 ? 11.539 -14.156 -31.312 1 55.31 107 LEU B O 1
ATOM 2678 N N . ASN B 1 108 ? 10.766 -15.688 -30.109 1 57.62 108 ASN B N 1
ATOM 2679 C CA . ASN B 1 108 ? 10.062 -16.156 -31.312 1 57.62 108 ASN B CA 1
ATOM 2680 C C . ASN B 1 108 ? 8.547 -16.109 -31.125 1 57.62 108 ASN B C 1
ATOM 2682 O O . ASN B 1 108 ? 8.062 -15.977 -30 1 57.62 108 ASN B O 1
ATOM 2686 N N . VAL B 1 109 ? 7.805 -15.797 -32.188 1 57.75 109 VAL B N 1
ATOM 2687 C CA . VAL B 1 109 ? 6.355 -15.656 -32.25 1 57.75 109 VAL B CA 1
ATOM 2688 C C . VAL B 1 109 ? 5.703 -16.688 -31.328 1 57.75 109 VAL B C 1
ATOM 2690 O O . VAL B 1 109 ? 4.715 -16.391 -30.656 1 57.75 109 VAL B O 1
ATOM 2693 N N . LYS B 1 110 ? 6.207 -17.797 -31.453 1 66.38 110 LYS B N 1
ATOM 2694 C CA . LYS B 1 110 ? 5.668 -18.844 -30.594 1 66.38 110 LYS B CA 1
ATOM 2695 C C . LYS B 1 110 ? 5.859 -18.5 -29.125 1 66.38 110 LYS B C 1
ATOM 2697 O O . LYS B 1 110 ? 4.996 -18.781 -28.297 1 66.38 110 LYS B O 1
ATOM 2702 N N . GLN B 1 111 ? 6.75 -17.672 -28.859 1 71.94 111 GLN B N 1
ATOM 2703 C CA . GLN B 1 111 ? 7.051 -17.281 -27.484 1 71.94 111 GLN B CA 1
ATOM 2704 C C . GLN B 1 111 ? 6.121 -16.172 -27.016 1 71.94 111 GLN B C 1
ATOM 2706 O O . GLN B 1 111 ? 5.746 -16.125 -25.828 1 71.94 111 GLN B O 1
ATOM 2711 N N . LEU B 1 112 ? 5.613 -15.547 -28.078 1 70.12 112 LEU B N 1
ATOM 2712 C CA . LEU B 1 112 ? 4.676 -14.469 -27.766 1 70.12 112 LEU B CA 1
ATOM 2713 C C . LEU B 1 112 ? 3.369 -15.031 -27.219 1 70.12 112 LEU B C 1
ATOM 2715 O O . LEU B 1 112 ? 2.85 -14.547 -26.203 1 70.12 112 LEU B O 1
ATOM 2719 N N . THR B 1 113 ? 2.887 -15.992 -27.859 1 75.88 113 THR B N 1
ATOM 2720 C CA . THR B 1 113 ? 1.631 -16.609 -27.453 1 75.88 113 THR B CA 1
ATOM 2721 C C . THR B 1 113 ? 1.761 -17.25 -26.078 1 75.88 113 THR B C 1
ATOM 2723 O O . THR B 1 113 ? 0.843 -17.172 -25.266 1 75.88 113 THR B O 1
ATOM 2726 N N . LYS B 1 114 ? 2.854 -17.719 -25.844 1 82.69 114 LYS B N 1
ATOM 2727 C CA . LYS B 1 114 ? 3.072 -18.391 -24.562 1 82.69 114 LYS B CA 1
ATOM 2728 C C . LYS B 1 114 ? 3.1 -17.406 -23.406 1 82.69 114 LYS B C 1
ATOM 2730 O O . LYS B 1 114 ? 2.566 -17.688 -22.328 1 82.69 114 LYS B O 1
ATOM 2735 N N . VAL B 1 115 ? 3.672 -16.266 -23.688 1 82.75 115 VAL B N 1
ATOM 2736 C CA . VAL B 1 115 ? 3.771 -15.227 -22.656 1 82.75 115 VAL B CA 1
ATOM 2737 C C . VAL B 1 115 ? 2.373 -14.766 -22.266 1 82.75 115 VAL B C 1
ATOM 2739 O O . VAL B 1 115 ? 2.059 -14.672 -21.078 1 82.75 115 VAL B O 1
ATOM 2742 N N . PHE B 1 116 ? 1.501 -14.586 -23.234 1 83.56 116 PHE B N 1
ATOM 2743 C CA . PHE B 1 116 ? 0.143 -14.133 -22.953 1 83.56 116 PHE B CA 1
ATOM 2744 C C . PHE B 1 116 ? -0.688 -15.258 -22.344 1 83.56 116 PHE B C 1
ATOM 2746 O O . PHE B 1 116 ? -1.535 -15.008 -21.484 1 83.56 116 PHE B O 1
ATOM 2753 N N . GLN B 1 117 ? -0.441 -16.406 -22.828 1 85.25 117 GLN B N 1
ATOM 2754 C CA . GLN B 1 117 ? -1.138 -17.547 -22.266 1 85.25 117 GLN B CA 1
ATOM 2755 C C . GLN B 1 117 ? -0.838 -17.703 -20.781 1 85.25 117 GLN B C 1
ATOM 2757 O O . GLN B 1 117 ? -1.746 -17.922 -19.984 1 85.25 117 GLN B O 1
ATOM 2762 N N . LEU B 1 118 ? 0.318 -17.531 -20.438 1 86.62 118 LEU B N 1
ATOM 2763 C CA . LEU B 1 118 ? 0.74 -17.719 -19.047 1 86.62 118 LEU B CA 1
ATOM 2764 C C . LEU B 1 118 ? 0.352 -16.531 -18.188 1 86.62 118 LEU B C 1
ATOM 2766 O O . LEU B 1 118 ? -0.323 -16.688 -17.172 1 86.62 118 LEU B O 1
ATOM 2770 N N . ASN B 1 119 ? 0.634 -15.32 -18.672 1 87.38 119 ASN B N 1
ATOM 2771 C CA . ASN B 1 119 ? 0.479 -14.148 -17.828 1 87.38 119 ASN B CA 1
ATOM 2772 C C . ASN B 1 119 ? -0.966 -13.656 -17.812 1 87.38 119 ASN B C 1
ATOM 2774 O O . ASN B 1 119 ? -1.422 -13.102 -16.812 1 87.38 119 ASN B O 1
ATOM 2778 N N . VAL B 1 120 ? -1.648 -13.883 -18.875 1 88.25 120 VAL B N 1
ATOM 2779 C CA . VAL B 1 120 ? -2.98 -13.289 -18.969 1 88.25 120 VAL B CA 1
ATOM 2780 C C . VAL B 1 120 ? -4.039 -14.383 -18.812 1 88.25 120 VAL B C 1
ATOM 2782 O O . VAL B 1 120 ? -4.844 -14.352 -17.875 1 88.25 120 VAL B O 1
ATOM 2785 N N . LEU B 1 121 ? -3.969 -15.375 -19.656 1 88.25 121 LEU B N 1
ATOM 2786 C CA . LEU B 1 121 ? -4.977 -16.422 -19.594 1 88.25 121 LEU B CA 1
ATOM 2787 C C . LEU B 1 121 ? -4.84 -17.219 -18.297 1 88.25 121 LEU B C 1
ATOM 2789 O O . LEU B 1 121 ? -5.84 -17.625 -17.703 1 88.25 121 LEU B O 1
ATOM 2793 N N . GLY B 1 122 ? -3.617 -17.453 -17.922 1 93.06 122 GLY B N 1
ATOM 2794 C CA . GLY B 1 122 ? -3.402 -18.109 -16.656 1 93.06 122 GLY B CA 1
ATOM 2795 C C . GLY B 1 122 ? -4.055 -17.391 -15.492 1 93.06 122 GLY B C 1
ATOM 2796 O O . GLY B 1 122 ? -4.633 -18.016 -14.602 1 93.06 122 GLY B O 1
ATOM 2797 N N . ALA B 1 123 ? -3.949 -16.109 -15.523 1 93.69 123 ALA B N 1
ATOM 2798 C CA . ALA B 1 123 ? -4.59 -15.305 -14.484 1 93.69 123 ALA B CA 1
ATOM 2799 C C . ALA B 1 123 ? -6.105 -15.484 -14.516 1 93.69 123 ALA B C 1
ATOM 2801 O O . ALA B 1 123 ? -6.738 -15.633 -13.469 1 93.69 123 ALA B O 1
ATOM 2802 N N . PHE B 1 124 ? -6.703 -15.516 -15.672 1 90.5 124 PHE B N 1
ATOM 2803 C CA . PHE B 1 124 ? -8.141 -15.719 -15.82 1 90.5 124 PHE B CA 1
ATOM 2804 C C . PHE B 1 124 ? -8.555 -17.062 -15.219 1 90.5 124 PHE B C 1
ATOM 2806 O O . PHE B 1 124 ? -9.531 -17.141 -14.477 1 90.5 124 PHE B O 1
ATOM 2813 N N . TYR B 1 125 ? -7.816 -18.047 -15.609 1 94.25 125 TYR B N 1
ATOM 2814 C CA . TYR B 1 125 ? -8.164 -19.375 -15.133 1 94.25 125 TYR B CA 1
ATOM 2815 C C . TYR B 1 125 ? -8.078 -19.469 -13.617 1 94.25 125 TYR B C 1
ATOM 2817 O O . TYR B 1 125 ? -9 -19.969 -12.961 1 94.25 125 TYR B O 1
ATOM 2825 N N . MET B 1 126 ? -7.008 -18.922 -13.062 1 96.5 126 MET B N 1
ATOM 2826 C CA . MET B 1 126 ? -6.828 -18.984 -11.609 1 96.5 126 MET B CA 1
ATOM 2827 C C . MET B 1 126 ? -7.938 -18.234 -10.891 1 96.5 126 MET B C 1
ATOM 2829 O O . MET B 1 126 ? -8.547 -18.75 -9.961 1 96.5 126 MET B O 1
ATOM 2833 N N . VAL B 1 127 ? -8.195 -17.016 -11.336 1 95.5 127 VAL B N 1
ATOM 2834 C CA . VAL B 1 127 ? -9.227 -16.203 -10.688 1 95.5 127 VAL B CA 1
ATOM 2835 C C . VAL B 1 127 ? -10.578 -16.906 -10.812 1 95.5 127 VAL B C 1
ATOM 2837 O O . VAL B 1 127 ? -11.328 -16.984 -9.836 1 95.5 127 VAL B O 1
ATOM 2840 N N . HIS B 1 128 ? -10.859 -17.438 -11.953 1 94.12 128 HIS B N 1
ATOM 2841 C CA . HIS B 1 128 ? -12.125 -18.141 -12.188 1 94.12 128 HIS B CA 1
ATOM 2842 C C . HIS B 1 128 ? -12.352 -19.234 -11.164 1 94.12 128 HIS B C 1
ATOM 2844 O O . HIS B 1 128 ? -13.43 -19.328 -10.57 1 94.12 128 HIS B O 1
ATOM 2850 N N . TYR B 1 129 ? -11.359 -20.016 -10.906 1 95.94 129 TYR B N 1
ATOM 2851 C CA . TYR B 1 129 ? -11.547 -21.188 -10.062 1 95.94 129 TYR B CA 1
ATOM 2852 C C . TYR B 1 129 ? -11.414 -20.828 -8.586 1 95.94 129 TYR B C 1
ATOM 2854 O O . TYR B 1 129 ? -12.047 -21.453 -7.734 1 95.94 129 TYR B O 1
ATOM 2862 N N . VAL B 1 130 ? -10.625 -19.781 -8.258 1 97.88 130 VAL B N 1
ATOM 2863 C CA . VAL B 1 130 ? -10.359 -19.453 -6.863 1 97.88 130 VAL B CA 1
ATOM 2864 C C . VAL B 1 130 ? -11.547 -18.719 -6.266 1 97.88 130 VAL B C 1
ATOM 2866 O O . VAL B 1 130 ? -11.875 -18.891 -5.09 1 97.88 130 VAL B O 1
ATOM 2869 N N . ILE B 1 131 ? -12.258 -17.891 -7.023 1 96.69 131 ILE B N 1
ATOM 2870 C CA . ILE B 1 131 ? -13.25 -16.969 -6.48 1 96.69 131 ILE B CA 1
ATOM 2871 C C . ILE B 1 131 ? -14.438 -17.75 -5.93 1 96.69 131 ILE B C 1
ATOM 2873 O O . ILE B 1 131 ? -15.141 -17.266 -5.031 1 96.69 131 ILE B O 1
ATOM 2877 N N . GLY B 1 132 ? -14.672 -18.984 -6.414 1 96.62 132 GLY B N 1
ATOM 2878 C CA . GLY B 1 132 ? -15.742 -19.812 -5.879 1 96.62 132 GLY B CA 1
ATOM 2879 C C . GLY B 1 132 ? -15.477 -20.281 -4.461 1 96.62 132 GLY B C 1
ATOM 2880 O O . GLY B 1 132 ? -16.391 -20.734 -3.771 1 96.62 132 GLY B O 1
ATOM 2881 N N . HIS B 1 133 ? -14.242 -20.141 -4.059 1 98.38 133 HIS B N 1
ATOM 2882 C CA . HIS B 1 133 ? -13.844 -20.609 -2.738 1 98.38 133 HIS B CA 1
ATOM 2883 C C . HIS B 1 133 ? -13.281 -19.484 -1.891 1 98.38 133 HIS B C 1
ATOM 2885 O O . HIS B 1 133 ? -12.742 -19.719 -0.807 1 98.38 133 HIS B O 1
ATOM 2891 N N . MET B 1 134 ? -13.336 -18.281 -2.34 1 98.56 134 MET B N 1
ATOM 2892 C CA . MET B 1 134 ? -12.766 -17.125 -1.635 1 98.56 134 MET B CA 1
ATOM 2893 C C . MET B 1 134 ? -13.836 -16.391 -0.834 1 98.56 134 MET B C 1
ATOM 2895 O O . MET B 1 134 ? -14.82 -15.922 -1.398 1 98.56 134 MET B O 1
ATOM 2899 N N . PRO B 1 135 ? -13.68 -16.328 0.423 1 98.25 135 PRO B N 1
ATOM 2900 C CA . PRO B 1 135 ? -14.664 -15.617 1.243 1 98.25 135 PRO B CA 1
ATOM 2901 C C . PRO B 1 135 ? -14.547 -14.094 1.121 1 98.25 135 PRO B C 1
ATOM 2903 O O . PRO B 1 135 ? -13.547 -13.594 0.61 1 98.25 135 PRO B O 1
ATOM 2906 N N . PRO B 1 136 ? -15.664 -13.406 1.602 1 97.44 136 PRO B N 1
ATOM 2907 C CA . PRO B 1 136 ? -15.469 -11.961 1.738 1 97.44 136 PRO B CA 1
ATOM 2908 C C . PRO B 1 136 ? -14.219 -11.609 2.549 1 97.44 136 PRO B C 1
ATOM 2910 O O . PRO B 1 136 ? -13.938 -12.25 3.561 1 97.44 136 PRO B O 1
ATOM 2913 N N . GLY B 1 137 ? -13.531 -10.617 2.059 1 97.44 137 GLY B N 1
ATOM 2914 C CA . GLY B 1 137 ? -12.242 -10.297 2.641 1 97.44 137 GLY B CA 1
ATOM 2915 C C . GLY B 1 137 ? -11.078 -10.906 1.878 1 97.44 137 GLY B C 1
ATOM 2916 O O . GLY B 1 137 ? -9.914 -10.641 2.193 1 97.44 137 GLY B O 1
ATOM 2917 N N . GLY B 1 138 ? -11.391 -11.734 0.847 1 98.5 138 GLY B N 1
ATOM 2918 C CA . GLY B 1 138 ? -10.359 -12.312 -0 1 98.5 138 GLY B CA 1
ATOM 2919 C C . GLY B 1 138 ? -9.508 -11.273 -0.702 1 98.5 138 GLY B C 1
ATOM 2920 O O . GLY B 1 138 ? -9.969 -10.156 -0.957 1 98.5 138 GLY B O 1
ATOM 2921 N N . ARG B 1 139 ? -8.289 -11.609 -1.01 1 98.81 139 ARG B N 1
ATOM 2922 C CA . ARG B 1 139 ? -7.305 -10.719 -1.613 1 98.81 139 ARG B CA 1
ATOM 2923 C C . ARG B 1 139 ? -6.645 -11.367 -2.824 1 98.81 139 ARG B C 1
ATOM 2925 O O . ARG B 1 139 ? -6.129 -12.484 -2.729 1 98.81 139 ARG B O 1
ATOM 2932 N N . ILE B 1 140 ? -6.711 -10.727 -3.936 1 98.62 140 ILE B N 1
ATOM 2933 C CA . ILE B 1 140 ? -5.984 -11.141 -5.129 1 98.62 140 ILE B CA 1
ATOM 2934 C C . ILE B 1 140 ? -4.887 -10.125 -5.441 1 98.62 140 ILE B C 1
ATOM 2936 O O . ILE B 1 140 ? -5.156 -8.922 -5.559 1 98.62 140 ILE B O 1
ATOM 2940 N N . ILE B 1 141 ? -3.678 -10.562 -5.492 1 98.81 141 ILE B N 1
ATOM 2941 C CA . ILE B 1 141 ? -2.527 -9.742 -5.863 1 98.81 141 ILE B CA 1
ATOM 2942 C C . ILE B 1 141 ? -1.936 -10.25 -7.176 1 98.81 141 ILE B C 1
ATOM 2944 O O . ILE B 1 141 ? -1.433 -11.375 -7.246 1 98.81 141 ILE B O 1
ATOM 2948 N N . ASN B 1 142 ? -1.969 -9.484 -8.234 1 97.31 142 ASN B N 1
ATOM 2949 C CA . ASN B 1 142 ? -1.287 -9.773 -9.492 1 97.31 142 ASN B CA 1
ATOM 2950 C C . ASN B 1 142 ? 0.106 -9.148 -9.523 1 97.31 142 ASN B C 1
ATOM 2952 O O . ASN B 1 142 ? 0.26 -7.945 -9.328 1 97.31 142 ASN B O 1
ATOM 2956 N N . ILE B 1 143 ? 1.073 -9.938 -9.781 1 96.56 143 ILE B N 1
ATOM 2957 C CA . ILE B 1 143 ? 2.432 -9.414 -9.852 1 96.56 143 ILE B CA 1
ATOM 2958 C C . ILE B 1 143 ? 2.713 -8.906 -11.266 1 96.56 143 ILE B C 1
ATOM 2960 O O . ILE B 1 143 ? 2.871 -9.703 -12.195 1 96.56 143 ILE B O 1
ATOM 2964 N N . SER B 1 144 ? 2.768 -7.648 -11.383 1 94.94 144 SER B N 1
ATOM 2965 C CA . SER B 1 144 ? 3.039 -6.93 -12.625 1 94.94 144 SER B CA 1
ATOM 2966 C C . SER B 1 144 ? 4.523 -6.625 -12.773 1 94.94 144 SER B C 1
ATOM 2968 O O . SER B 1 144 ? 5.371 -7.465 -12.453 1 94.94 144 SER B O 1
ATOM 2970 N N . SER B 1 145 ? 4.832 -5.539 -13.383 1 91.69 145 SER B N 1
ATOM 2971 C CA . SER B 1 145 ? 6.203 -5.113 -13.648 1 91.69 145 SER B CA 1
ATOM 2972 C C . SER B 1 145 ? 6.262 -3.625 -13.984 1 91.69 145 SER B C 1
ATOM 2974 O O . SER B 1 145 ? 5.273 -3.047 -14.445 1 91.69 145 SER B O 1
ATOM 2976 N N . THR B 1 146 ? 7.438 -3.051 -13.688 1 93.25 146 THR B N 1
ATOM 2977 C CA . THR B 1 146 ? 7.668 -1.696 -14.18 1 93.25 146 THR B CA 1
ATOM 2978 C C . THR B 1 146 ? 7.535 -1.646 -15.695 1 93.25 146 THR B C 1
ATOM 2980 O O . THR B 1 146 ? 7.191 -0.604 -16.266 1 93.25 146 THR B O 1
ATOM 2983 N N . ASN B 1 147 ? 7.754 -2.725 -16.328 1 88 147 ASN B N 1
ATOM 2984 C CA . ASN B 1 147 ? 7.68 -2.791 -17.781 1 88 147 ASN B CA 1
ATOM 2985 C C . ASN B 1 147 ? 6.262 -2.545 -18.281 1 88 147 ASN B C 1
ATOM 2987 O O . ASN B 1 147 ? 6.066 -2.156 -19.438 1 88 147 ASN B O 1
ATOM 2991 N N . ALA B 1 148 ? 5.289 -2.801 -17.469 1 88.88 148 ALA B N 1
ATOM 2992 C CA . ALA B 1 148 ? 3.904 -2.57 -17.875 1 88.88 148 ALA B CA 1
ATOM 2993 C C . ALA B 1 148 ? 3.646 -1.09 -18.141 1 88.88 148 ALA B C 1
ATOM 2995 O O . ALA B 1 148 ? 2.758 -0.737 -18.922 1 88.88 148 ALA B O 1
ATOM 2996 N N . LYS B 1 149 ? 4.434 -0.209 -17.484 1 86.94 149 LYS B N 1
ATOM 2997 C CA . LYS B 1 149 ? 4.258 1.234 -17.625 1 86.94 149 LYS B CA 1
ATOM 2998 C C . LYS B 1 149 ? 5.32 1.834 -18.531 1 86.94 149 LYS B C 1
ATOM 3000 O O . LYS B 1 149 ? 5.027 2.732 -19.328 1 86.94 149 LYS B O 1
ATOM 3005 N N . ARG B 1 150 ? 6.516 1.302 -18.484 1 85.19 150 ARG B N 1
ATOM 3006 C CA . ARG B 1 150 ? 7.641 1.914 -19.188 1 85.19 150 ARG B CA 1
ATOM 3007 C C . ARG B 1 150 ? 7.824 1.289 -20.562 1 85.19 150 ARG B C 1
ATOM 3009 O O . ARG B 1 150 ? 8.5 1.86 -21.422 1 85.19 150 ARG B O 1
ATOM 3016 N N . GLY B 1 151 ? 7.254 0.148 -20.766 1 75.69 151 GLY B N 1
ATOM 3017 C CA . GLY B 1 151 ? 7.648 -0.646 -21.922 1 75.69 151 GLY B CA 1
ATOM 3018 C C . GLY B 1 151 ? 9.062 -1.189 -21.812 1 75.69 151 GLY B C 1
ATOM 3019 O O . GLY B 1 151 ? 9.758 -0.946 -20.828 1 75.69 151 GLY B O 1
ATOM 3020 N N . ASN B 1 152 ? 9.438 -2.084 -22.594 1 72.38 152 ASN B N 1
ATOM 3021 C CA . ASN B 1 152 ? 10.781 -2.643 -22.719 1 72.38 152 ASN B CA 1
ATOM 3022 C C . ASN B 1 152 ? 11.031 -3.193 -24.109 1 72.38 152 ASN B C 1
ATOM 3024 O O . ASN B 1 152 ? 10.367 -4.137 -24.547 1 72.38 152 ASN B O 1
ATOM 3028 N N . VAL B 1 153 ? 11.969 -2.561 -24.766 1 71.06 153 VAL B N 1
ATOM 3029 C CA . VAL B 1 153 ? 12.219 -2.857 -26.172 1 71.06 153 VAL B CA 1
ATOM 3030 C C . VAL B 1 153 ? 12.734 -4.289 -26.312 1 71.06 153 VAL B C 1
ATOM 3032 O O . VAL B 1 153 ? 12.516 -4.934 -27.344 1 71.06 153 VAL B O 1
ATOM 3035 N N . ALA B 1 154 ? 13.289 -4.852 -25.25 1 70.81 154 ALA B N 1
ATOM 3036 C CA . ALA B 1 154 ? 13.852 -6.195 -25.312 1 70.81 154 ALA B CA 1
ATOM 3037 C C . ALA B 1 154 ? 12.789 -7.254 -25.016 1 70.81 154 ALA B C 1
ATOM 3039 O O . ALA B 1 154 ? 12.945 -8.414 -25.406 1 70.81 154 ALA B O 1
ATOM 3040 N N . VAL B 1 155 ? 11.773 -6.867 -24.359 1 76.5 155 VAL B N 1
ATOM 3041 C CA . VAL B 1 155 ? 10.758 -7.832 -23.953 1 76.5 155 VAL B CA 1
ATOM 3042 C C . VAL B 1 155 ? 9.367 -7.23 -24.125 1 76.5 155 VAL B C 1
ATOM 3044 O O . VAL B 1 155 ? 8.578 -7.191 -23.188 1 76.5 155 VAL B O 1
ATOM 3047 N N . SER B 1 156 ? 9.031 -6.934 -25.406 1 75.75 156 SER B N 1
ATOM 3048 C CA . SER B 1 156 ? 7.809 -6.195 -25.703 1 75.75 156 SER B CA 1
ATOM 3049 C C . SER B 1 156 ? 6.57 -7.008 -25.344 1 75.75 156 SER B C 1
ATOM 3051 O O . SER B 1 156 ? 5.609 -6.469 -24.781 1 75.75 156 SER B O 1
ATOM 3053 N N . ALA B 1 157 ? 6.664 -8.281 -25.609 1 77.31 157 ALA B N 1
ATOM 3054 C CA . ALA B 1 157 ? 5.512 -9.133 -25.312 1 77.31 157 ALA B CA 1
ATOM 3055 C C . ALA B 1 157 ? 5.293 -9.25 -23.812 1 77.31 157 ALA B C 1
ATOM 3057 O O . ALA B 1 157 ? 4.152 -9.219 -23.344 1 77.31 157 ALA B O 1
ATOM 3058 N N . TYR B 1 158 ? 6.301 -9.352 -23.156 1 83.81 158 TYR B N 1
ATOM 3059 C CA . TYR B 1 158 ? 6.223 -9.422 -21.703 1 83.81 158 TYR B CA 1
ATOM 3060 C C . TYR B 1 158 ? 5.625 -8.141 -21.141 1 83.81 158 TYR B C 1
ATOM 3062 O O . TYR B 1 158 ? 4.684 -8.188 -20.344 1 83.81 158 TYR B O 1
ATOM 3070 N N . ALA B 1 159 ? 6.113 -7.07 -21.609 1 84.69 159 ALA B N 1
ATOM 3071 C CA . ALA B 1 159 ? 5.625 -5.777 -21.141 1 84.69 159 ALA B CA 1
ATOM 3072 C C . ALA B 1 159 ? 4.137 -5.617 -21.422 1 84.69 159 ALA B C 1
ATOM 3074 O O . ALA B 1 159 ? 3.367 -5.203 -20.562 1 84.69 159 ALA B O 1
ATOM 3075 N N . ALA B 1 160 ? 3.807 -5.992 -22.609 1 81.5 160 ALA B N 1
ATOM 3076 C CA . ALA B 1 160 ? 2.406 -5.887 -23 1 81.5 160 ALA B CA 1
ATOM 3077 C C . ALA B 1 160 ? 1.525 -6.809 -22.172 1 81.5 160 ALA B C 1
ATOM 3079 O O . ALA B 1 160 ? 0.405 -6.445 -21.797 1 81.5 160 ALA B O 1
ATOM 3080 N N . SER B 1 161 ? 1.978 -7.961 -21.875 1 86.75 161 SER B N 1
ATOM 3081 C CA . SER B 1 161 ? 1.2 -8.914 -21.094 1 86.75 161 SER B CA 1
ATOM 3082 C C . SER B 1 161 ? 0.981 -8.406 -19.672 1 86.75 161 SER B C 1
ATOM 3084 O O . SER B 1 161 ? -0.097 -8.586 -19.094 1 86.75 161 SER B O 1
ATOM 3086 N N . LYS B 1 162 ? 1.989 -7.77 -19.125 1 90.75 162 LYS B N 1
ATOM 3087 C CA . LYS B 1 162 ? 1.851 -7.227 -17.781 1 90.75 162 LYS B CA 1
ATOM 3088 C C . LYS B 1 162 ? 0.923 -6.016 -17.766 1 90.75 162 LYS B C 1
ATOM 3090 O O . LYS B 1 162 ? 0.181 -5.805 -16.797 1 90.75 162 LYS B O 1
ATOM 3095 N N . ALA B 1 163 ? 0.97 -5.289 -18.828 1 88.44 163 ALA B N 1
ATOM 3096 C CA . ALA B 1 163 ? 0.013 -4.191 -18.938 1 88.44 163 ALA B CA 1
ATOM 3097 C C . ALA B 1 163 ? -1.418 -4.715 -19.016 1 88.44 163 ALA B C 1
ATOM 3099 O O . ALA B 1 163 ? -2.33 -4.141 -18.422 1 88.44 163 ALA B O 1
ATOM 3100 N N . ALA B 1 164 ? -1.578 -5.77 -19.766 1 88.75 164 ALA B N 1
ATOM 3101 C CA . ALA B 1 164 ? -2.885 -6.418 -19.844 1 88.75 164 ALA B CA 1
ATOM 3102 C C . ALA B 1 164 ? -3.338 -6.902 -18.469 1 88.75 164 ALA B C 1
ATOM 3104 O O . ALA B 1 164 ? -4.504 -6.75 -18.094 1 88.75 164 ALA B O 1
ATOM 3105 N N . LEU B 1 165 ? -2.447 -7.426 -17.75 1 92 165 LEU B N 1
ATOM 3106 C CA . LEU B 1 165 ? -2.738 -7.906 -16.391 1 92 165 LEU B CA 1
ATOM 3107 C C . LEU B 1 165 ? -3.178 -6.754 -15.492 1 92 165 LEU B C 1
ATOM 3109 O O . LEU B 1 165 ? -4.102 -6.91 -14.695 1 92 165 LEU B O 1
ATOM 3113 N N . ASP B 1 166 ? -2.547 -5.594 -15.609 1 93.69 166 ASP B N 1
ATOM 3114 C CA . ASP B 1 166 ? -2.928 -4.418 -14.836 1 93.69 166 ASP B CA 1
ATOM 3115 C C . ASP B 1 166 ? -4.352 -3.975 -15.172 1 93.69 166 ASP B C 1
ATOM 3117 O O . ASP B 1 166 ? -5.109 -3.582 -14.289 1 93.69 166 ASP B O 1
ATOM 3121 N N . ASN B 1 167 ? -4.656 -4.039 -16.453 1 90.44 167 ASN B N 1
ATOM 3122 C CA . ASN B 1 167 ? -6.02 -3.695 -16.844 1 90.44 167 ASN B CA 1
ATOM 3123 C C . ASN B 1 167 ? -7.035 -4.672 -16.25 1 90.44 167 ASN B C 1
ATOM 3125 O O . ASN B 1 167 ? -8.086 -4.258 -15.766 1 90.44 167 ASN B O 1
ATOM 3129 N N . LEU B 1 168 ? -6.695 -5.941 -16.25 1 91.06 168 LEU B N 1
ATOM 3130 C CA . LEU B 1 168 ? -7.562 -6.957 -15.664 1 91.06 168 LEU B CA 1
ATOM 3131 C C . LEU B 1 168 ? -7.742 -6.719 -14.172 1 91.06 168 LEU B C 1
ATOM 3133 O O . LEU B 1 168 ? -8.828 -6.941 -13.625 1 91.06 168 LEU B O 1
ATOM 3137 N N . THR B 1 169 ? -6.68 -6.285 -13.539 1 95.44 169 THR B N 1
ATOM 3138 C CA . THR B 1 169 ? -6.742 -5.961 -12.117 1 95.44 169 THR B CA 1
ATOM 3139 C C . THR B 1 169 ? -7.832 -4.93 -11.844 1 95.44 169 THR B C 1
ATOM 3141 O O . THR B 1 169 ? -8.672 -5.125 -10.961 1 95.44 169 THR B O 1
ATOM 3144 N N . TRP B 1 170 ? -7.844 -3.922 -12.641 1 94.25 170 TRP B N 1
ATOM 3145 C CA . TRP B 1 170 ? -8.844 -2.865 -12.531 1 94.25 170 TRP B CA 1
ATOM 3146 C C . TRP B 1 170 ? -10.242 -3.416 -12.758 1 94.25 170 TRP B C 1
ATOM 3148 O O . TRP B 1 170 ? -11.164 -3.131 -11.992 1 94.25 170 TRP B O 1
ATOM 3158 N N . THR B 1 171 ? -10.422 -4.234 -13.734 1 91.38 171 THR B N 1
ATOM 3159 C CA . THR B 1 171 ? -11.711 -4.805 -14.117 1 91.38 171 THR B CA 1
ATOM 3160 C C . THR B 1 171 ? -12.227 -5.754 -13.039 1 91.38 171 THR B C 1
ATOM 3162 O O . THR B 1 171 ? -13.367 -5.633 -12.586 1 91.38 171 THR B O 1
ATOM 3165 N N . TRP B 1 172 ? -11.367 -6.602 -12.57 1 95.06 172 TRP B N 1
ATOM 3166 C CA . TRP B 1 172 ? -11.773 -7.598 -11.586 1 95.06 172 TRP B CA 1
ATOM 3167 C C . TRP B 1 172 ? -12.086 -6.941 -10.242 1 95.06 172 TRP B C 1
ATOM 3169 O O . TRP B 1 172 ? -12.961 -7.402 -9.508 1 95.06 172 TRP B O 1
ATOM 3179 N N . ALA B 1 173 ? -11.328 -5.867 -9.898 1 97.06 173 ALA B N 1
ATOM 3180 C CA . ALA B 1 173 ? -11.68 -5.117 -8.695 1 97.06 173 ALA B CA 1
ATOM 3181 C C . ALA B 1 173 ? -13.148 -4.699 -8.719 1 97.06 173 ALA B C 1
ATOM 3183 O O . ALA B 1 173 ? -13.82 -4.742 -7.688 1 97.06 173 ALA B O 1
ATOM 3184 N N . GLY B 1 174 ? -13.641 -4.305 -9.828 1 95 174 GLY B N 1
ATOM 3185 C CA . GLY B 1 174 ? -15.031 -3.9 -9.969 1 95 174 GLY B CA 1
ATOM 3186 C C . GLY B 1 174 ? -15.992 -5.07 -9.953 1 95 174 GLY B C 1
ATOM 3187 O O . GLY B 1 174 ? -17.062 -4.988 -9.352 1 95 174 GLY B O 1
ATOM 3188 N N . GLU B 1 175 ? -15.586 -6.184 -10.57 1 94 175 GLU B N 1
ATOM 3189 C CA . GLU B 1 175 ? -16.453 -7.348 -10.68 1 94 175 GLU B CA 1
ATOM 3190 C C . GLU B 1 175 ? -16.609 -8.055 -9.336 1 94 175 GLU B C 1
ATOM 3192 O O . GLU B 1 175 ? -17.688 -8.578 -9.023 1 94 175 GLU B O 1
ATOM 3197 N N . LEU B 1 176 ? -15.562 -7.961 -8.555 1 96 176 LEU B N 1
ATOM 3198 C CA . LEU B 1 176 ? -15.523 -8.852 -7.402 1 96 176 LEU B CA 1
ATOM 3199 C C . LEU B 1 176 ? -15.664 -8.07 -6.102 1 96 176 LEU B C 1
ATOM 3201 O O . LEU B 1 176 ? -15.93 -8.656 -5.047 1 96 176 LEU B O 1
ATOM 3205 N N . GLY B 1 177 ? -15.461 -6.812 -6.168 1 97.25 177 GLY B N 1
ATOM 3206 C CA . GLY B 1 177 ? -15.531 -6.008 -4.957 1 97.25 177 GLY B CA 1
ATOM 3207 C C . GLY B 1 177 ? -16.906 -5.992 -4.332 1 97.25 177 GLY B C 1
ATOM 3208 O O . GLY B 1 177 ? -17.156 -6.676 -3.334 1 97.25 177 GLY B O 1
ATOM 3209 N N . ARG B 1 178 ? -17.844 -5.402 -4.945 1 94.94 178 ARG B N 1
ATOM 3210 C CA . ARG B 1 178 ? -19.188 -5.246 -4.402 1 94.94 178 ARG B CA 1
ATOM 3211 C C . ARG B 1 178 ? -19.906 -6.594 -4.309 1 94.94 178 ARG B C 1
ATOM 3213 O O . ARG B 1 178 ? -20.641 -6.848 -3.352 1 94.94 178 ARG B O 1
ATOM 3220 N N . SER B 1 179 ? -19.641 -7.465 -5.238 1 94.94 179 SER B N 1
ATOM 3221 C CA . SER B 1 179 ? -20.391 -8.711 -5.332 1 94.94 179 SER B CA 1
ATOM 3222 C C . SER B 1 179 ? -19.875 -9.742 -4.332 1 94.94 179 SER B C 1
ATOM 3224 O O . SER B 1 179 ? -20.656 -10.539 -3.803 1 94.94 179 SER B O 1
ATOM 3226 N N . LYS B 1 180 ? -18.578 -9.664 -4 1 96.56 180 LYS B N 1
ATOM 3227 C CA . LYS B 1 180 ? -18.031 -10.766 -3.207 1 96.56 180 LYS B CA 1
ATOM 3228 C C . LYS B 1 180 ? -17.172 -10.242 -2.057 1 96.56 180 LYS B C 1
ATOM 3230 O O . LYS B 1 180 ? -16.734 -11.008 -1.197 1 96.56 180 LYS B O 1
ATOM 3235 N N . GLY B 1 181 ? -16.922 -8.922 -2.021 1 97.62 181 GLY B N 1
ATOM 3236 C CA . GLY B 1 181 ? -16.062 -8.367 -0.98 1 97.62 181 GLY B CA 1
ATOM 3237 C C . GLY B 1 181 ? -14.602 -8.703 -1.154 1 97.62 181 GLY B C 1
ATOM 3238 O O . GLY B 1 181 ? -13.883 -8.891 -0.171 1 97.62 181 GLY B O 1
ATOM 3239 N N . ILE B 1 182 ? -14.141 -8.898 -2.398 1 98.12 182 ILE B N 1
ATOM 3240 C CA . ILE B 1 182 ? -12.766 -9.273 -2.721 1 98.12 182 ILE B CA 1
ATOM 3241 C C . ILE B 1 182 ? -12.031 -8.07 -3.314 1 98.12 182 ILE B C 1
ATOM 3243 O O . ILE B 1 182 ? -12.586 -7.355 -4.156 1 98.12 182 ILE B O 1
ATOM 3247 N N . THR B 1 183 ? -10.82 -7.738 -2.785 1 98.56 183 THR B N 1
ATOM 3248 C CA . THR B 1 183 ? -10.016 -6.707 -3.432 1 98.56 183 THR B CA 1
ATOM 3249 C C . THR B 1 183 ? -9.023 -7.328 -4.414 1 98.56 183 THR B C 1
ATOM 3251 O O . THR B 1 183 ? -8.602 -8.469 -4.234 1 98.56 183 THR B O 1
ATOM 3254 N N . VAL B 1 184 ? -8.719 -6.637 -5.508 1 98.38 184 VAL B N 1
ATOM 3255 C CA . VAL B 1 184 ? -7.758 -7.031 -6.527 1 98.38 184 VAL B CA 1
ATOM 3256 C C . VAL B 1 184 ? -6.781 -5.883 -6.789 1 98.38 184 VAL B C 1
ATOM 3258 O O . VAL B 1 184 ? -7.199 -4.773 -7.129 1 98.38 184 VAL B O 1
ATOM 3261 N N . ASN B 1 185 ? -5.473 -6.098 -6.57 1 98.56 185 ASN B N 1
ATOM 3262 C CA . ASN B 1 185 ? -4.449 -5.09 -6.82 1 98.56 185 ASN B CA 1
ATOM 3263 C C . ASN B 1 185 ? -3.26 -5.672 -7.578 1 98.56 185 ASN B C 1
ATOM 3265 O O . ASN B 1 185 ? -3.021 -6.883 -7.527 1 98.56 185 ASN B O 1
ATOM 3269 N N . SER B 1 186 ? -2.574 -4.809 -8.297 1 97.25 186 SER B N 1
ATOM 3270 C CA . SER B 1 186 ? -1.312 -5.156 -8.945 1 97.25 186 SER B CA 1
ATOM 3271 C C . SER B 1 186 ? -0.122 -4.629 -8.148 1 97.25 186 SER B C 1
ATOM 3273 O O . SER B 1 186 ? -0.131 -3.482 -7.695 1 97.25 186 SER B O 1
ATOM 3275 N N . VAL B 1 187 ? 0.813 -5.461 -7.887 1 97.88 187 VAL B N 1
ATOM 3276 C CA . VAL B 1 187 ? 2.129 -5.078 -7.379 1 97.88 187 VAL B CA 1
ATOM 3277 C C . VAL B 1 187 ? 3.152 -5.133 -8.508 1 97.88 187 VAL B C 1
ATOM 3279 O O . VAL B 1 187 ? 3.254 -6.141 -9.219 1 97.88 187 VAL B O 1
ATOM 3282 N N . ALA B 1 188 ? 3.92 -4.059 -8.695 1 96.94 188 ALA B N 1
ATOM 3283 C CA . ALA B 1 188 ? 4.824 -3.977 -9.836 1 96.94 188 ALA B CA 1
ATOM 3284 C C . ALA B 1 188 ? 6.277 -3.883 -9.383 1 96.94 188 ALA B C 1
ATOM 3286 O O . ALA B 1 188 ? 6.773 -2.791 -9.086 1 96.94 188 ALA B O 1
ATOM 3287 N N . PRO B 1 189 ? 6.973 -4.992 -9.445 1 96.06 189 PRO B N 1
ATOM 3288 C CA . PRO B 1 189 ? 8.406 -4.949 -9.141 1 96.06 189 PRO B CA 1
ATOM 3289 C C . PRO B 1 189 ? 9.227 -4.285 -10.242 1 96.06 189 PRO B C 1
ATOM 3291 O O . PRO B 1 189 ? 8.766 -4.18 -11.383 1 96.06 189 PRO B O 1
ATOM 3294 N N . GLY B 1 190 ? 10.328 -3.732 -9.852 1 93.62 190 GLY B N 1
ATOM 3295 C CA . GLY B 1 190 ? 11.391 -3.35 -10.766 1 93.62 190 GLY B CA 1
ATOM 3296 C C . GLY B 1 190 ? 12.484 -4.395 -10.883 1 93.62 190 GLY B C 1
ATOM 3297 O O . GLY B 1 190 ? 12.195 -5.586 -11.031 1 93.62 190 GLY B O 1
ATOM 3298 N N . PRO B 1 191 ? 13.688 -3.939 -10.891 1 90.69 191 PRO B N 1
ATOM 3299 C CA . PRO B 1 191 ? 14.766 -4.934 -10.859 1 90.69 191 PRO B CA 1
ATOM 3300 C C . PRO B 1 191 ? 14.867 -5.648 -9.516 1 90.69 191 PRO B C 1
ATOM 3302 O O . PRO B 1 191 ? 15.055 -5 -8.477 1 90.69 191 PRO B O 1
ATOM 3305 N N . VAL B 1 192 ? 14.641 -6.887 -9.531 1 92.81 192 VAL B N 1
ATOM 3306 C CA . VAL B 1 192 ? 14.789 -7.703 -8.336 1 92.81 192 VAL B CA 1
ATOM 3307 C C . VAL B 1 192 ? 15.859 -8.766 -8.562 1 92.81 192 VAL B C 1
ATOM 3309 O O . VAL B 1 192 ? 15.859 -9.453 -9.586 1 92.81 192 VAL B O 1
ATOM 3312 N N . ARG B 1 193 ? 16.734 -8.781 -7.664 1 90.44 193 ARG B N 1
ATOM 3313 C CA . ARG B 1 193 ? 17.797 -9.781 -7.785 1 9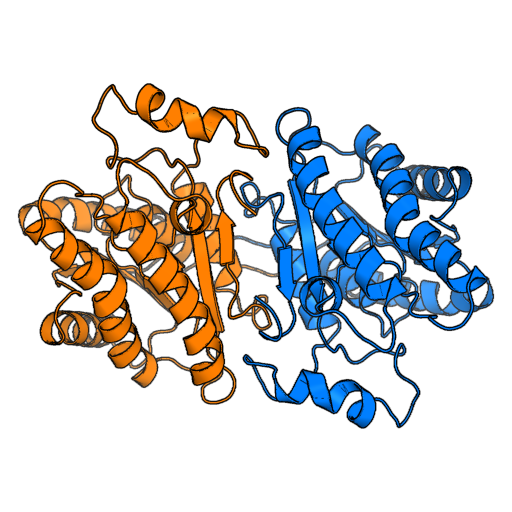0.44 193 ARG B CA 1
ATOM 3314 C C . ARG B 1 193 ? 17.25 -11.188 -7.559 1 90.44 193 ARG B C 1
ATOM 3316 O O . ARG B 1 193 ? 16.891 -11.547 -6.434 1 90.44 193 ARG B O 1
ATOM 3323 N N . THR B 1 194 ? 17.109 -11.938 -8.609 1 87.81 194 THR B N 1
ATOM 3324 C CA . THR B 1 194 ? 16.625 -13.312 -8.594 1 87.81 194 THR B CA 1
ATOM 3325 C C . THR B 1 194 ? 17.391 -14.172 -9.594 1 87.81 194 THR B C 1
ATOM 3327 O O . THR B 1 194 ? 18.234 -13.672 -10.328 1 87.81 194 THR B O 1
ATOM 3330 N N . ASP B 1 195 ? 17.094 -15.43 -9.594 1 79.31 195 ASP B N 1
ATOM 3331 C CA . ASP B 1 195 ? 17.688 -16.359 -10.547 1 79.31 195 ASP B CA 1
ATOM 3332 C C . ASP B 1 19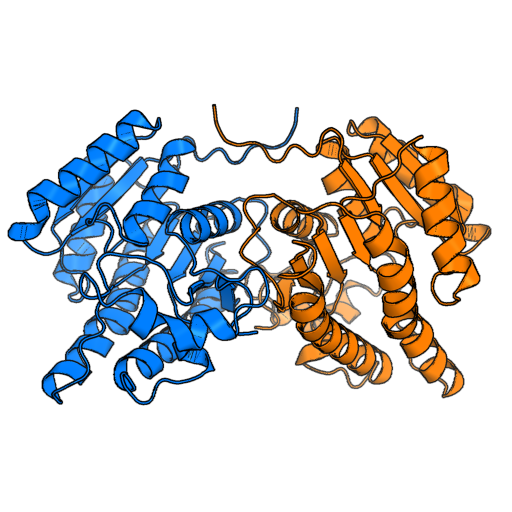5 ? 17.156 -16.109 -11.961 1 79.31 195 ASP B C 1
ATOM 3334 O O . ASP B 1 195 ? 17.547 -16.812 -12.906 1 79.31 195 ASP B O 1
ATOM 3338 N N . PHE B 1 196 ? 16.328 -15.125 -12.039 1 75.19 196 PHE B N 1
ATOM 3339 C CA . PHE B 1 196 ? 15.82 -14.742 -13.344 1 75.19 196 PHE B CA 1
ATOM 3340 C C . PHE B 1 196 ? 16.953 -14.227 -14.234 1 75.19 196 PHE B C 1
ATOM 3342 O O . PHE B 1 196 ? 16.938 -14.445 -15.453 1 75.19 196 PHE B O 1
ATOM 3349 N N . TYR B 1 197 ? 17.891 -13.562 -13.617 1 78.38 197 TYR B N 1
ATOM 3350 C CA . TYR B 1 197 ? 19.016 -13.008 -14.352 1 78.38 197 TYR B CA 1
ATOM 3351 C C . TYR B 1 197 ? 20.125 -14.031 -14.5 1 78.38 197 TYR B C 1
ATOM 3353 O O . TYR B 1 197 ? 20.406 -14.781 -13.562 1 78.38 197 TYR B O 1
ATOM 3361 N N . PRO B 1 198 ? 20.703 -14.039 -15.703 1 80.19 198 PRO B N 1
ATOM 3362 C CA . PRO B 1 198 ? 21.859 -14.93 -15.844 1 80.19 198 PRO B CA 1
ATOM 3363 C C . PRO B 1 198 ? 22.969 -14.633 -14.836 1 80.19 198 PRO B C 1
ATOM 3365 O O . PRO B 1 198 ? 23.297 -13.469 -14.609 1 80.19 198 PRO B O 1
ATOM 3368 N N . LYS B 1 199 ? 23.484 -15.742 -14.312 1 85.38 199 LYS B N 1
ATOM 3369 C CA . LYS B 1 199 ? 24.516 -15.617 -13.289 1 85.38 199 LYS B CA 1
ATOM 3370 C C . LYS B 1 199 ? 25.703 -14.82 -13.797 1 85.38 199 LYS B C 1
ATOM 3372 O O . LYS B 1 199 ? 26.203 -15.078 -14.891 1 85.38 199 LYS B O 1
ATOM 3377 N N . GLY B 1 200 ? 26.078 -13.906 -13.016 1 85.62 200 GLY B N 1
ATOM 3378 C CA . GLY B 1 200 ? 27.25 -13.109 -13.352 1 85.62 200 GLY B CA 1
ATOM 3379 C C . GLY B 1 200 ? 26.906 -11.867 -14.156 1 85.62 200 GLY B C 1
ATOM 3380 O O . GLY B 1 200 ? 27.75 -10.984 -14.32 1 85.62 200 GLY B O 1
ATOM 3381 N N . GLN B 1 201 ? 25.656 -11.828 -14.664 1 87.12 201 GLN B N 1
ATOM 3382 C CA . GLN B 1 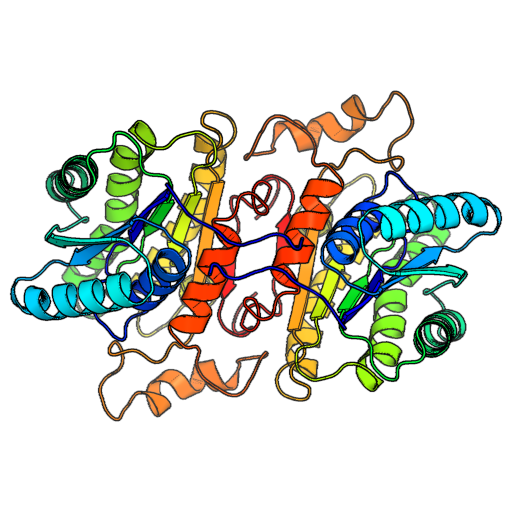201 ? 25.297 -10.688 -15.492 1 87.12 201 GLN B CA 1
ATOM 3383 C C . GLN B 1 201 ? 24.188 -9.867 -14.844 1 87.12 201 GLN B C 1
ATOM 3385 O O . GLN B 1 201 ? 23.609 -8.977 -15.469 1 87.12 201 GLN B O 1
ATOM 3390 N N . GLU B 1 202 ? 23.859 -10.188 -13.648 1 87.38 202 GLU B N 1
ATOM 3391 C CA . GLU B 1 202 ? 22.719 -9.594 -12.969 1 87.38 202 GLU B CA 1
ATOM 3392 C C . GLU B 1 202 ? 22.875 -8.078 -12.867 1 87.38 202 GLU B C 1
ATOM 3394 O O . GLU B 1 202 ? 21.969 -7.328 -13.266 1 87.38 202 GLU B O 1
ATOM 3399 N N . ASP B 1 203 ? 24.016 -7.605 -12.438 1 90.19 203 ASP B N 1
ATOM 3400 C CA . ASP B 1 203 ? 24.234 -6.184 -12.18 1 90.19 203 ASP B CA 1
ATOM 3401 C C . ASP B 1 203 ? 24.141 -5.375 -13.477 1 90.19 203 ASP B C 1
ATOM 3403 O O . ASP B 1 203 ? 23.547 -4.301 -13.5 1 90.19 203 ASP B O 1
ATOM 3407 N N . GLU B 1 204 ? 24.781 -5.934 -14.469 1 89.31 204 GLU B N 1
ATOM 3408 C CA . GLU B 1 204 ? 24.797 -5.238 -15.75 1 89.31 204 GLU B CA 1
ATOM 3409 C C . GLU B 1 204 ? 23.375 -5.121 -16.312 1 89.31 204 GLU B C 1
ATOM 3411 O O . GLU B 1 204 ? 22.984 -4.055 -16.797 1 89.31 204 GLU B O 1
ATOM 3416 N N . LEU B 1 205 ? 22.625 -6.168 -16.203 1 85.38 205 LEU B N 1
ATOM 3417 C CA . LEU B 1 205 ? 21.297 -6.219 -16.812 1 85.38 205 LEU B CA 1
ATOM 3418 C C . LEU B 1 205 ? 20.312 -5.387 -16 1 85.38 205 LEU B C 1
ATOM 3420 O O . LEU B 1 205 ? 19.297 -4.918 -16.531 1 85.38 205 LEU B O 1
ATOM 3424 N N . MET B 1 206 ? 20.625 -5.176 -14.781 1 91 206 MET B N 1
ATOM 3425 C CA . MET B 1 206 ? 19.703 -4.426 -13.93 1 91 206 MET B CA 1
ATOM 3426 C C . MET B 1 206 ? 20.141 -2.969 -13.805 1 91 206 MET B C 1
ATOM 3428 O O . MET B 1 206 ? 19.406 -2.143 -13.25 1 91 206 MET B O 1
ATOM 3432 N N . LYS B 1 207 ? 21.359 -2.697 -14.328 1 92.19 207 LYS B N 1
ATOM 3433 C CA . LYS B 1 207 ? 22 -1.414 -14.062 1 92.19 207 LYS B CA 1
ATOM 3434 C C . LYS B 1 207 ? 21.094 -0.253 -14.477 1 92.19 207 LYS B C 1
ATOM 3436 O O . LYS B 1 207 ? 20.922 0.705 -13.719 1 92.19 207 LYS B O 1
ATOM 3441 N N . PHE B 1 208 ? 20.469 -0.33 -15.609 1 88.88 208 PHE B N 1
ATOM 3442 C CA . PHE B 1 208 ? 19.672 0.768 -16.125 1 88.88 208 PHE B CA 1
ATOM 3443 C C . PHE B 1 208 ? 18.531 1.106 -15.164 1 88.88 208 PHE B C 1
ATOM 3445 O O . PHE B 1 208 ? 18.297 2.277 -14.867 1 88.88 208 PHE B O 1
ATOM 3452 N N . GLU B 1 209 ? 17.859 0.123 -14.688 1 90.5 209 GLU B N 1
ATOM 3453 C CA . GLU B 1 209 ? 16.734 0.365 -13.789 1 90.5 209 GLU B CA 1
ATOM 3454 C C . GLU B 1 209 ? 17.219 0.777 -12.398 1 90.5 209 GLU B C 1
ATOM 3456 O O . GLU B 1 209 ? 16.594 1.618 -11.75 1 90.5 209 GLU B O 1
ATOM 3461 N N . VAL B 1 210 ? 18.297 0.152 -11.992 1 94.31 210 VAL B N 1
ATOM 3462 C CA . VAL B 1 210 ? 18.828 0.504 -10.68 1 94.31 210 VAL B CA 1
ATOM 3463 C C . VAL B 1 210 ? 19.234 1.979 -10.664 1 94.31 210 VAL B C 1
ATOM 3465 O O . VAL B 1 210 ? 19.016 2.674 -9.664 1 94.31 210 VAL B O 1
ATOM 3468 N N . ASP B 1 211 ? 19.734 2.451 -11.773 1 93.88 211 ASP B N 1
ATOM 3469 C CA . ASP B 1 211 ? 20.203 3.83 -11.859 1 93.88 211 ASP B CA 1
ATOM 3470 C C . ASP B 1 211 ? 19.062 4.816 -11.641 1 93.88 211 ASP B C 1
ATOM 3472 O O . ASP B 1 211 ? 19.281 5.965 -11.258 1 93.88 211 ASP B O 1
ATOM 3476 N N . ILE B 1 212 ? 17.828 4.324 -11.805 1 92.81 212 ILE B N 1
ATOM 3477 C CA . ILE B 1 212 ? 16.734 5.285 -11.711 1 92.81 212 ILE B CA 1
ATOM 3478 C C . ILE B 1 212 ? 15.844 4.941 -10.516 1 92.81 212 ILE B C 1
ATOM 3480 O O . ILE B 1 212 ? 14.781 5.531 -10.344 1 92.81 212 ILE B O 1
ATOM 3484 N N . THR B 1 213 ? 16.234 3.959 -9.781 1 94.75 213 THR B N 1
ATOM 3485 C CA . THR B 1 213 ? 15.523 3.783 -8.523 1 94.75 213 THR B CA 1
ATOM 3486 C C . THR B 1 213 ? 15.602 5.051 -7.676 1 94.75 213 THR B C 1
ATOM 3488 O O . THR B 1 213 ? 16.641 5.715 -7.633 1 94.75 213 THR B O 1
ATOM 3491 N N . ARG B 1 214 ? 14.602 5.34 -6.922 1 94.31 214 ARG B N 1
ATOM 3492 C CA . ARG B 1 214 ? 14.523 6.543 -6.098 1 94.31 214 ARG B CA 1
ATOM 3493 C C . ARG B 1 214 ? 14.797 6.223 -4.633 1 94.31 214 ARG B C 1
ATOM 3495 O O . ARG B 1 214 ? 15.469 6.984 -3.939 1 94.31 214 ARG B O 1
ATOM 3502 N N . ALA B 1 215 ? 14.336 5.133 -4.168 1 95.31 215 ALA B N 1
ATOM 3503 C CA . ALA B 1 215 ? 14.391 4.773 -2.752 1 95.31 215 ALA B CA 1
ATOM 3504 C C . ALA B 1 215 ? 15.828 4.535 -2.301 1 95.31 215 ALA B C 1
ATOM 3506 O O . ALA B 1 215 ? 16.219 4.953 -1.207 1 95.31 215 ALA B O 1
ATOM 3507 N N . ALA B 1 216 ? 16.641 3.861 -3.107 1 95.5 216 ALA B N 1
ATOM 3508 C CA . ALA B 1 216 ? 18.016 3.482 -2.793 1 95.5 216 ALA B CA 1
ATOM 3509 C C . ALA B 1 216 ? 18.75 2.984 -4.035 1 95.5 216 ALA B C 1
ATOM 3511 O O . ALA B 1 216 ? 18.125 2.494 -4.977 1 95.5 216 ALA B O 1
ATOM 3512 N N . ASP B 1 217 ? 20.062 3.049 -3.979 1 95.25 217 ASP B N 1
ATOM 3513 C CA . ASP B 1 217 ? 20.891 2.604 -5.094 1 95.25 217 ASP B CA 1
ATOM 3514 C C . ASP B 1 217 ? 21.156 1.101 -5.01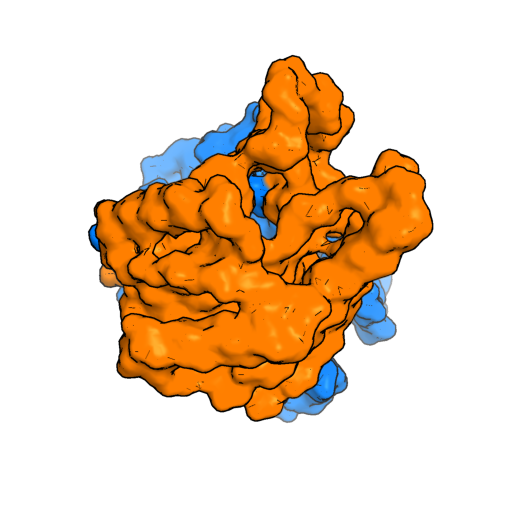6 1 95.25 217 ASP B C 1
ATOM 3516 O O . ASP B 1 217 ? 22.281 0.673 -4.773 1 95.25 217 ASP B O 1
ATOM 3520 N N . ARG B 1 218 ? 20.078 0.373 -5.25 1 95.75 218 ARG B N 1
ATOM 3521 C CA . ARG B 1 218 ? 20.125 -1.085 -5.242 1 95.75 218 ARG B CA 1
ATOM 3522 C C . ARG B 1 218 ? 18.938 -1.679 -5.98 1 95.75 218 ARG B C 1
ATOM 3524 O O . ARG B 1 218 ? 17.922 -1.006 -6.176 1 95.75 218 ARG B O 1
ATOM 3531 N N . PRO B 1 219 ? 19.094 -2.963 -6.441 1 96.12 219 PRO B N 1
ATOM 3532 C CA . PRO B 1 219 ? 17.891 -3.664 -6.859 1 96.12 219 PRO B CA 1
ATOM 3533 C C . PRO B 1 219 ? 16.984 -4.039 -5.684 1 96.12 219 PRO B C 1
ATOM 3535 O O . PRO B 1 219 ? 17.422 -3.973 -4.527 1 96.12 219 PRO B O 1
ATOM 3538 N N . GLY B 1 220 ? 15.773 -4.328 -5.988 1 96.62 220 GLY B N 1
ATOM 3539 C CA . GLY B 1 220 ? 14.914 -4.922 -4.977 1 96.62 220 GLY B CA 1
ATOM 3540 C C . GLY B 1 220 ? 15.32 -6.332 -4.598 1 96.62 220 GLY B C 1
ATOM 3541 O O . GLY B 1 220 ? 16.172 -6.934 -5.258 1 96.62 220 GLY B O 1
ATOM 3542 N N . THR B 1 221 ? 14.703 -6.836 -3.482 1 96.56 221 THR B N 1
ATOM 3543 C CA . THR B 1 221 ? 14.852 -8.219 -3.051 1 96.56 221 THR B CA 1
ATOM 3544 C C . THR B 1 221 ? 13.5 -8.922 -3.006 1 96.56 221 THR B C 1
ATOM 3546 O O . THR B 1 221 ? 12.461 -8.273 -2.934 1 96.56 221 THR B O 1
ATOM 3549 N N . PRO B 1 222 ? 13.523 -10.227 -3.07 1 96.38 222 PRO B N 1
ATOM 3550 C CA . PRO B 1 222 ? 12.266 -10.945 -2.873 1 96.38 222 PRO B CA 1
ATOM 3551 C C . PRO B 1 222 ? 11.555 -10.555 -1.58 1 96.38 222 PRO B C 1
ATOM 3553 O O . PRO B 1 222 ? 10.32 -10.5 -1.54 1 96.38 222 PRO B O 1
ATOM 3556 N N . GLU B 1 223 ? 12.305 -10.172 -0.594 1 97.44 223 GLU B N 1
ATOM 3557 C CA . GLU B 1 223 ? 11.742 -9.742 0.684 1 97.44 223 GLU B CA 1
ATOM 3558 C C . GLU B 1 223 ? 11.016 -8.414 0.549 1 97.44 223 GLU B C 1
ATOM 3560 O O . GLU B 1 223 ? 9.969 -8.203 1.164 1 97.44 223 GLU B O 1
ATOM 3565 N N . ASP B 1 224 ? 11.562 -7.523 -0.259 1 98.25 224 ASP B N 1
ATOM 3566 C CA . ASP B 1 224 ? 10.883 -6.25 -0.494 1 98.25 224 ASP B CA 1
ATOM 3567 C C . ASP B 1 224 ? 9.492 -6.469 -1.069 1 98.25 224 ASP B C 1
ATOM 3569 O O . ASP B 1 224 ? 8.523 -5.836 -0.633 1 98.25 224 ASP B O 1
ATOM 3573 N N . ILE B 1 225 ? 9.43 -7.379 -2.014 1 98.19 225 ILE B N 1
ATOM 3574 C CA . ILE B 1 225 ? 8.164 -7.656 -2.68 1 98.19 225 ILE B CA 1
ATOM 3575 C C . ILE B 1 225 ? 7.223 -8.391 -1.724 1 98.19 225 ILE B C 1
ATOM 3577 O O . ILE B 1 225 ? 6.055 -8.023 -1.584 1 98.19 225 ILE B O 1
ATOM 3581 N N . GLY B 1 226 ? 7.773 -9.422 -1.067 1 98.5 226 GLY B N 1
ATOM 3582 C CA . GLY B 1 226 ? 6.977 -10.188 -0.127 1 98.5 226 GLY B CA 1
ATOM 3583 C C . GLY B 1 226 ? 6.375 -9.344 0.979 1 98.5 226 GLY B C 1
ATOM 3584 O O . GLY B 1 226 ? 5.211 -9.516 1.337 1 98.5 226 GLY B O 1
ATOM 3585 N N . ASP B 1 227 ? 7.145 -8.406 1.503 1 98.5 227 ASP B N 1
ATOM 3586 C CA . ASP B 1 227 ? 6.68 -7.535 2.578 1 98.5 227 ASP B CA 1
ATOM 3587 C C . ASP B 1 227 ? 5.555 -6.625 2.1 1 98.5 227 ASP B C 1
ATOM 3589 O O . ASP B 1 227 ? 4.582 -6.391 2.824 1 98.5 227 ASP B O 1
ATOM 3593 N N . ALA B 1 228 ? 5.691 -6.109 0.935 1 98.5 228 ALA B N 1
ATOM 3594 C CA . ALA B 1 228 ? 4.645 -5.262 0.376 1 98.5 228 ALA B CA 1
ATOM 3595 C C . ALA B 1 228 ? 3.348 -6.043 0.183 1 98.5 228 ALA B C 1
ATOM 3597 O O . ALA B 1 228 ? 2.266 -5.559 0.517 1 98.5 228 ALA B O 1
ATOM 3598 N N . VAL B 1 229 ? 3.48 -7.242 -0.352 1 98.69 229 VAL B N 1
ATOM 3599 C CA . VAL B 1 229 ? 2.309 -8.086 -0.562 1 98.69 229 VAL B CA 1
ATOM 3600 C C . VAL B 1 229 ? 1.654 -8.398 0.781 1 98.69 229 VAL B C 1
ATOM 3602 O O . VAL B 1 229 ? 0.427 -8.367 0.905 1 98.69 229 VAL B O 1
ATOM 3605 N N . LEU B 1 230 ? 2.471 -8.719 1.787 1 98.75 230 LEU B N 1
ATOM 3606 C CA . LEU B 1 230 ? 1.966 -8.984 3.129 1 98.75 230 LEU B CA 1
ATOM 3607 C C . LEU B 1 230 ? 1.103 -7.832 3.627 1 98.75 230 LEU B C 1
ATOM 3609 O O . LEU B 1 230 ? 0.033 -8.055 4.199 1 98.75 230 LEU B O 1
ATOM 3613 N N . LEU B 1 231 ? 1.488 -6.598 3.4 1 98.5 231 LEU B N 1
ATOM 3614 C CA . LEU B 1 231 ? 0.714 -5.43 3.809 1 98.5 231 LEU B CA 1
ATOM 3615 C C . LEU B 1 231 ? -0.601 -5.352 3.039 1 98.5 231 LEU B C 1
ATOM 3617 O O . LEU B 1 231 ? -1.651 -5.078 3.623 1 98.5 231 LEU B O 1
ATOM 3621 N N . LEU B 1 232 ? -0.584 -5.691 1.801 1 98.44 232 LEU B N 1
ATOM 3622 C CA . LEU B 1 232 ? -1.724 -5.469 0.918 1 98.44 232 LEU B CA 1
ATOM 3623 C C . LEU B 1 232 ? -2.771 -6.566 1.098 1 98.44 232 LEU B C 1
ATOM 3625 O O . LEU B 1 232 ? -3.912 -6.418 0.653 1 98.44 232 LEU B O 1
ATOM 3629 N N . VAL B 1 233 ? -2.396 -7.695 1.751 1 98.56 233 VAL B N 1
ATOM 3630 C CA . VAL B 1 233 ? -3.385 -8.758 1.904 1 98.56 233 VAL B CA 1
ATOM 3631 C C . VAL B 1 233 ? -4.039 -8.664 3.281 1 98.56 233 VAL B C 1
ATOM 3633 O O . VAL B 1 233 ? -4.863 -9.508 3.645 1 98.56 233 VAL B O 1
ATOM 3636 N N . GLN B 1 234 ? -3.689 -7.617 4.047 1 98.19 234 GLN B N 1
ATOM 3637 C CA . GLN B 1 234 ? -4.281 -7.402 5.363 1 98.19 234 GLN B CA 1
ATOM 3638 C C . GLN B 1 234 ? -5.695 -6.84 5.25 1 98.19 234 GLN B C 1
ATOM 3640 O O . GLN B 1 234 ? -6.016 -6.152 4.277 1 98.19 234 GLN B O 1
ATOM 3645 N N . GLU B 1 235 ? -6.461 -7.113 6.266 1 97.12 235 GLU B N 1
ATOM 3646 C CA . GLU B 1 235 ? -7.785 -6.512 6.371 1 97.12 235 GLU B CA 1
ATOM 3647 C C . GLU B 1 235 ? -7.711 -4.988 6.32 1 97.12 235 GLU B C 1
ATOM 3649 O O . GLU B 1 235 ? -8.602 -4.336 5.77 1 97.12 235 GLU B O 1
ATOM 3654 N N . LYS B 1 236 ? -6.691 -4.41 6.789 1 97.25 236 LYS B N 1
ATOM 3655 C CA . LYS B 1 236 ? -6.512 -2.965 6.867 1 97.25 236 LYS B CA 1
ATOM 3656 C C . LYS B 1 236 ? -6.332 -2.355 5.48 1 97.25 236 LYS B C 1
ATOM 3658 O O . LYS B 1 236 ? -6.426 -1.139 5.312 1 97.25 236 LYS B O 1
ATOM 3663 N N . SER B 1 237 ? -6.09 -3.17 4.496 1 98 237 SER B N 1
ATOM 3664 C CA . SER B 1 237 ? -5.996 -2.688 3.123 1 98 237 SER B CA 1
ATOM 3665 C C . SER B 1 237 ? -7.336 -2.809 2.402 1 98 237 SER B C 1
ATOM 3667 O O . SER B 1 237 ? -7.402 -2.691 1.178 1 98 237 SER B O 1
ATOM 3669 N N . ARG B 1 238 ? -8.453 -2.945 3.059 1 97.5 238 ARG B N 1
ATOM 3670 C CA . ARG B 1 238 ? -9.773 -3.293 2.543 1 97.5 238 ARG B CA 1
ATOM 3671 C C . ARG B 1 238 ? -10.258 -2.258 1.533 1 97.5 238 ARG B C 1
ATOM 3673 O O . ARG B 1 238 ? -11.078 -2.562 0.671 1 97.5 238 ARG B O 1
ATOM 3680 N N . TRP B 1 239 ? -9.742 -1.059 1.6 1 98.06 239 TRP B N 1
ATOM 3681 C CA . TRP B 1 239 ? -10.266 0.02 0.768 1 98.06 239 TRP B CA 1
ATOM 3682 C C . TRP B 1 239 ? -9.289 0.364 -0.355 1 98.06 239 TRP B C 1
ATOM 3684 O O . TRP B 1 239 ? -9.445 1.388 -1.026 1 98.06 239 TRP B O 1
ATOM 3694 N N . ILE B 1 240 ? -8.242 -0.522 -0.501 1 98.31 240 ILE B N 1
ATOM 3695 C CA . ILE B 1 240 ? -7.297 -0.458 -1.609 1 98.31 240 ILE B CA 1
ATOM 3696 C C . ILE B 1 240 ? -7.613 -1.554 -2.623 1 98.31 240 ILE B C 1
ATOM 3698 O O . ILE B 1 240 ? -7.352 -2.734 -2.375 1 98.31 240 ILE B O 1
ATOM 3702 N N . THR B 1 241 ? -8.227 -1.167 -3.758 1 98.38 241 THR B N 1
ATOM 3703 C CA . THR B 1 241 ? -8.531 -2.135 -4.805 1 98.38 241 THR B CA 1
ATOM 3704 C C . THR B 1 241 ? -8.406 -1.496 -6.188 1 98.38 241 THR B C 1
ATOM 3706 O O . THR B 1 241 ? -8.5 -0.275 -6.32 1 98.38 241 THR B O 1
ATOM 3709 N N . GLY B 1 242 ? -8.07 -2.277 -7.152 1 97.12 242 GLY B N 1
ATOM 3710 C CA . GLY B 1 242 ? -7.914 -1.806 -8.516 1 97.12 242 GLY B CA 1
ATOM 3711 C C . GLY B 1 242 ? -6.691 -0.928 -8.711 1 97.12 242 GLY B C 1
ATOM 3712 O O . GLY B 1 242 ? -6.668 -0.075 -9.602 1 97.12 242 GLY B O 1
ATOM 3713 N N . GLN B 1 243 ? -5.664 -1.075 -7.832 1 97.12 243 GLN B N 1
ATOM 3714 C CA . GLN B 1 243 ? -4.508 -0.185 -7.879 1 97.12 243 GLN B CA 1
ATOM 3715 C C . GLN B 1 243 ? -3.307 -0.875 -8.516 1 97.12 243 GLN B C 1
ATOM 3717 O O . GLN B 1 243 ? -3.104 -2.076 -8.328 1 97.12 243 GLN B O 1
ATOM 3722 N N . TYR B 1 244 ? -2.572 -0.137 -9.344 1 95.88 244 TYR B N 1
ATOM 3723 C CA . TYR B 1 244 ? -1.179 -0.432 -9.664 1 95.88 244 TYR B CA 1
ATOM 3724 C C . TYR B 1 244 ? -0.244 0.148 -8.609 1 95.88 244 TYR B C 1
ATOM 3726 O O . TYR B 1 244 ? -0.135 1.369 -8.469 1 95.88 244 TYR B O 1
ATOM 3734 N N . ILE B 1 245 ? 0.381 -0.682 -7.84 1 97.06 245 ILE B N 1
ATOM 3735 C CA . ILE B 1 245 ? 1.296 -0.229 -6.797 1 97.06 245 ILE B CA 1
ATOM 3736 C C . ILE B 1 245 ? 2.723 -0.644 -7.145 1 97.06 245 ILE B C 1
ATOM 3738 O O . ILE B 1 245 ? 3.059 -1.831 -7.113 1 97.06 245 ILE B O 1
ATOM 3742 N N . GLY B 1 246 ? 3.559 0.362 -7.438 1 97.31 246 GLY B N 1
ATOM 3743 C CA . GLY B 1 246 ? 4.965 0.095 -7.684 1 97.31 246 GLY B CA 1
ATOM 3744 C C . GLY B 1 246 ? 5.727 -0.3 -6.434 1 97.31 246 GLY B C 1
ATOM 3745 O O . GLY B 1 246 ? 5.82 0.481 -5.484 1 97.31 246 GLY B O 1
ATOM 3746 N N . VAL B 1 247 ? 6.145 -1.506 -6.371 1 97.94 247 VAL B N 1
ATOM 3747 C CA . VAL B 1 247 ? 7.137 -1.962 -5.402 1 97.94 247 VAL B CA 1
ATOM 3748 C C . VAL B 1 247 ? 8.484 -2.16 -6.094 1 97.94 247 VAL B C 1
ATOM 3750 O O . VAL B 1 247 ? 8.914 -3.295 -6.309 1 97.94 247 VAL B O 1
ATOM 3753 N N . ASN B 1 248 ? 9.016 -1.014 -6.492 1 97.62 248 ASN B N 1
ATOM 3754 C CA . ASN B 1 248 ? 10.141 -1.011 -7.418 1 97.62 248 ASN B CA 1
ATOM 3755 C C . ASN B 1 248 ? 11.148 0.082 -7.07 1 97.62 248 ASN B C 1
ATOM 3757 O O . ASN B 1 248 ? 11.867 0.573 -7.941 1 97.62 248 ASN B O 1
ATOM 3761 N N . GLY B 1 249 ? 11.039 0.539 -5.828 1 96.81 249 GLY B N 1
ATOM 3762 C CA . GLY B 1 249 ? 11.961 1.57 -5.371 1 96.81 249 GLY B CA 1
ATOM 3763 C C . GLY B 1 249 ? 11.758 2.9 -6.07 1 96.81 249 GLY B C 1
ATOM 3764 O O . GLY B 1 249 ? 12.672 3.723 -6.129 1 96.81 249 GLY B O 1
ATOM 3765 N N . GLY B 1 250 ? 10.68 3.105 -6.668 1 96.19 250 GLY B N 1
ATOM 3766 C CA . GLY B 1 250 ? 10.367 4.383 -7.293 1 96.19 250 GLY B CA 1
ATOM 3767 C C . GLY B 1 250 ? 10.82 4.461 -8.734 1 96.19 250 GLY B C 1
ATOM 3768 O O . GLY B 1 250 ? 11.109 5.551 -9.242 1 96.19 250 GLY B O 1
ATOM 3769 N N . VAL B 1 251 ? 10.922 3.336 -9.422 1 94.12 251 VAL B N 1
ATOM 3770 C CA . VAL B 1 251 ? 11.281 3.314 -10.836 1 94.12 251 VAL B CA 1
ATOM 3771 C C . VAL B 1 251 ? 10.125 3.859 -11.672 1 94.12 251 VAL B C 1
ATOM 3773 O O . VAL B 1 251 ? 10.344 4.586 -12.641 1 94.12 251 VAL B O 1
ATOM 3776 N N . THR B 1 252 ? 8.922 3.418 -11.312 1 90.25 252 THR B N 1
ATOM 3777 C CA . THR B 1 252 ? 7.719 3.916 -11.977 1 90.25 252 THR B CA 1
ATOM 3778 C C . THR B 1 252 ? 6.699 4.414 -10.961 1 90.25 252 THR B C 1
ATOM 3780 O O . THR B 1 252 ? 6.762 4.051 -9.781 1 90.25 252 THR B O 1
ATOM 3783 N N . TYR B 1 253 ? 5.828 5.262 -11.461 1 84.62 253 TYR B N 1
ATOM 3784 C CA . TYR B 1 253 ? 4.734 5.812 -10.664 1 84.62 253 TYR B CA 1
ATOM 3785 C C . TYR B 1 253 ? 3.393 5.242 -11.117 1 84.62 253 TYR B C 1
ATOM 3787 O O . TYR B 1 253 ? 3.225 4.879 -12.281 1 84.62 253 TYR B O 1
#

Nearest PDB structures (foldseek):
  7v0h-assembly1_B  TM=9.108E-01  e=3.715E-23  Burkholderia cenocepacia J2315
  7yb1-assembly1_C  TM=8.942E-01  e=2.418E-21  Cercospora sp. JNU001
  3i3o-assembly2_G  TM=9.090E-01  e=2.020E-18  Bacillus anthracis str. 'Ames Ancestor'
  3i3o-assembly2_H  TM=8.640E-01  e=2.653E-19  Bacillus anthracis str. 'Ames Ancestor'
  3i3o-assembly1_A  TM=8.694E-01  e=4.219E-19  Bacillus anthracis str. 'Ames Ancestor'

pLDDT: mean 92.48, std 8.91, range [52.97, 98.94]

Sequence (506 aa):
MPDTLTLQGKVAIVTGSGRENGIGAGIALALARNGASVVVNYVSDSSKHRAENVCTMLREAGGKAIAIQASVDTTEGAKYLVDKTLEGFATDHIDILAFFCPITDELNVKQLTKVFQLNVLGAFYMVHYVIGHMPPGGRIINISSTNAKRGNVAVSAYAASKAALDNLTWTWAGELGRSKGITVNSVAPGPVRTDFYPKGQEDELMKFEVDITRAADRPGTPEDIGDAVLLLVQEKSRWITGQYIGVNGGVTYMPDTLTLQGKVAIVTGSGRENGIGAGIALALARNGASVVVNYVSDSSKHRAENVCTMLREAGGKAIAIQASVDTTEGAKYLVDKTLEGFATDHIDILAFFCPITDELNVKQLTKVFQLNVLGAFYMVHYVIGHMPPGGRIINISSTNAKRGNVAVSAYAASKAALDNLTWTWAGELGRSKGITVNSVAPGPVRTDFYPKGQEDELMKFEVDITRAADRPGTPEDIGDAVLLLVQEKSRWITGQYIGVNGGVTY

InterPro domains:
  IPR002347 Short-chain dehydrogenase/reductase SDR [PF13561] (18-252)
  IPR002347 Short-chain dehydrogenase/reductase SDR [PR00081] (13-30)
  IPR002347 Short-chain dehydrogenase/reductase SDR [PR00081] (132-148)
  IPR002347 Short-chain dehydrogenase/reductase SDR [PR00081] (158-177)
  IPR002347 Short-chain dehydrogenase/reductase SDR [PR00081] (180-197)
  IPR002347 Short-chain dehydrogenase/reductase SDR [PR00081] (215-235)
  IPR020904 Short-chain dehydrogenase/reductase, conserved site [PS00061] (145-173)
  IPR036291 NAD(P)-binding domain superfamily [SSF51735] (8-252)

Solvent-accessible surface area (backbone atoms only — not comparable to full-atom values): 23558 Å² total; per-residue (Å²): 124,51,52,64,59,61,28,68,90,36,30,32,42,25,33,54,12,20,40,71,57,27,56,30,24,21,34,45,38,44,39,7,38,14,31,13,35,33,38,30,20,31,71,49,78,88,41,46,67,41,18,49,52,36,28,52,54,20,38,74,46,57,17,42,51,47,69,46,80,38,48,41,60,37,66,65,26,21,47,47,48,52,53,50,49,28,60,72,68,70,45,80,56,38,37,32,40,37,47,37,68,90,70,69,70,47,88,45,73,74,34,43,56,48,44,37,35,43,49,38,50,13,47,52,34,39,50,63,58,43,56,80,27,32,48,68,68,16,29,36,37,40,58,42,34,41,33,36,78,71,50,38,94,80,28,48,58,48,16,50,28,29,33,51,39,48,52,48,24,38,51,46,9,48,64,29,1,55,76,46,38,24,35,17,28,25,40,16,37,48,51,53,68,35,77,84,40,56,86,93,43,44,65,70,74,35,38,71,55,26,72,48,26,12,35,36,91,49,63,45,42,28,58,48,49,5,34,40,50,48,51,60,61,35,77,52,26,64,34,44,16,18,31,68,42,40,43,24,23,28,59,47,107,124,50,53,63,59,62,29,67,89,35,29,32,43,25,34,55,13,18,41,71,58,28,56,30,24,20,34,46,37,44,40,6,38,14,32,13,35,33,38,29,20,32,70,49,78,90,39,45,67,40,20,48,50,36,28,51,55,19,38,73,47,58,17,44,51,48,66,46,80,38,46,41,59,37,66,64,27,22,45,48,49,52,52,50,50,27,60,73,68,72,47,80,56,40,36,33,39,37,46,37,67,91,67,69,71,48,86,45,74,73,32,44,56,48,42,36,34,44,48,38,50,13,47,51,35,40,50,64,60,43,56,83,27,32,49,69,69,16,29,38,37,38,58,44,35,41,32,36,78,70,49,36,93,81,28,49,57,47,15,51,28,29,33,50,39,48,54,48,24,39,53,45,9,48,65,31,1,56,76,45,39,25,35,17,29,26,40,17,38,47,50,54,67,35,76,83,40,58,86,92,42,45,64,71,73,33,38,73,54,27,72,48,24,12,34,35,90,50,63,45,43,28,58,49,49,6,33,39,50,49,50,59,61,35,78,53,27,64,34,45,16,18,30,68,42,41,44,26,22,28,57,47,107

Foldseek 3Di:
DDDDLAPAPAEEEQEPCLACFDLSLLQLQLNLLRAYEYEQEDADPVSVVSSVVSQVSSVVSHYHYDYDHFQLLDLVRLLVSQVVSCVVVVHQAHQEYEDDDLDQDADDPVSLVVLLSRLPVSVVSNCVNRLVRHAQLGEYEYEAAPCCVVPDPSRNSNNVSSVNVLVVQLVVQVVCCVPGNYAGEYEYEYQEDGVSDPPPCSCVVRVVLLVQQAQDNDWHGSNLSSVVVSVCSDSVVSVDHSYYHYSYNPSDD/DDDDLAPAPAEEEQEPCLACFDLSLLQLQLNLLRAYEYEQEDADPVSVVSSVVSQVSSVVSHYHYDYDHFQLLDLVRLLVSQVVSCVVVVHQAHQEYEQDDLDQDADDPVSLVVLLSRLPVSVVSNCVNRLVRHAQLGEYEYEAAPCCVVPDPSRNSNNVSSVNVLVVQLVVQVVCCVPGNYAGEYEYEYQEDGVSDPPPCSCVVRVVLLVQQAQDNDWHGSNLSSVVVSVCSDSVVSVDHSYYHYSYNPSDD

Radius of gyration: 22.59 Å; Cα contacts (8 Å, |Δi|>4): 1287; chains: 2; bounding box: 55×67×57 Å

Organism: Fusarium proliferatum (strain ET1) (NCBI:txid1227346)